Protein AF-A0A135SCE3-F1 (afdb_monomer_lite)

pLDDT: mean 74.78, std 19.52, range [26.61, 97.81]

Foldseek 3Di:
DDDDDDDDDDDDDDPDDPPDDDLPDQDDDPDPDDPDDLCVQQVGAQFKWKAAFADAALLDFPPDADDQDWDNHPQKTWMKGWHWAPPPPDDPDFTWTKMFIKIFHDQPSYPDDDQPDPSCPQKFKKKKKFDLFFDAQVQLVQCLPDPGQPSNCLFPPVQVVVQLVQPAPPGDVPDDADDRDPSGDPSPHPPRIDMDTWDWPDPNDDDDDDGRMTTRDMDGDDTFDPDSLRSLQRNLQRQSDWMWMKMKMWGDPPPDTDIDMYIGGIGRNGRDPPGDDRPGNGDPRDPVFDPQVCCVVPVDDADDDDDDQDCLQLAQDDPSNVVVLVVVAPPVLQWDDDVPRHVAIWGFVLSVVSVVLVVVSVVVSVVVVVVVVVVPDDPDDDDDDDDDDDPPVVVVVVVVVVSSVSSRVSRVVNCVCVNVPFRFIFHQDPVVRGGDPPPGHTDDDPPVVVVVVVVVPD

InterPro domains:
  IPR021765 Mycotoxin biosynthesis protein UstYa-like [PF11807] (298-457)
  IPR021765 Mycotoxin biosynthesis protein UstYa-like [PTHR33365] (303-457)

Radius of gyration: 33.98 Å; chains: 1; bounding box: 68×90×113 Å

Structure (mmCIF, N/CA/C/O backbone):
data_AF-A0A135SCE3-F1
#
_entry.id   AF-A0A135SCE3-F1
#
loop_
_atom_site.group_PDB
_atom_site.id
_atom_site.type_symbol
_atom_site.label_atom_id
_atom_site.label_alt_id
_atom_site.label_comp_id
_atom_site.label_asym_id
_atom_site.label_entity_id
_atom_site.label_seq_id
_atom_site.pdbx_PDB_ins_code
_atom_site.Cartn_x
_atom_site.Cartn_y
_atom_site.Cartn_z
_atom_site.occupancy
_atom_site.B_iso_or_equiv
_atom_site.auth_seq_id
_atom_site.auth_comp_id
_atom_site.auth_asym_id
_atom_site.auth_atom_id
_atom_site.pdbx_PDB_model_num
ATOM 1 N N . MET A 1 1 ? -9.966 63.312 -41.007 1.00 31.73 1 MET A N 1
ATOM 2 C CA . MET A 1 1 ? -11.400 63.019 -41.210 1.00 31.73 1 MET A CA 1
ATOM 3 C C . MET A 1 1 ? -11.699 61.687 -40.529 1.00 31.73 1 MET A C 1
ATOM 5 O O . MET A 1 1 ? -11.130 60.707 -40.972 1.00 31.73 1 MET A O 1
ATOM 9 N N . LYS A 1 2 ? -12.525 61.710 -39.464 1.00 30.38 2 LYS A N 1
ATOM 10 C CA . LYS A 1 2 ? -13.180 60.590 -38.731 1.00 30.38 2 LYS A CA 1
ATOM 11 C C . LYS A 1 2 ? -12.246 59.524 -38.098 1.00 30.38 2 LYS A C 1
ATOM 13 O O . LYS A 1 2 ? -11.601 58.797 -38.830 1.00 30.38 2 LYS A O 1
ATOM 18 N N . LEU A 1 3 ? -11.993 59.453 -36.782 1.00 28.75 3 LEU A N 1
ATOM 19 C CA . LEU A 1 3 ? -12.837 59.400 -35.561 1.00 28.75 3 LEU A CA 1
ATOM 20 C C . LEU A 1 3 ? -13.431 58.006 -35.289 1.00 28.75 3 LEU A C 1
ATOM 22 O O . LEU A 1 3 ? -14.364 57.633 -35.985 1.00 28.75 3 LEU A O 1
ATOM 26 N N . LEU A 1 4 ? -12.898 57.306 -34.272 1.00 28.91 4 LEU A N 1
ATOM 27 C CA . LEU A 1 4 ? -13.536 56.338 -33.345 1.00 28.91 4 LEU A CA 1
ATOM 28 C C . LEU A 1 4 ? -12.410 55.773 -32.436 1.00 28.91 4 LEU A C 1
ATOM 30 O O . LEU A 1 4 ? -11.503 55.126 -32.940 1.00 28.91 4 LEU A O 1
ATOM 34 N N . ILE A 1 5 ? -12.213 56.262 -31.199 1.00 33.94 5 ILE A N 1
ATOM 35 C CA . ILE A 1 5 ? -12.903 55.884 -29.937 1.00 33.94 5 ILE A CA 1
ATOM 36 C C . ILE A 1 5 ? -12.691 54.380 -29.640 1.00 33.94 5 ILE A C 1
ATOM 38 O O . ILE A 1 5 ? -13.107 53.560 -30.440 1.00 33.94 5 ILE A O 1
ATOM 42 N N . GLY A 1 6 ? -12.096 53.928 -28.533 1.00 27.88 6 GLY A N 1
ATOM 43 C CA . GLY A 1 6 ? -11.632 54.622 -27.340 1.00 27.88 6 GLY A CA 1
ATOM 44 C C . GLY A 1 6 ? -11.064 53.663 -26.278 1.00 27.88 6 GLY A C 1
ATOM 45 O O . GLY A 1 6 ? -11.053 52.450 -26.455 1.00 27.88 6 GLY A O 1
ATOM 46 N N . ILE A 1 7 ? -10.675 54.286 -25.160 1.00 30.47 7 ILE A N 1
ATOM 47 C CA . ILE A 1 7 ? -10.382 53.738 -23.824 1.00 30.47 7 ILE A CA 1
ATOM 48 C C . ILE A 1 7 ? -8.997 53.090 -23.650 1.00 30.47 7 ILE A C 1
ATOM 50 O O . ILE A 1 7 ? -8.824 51.877 -23.653 1.00 30.47 7 ILE A O 1
ATOM 54 N N . LEU A 1 8 ? -8.015 53.959 -23.387 1.00 33.97 8 LEU A N 1
ATOM 55 C CA . LEU A 1 8 ? -6.760 53.643 -22.709 1.00 33.97 8 LEU A CA 1
ATOM 56 C C . LEU A 1 8 ? -6.628 54.602 -21.515 1.00 33.97 8 LEU A C 1
ATOM 58 O O . LEU A 1 8 ? -6.439 55.796 -21.726 1.00 33.97 8 LEU A O 1
ATOM 62 N N . ALA A 1 9 ? -6.801 54.085 -20.299 1.00 31.86 9 ALA A N 1
ATOM 63 C CA . ALA A 1 9 ? -6.358 54.597 -18.991 1.00 31.86 9 ALA A CA 1
ATOM 64 C C . ALA A 1 9 ? -7.061 53.687 -17.958 1.00 31.86 9 ALA A C 1
ATOM 66 O O . ALA A 1 9 ? -8.266 53.501 -18.059 1.00 31.86 9 ALA A O 1
ATOM 67 N N . THR A 1 10 ? -6.401 53.001 -17.026 1.00 28.67 10 THR A N 1
ATOM 68 C CA . THR A 1 10 ? -5.520 53.572 -16.006 1.00 28.67 10 THR A CA 1
ATOM 69 C C . THR A 1 10 ? -4.776 52.470 -15.215 1.00 28.67 10 THR A C 1
ATOM 71 O O . THR A 1 10 ? -5.381 51.472 -14.845 1.00 28.67 10 THR A O 1
ATOM 74 N N . ILE A 1 11 ? -3.513 52.764 -14.855 1.00 28.73 11 ILE A N 1
ATOM 75 C CA . ILE A 1 11 ? -2.799 52.387 -13.604 1.00 28.73 11 ILE A CA 1
ATOM 76 C C . ILE A 1 11 ? -2.115 50.991 -13.530 1.00 28.73 11 ILE A C 1
ATOM 78 O O . ILE A 1 11 ? -2.705 49.988 -13.150 1.00 28.73 11 ILE A O 1
ATOM 82 N N . LEU A 1 12 ? -0.796 50.987 -13.787 1.00 33.91 12 LEU A N 1
ATOM 83 C CA . LEU A 1 12 ? 0.232 50.234 -13.025 1.00 33.91 12 LEU A CA 1
ATOM 84 C C . LEU A 1 12 ? 0.376 50.860 -11.613 1.00 33.91 12 LEU A C 1
ATOM 86 O O . LEU A 1 12 ? 0.039 52.041 -11.514 1.00 33.91 12 LEU A O 1
ATOM 90 N N . PRO A 1 13 ? 0.958 50.221 -10.565 1.00 43.81 13 PRO A N 1
ATOM 91 C CA . PRO A 1 13 ? 1.855 49.050 -10.584 1.00 43.81 13 PRO A CA 1
ATOM 92 C C . PRO A 1 13 ? 1.600 48.020 -9.454 1.00 43.81 13 PRO A C 1
ATOM 94 O O . PRO A 1 13 ? 1.066 48.373 -8.419 1.00 43.81 13 PRO A O 1
ATOM 97 N N . PHE A 1 14 ? 2.079 46.780 -9.574 1.00 26.61 14 PHE A N 1
ATOM 98 C CA . PHE A 1 14 ? 2.672 46.057 -8.433 1.00 26.61 14 PHE A CA 1
ATOM 99 C C . PHE A 1 14 ? 3.542 44.920 -8.975 1.00 26.61 14 PHE A C 1
ATOM 101 O O . PHE A 1 14 ? 3.062 43.875 -9.404 1.00 26.61 14 PHE A O 1
ATOM 108 N N . LEU A 1 15 ? 4.853 45.165 -8.975 1.00 38.72 15 LEU A N 1
ATOM 109 C CA . LEU A 1 15 ? 5.850 44.109 -8.883 1.00 38.72 15 LEU A CA 1
ATOM 110 C C . LEU A 1 15 ? 5.638 43.424 -7.528 1.00 38.72 15 LEU A C 1
ATOM 112 O O . LEU A 1 15 ? 6.018 43.967 -6.495 1.00 38.72 15 LEU A O 1
ATOM 116 N N . ALA A 1 16 ? 5.021 42.250 -7.550 1.00 28.20 16 ALA A N 1
ATOM 117 C CA . ALA A 1 16 ? 5.147 41.252 -6.505 1.00 28.20 16 ALA A CA 1
ATOM 118 C C . ALA A 1 16 ? 5.652 39.985 -7.195 1.00 28.20 16 ALA A C 1
ATOM 120 O O . ALA A 1 16 ? 4.966 39.406 -8.031 1.00 28.20 16 ALA A O 1
ATOM 121 N N . THR A 1 17 ? 6.930 39.713 -6.938 1.00 28.84 17 THR A N 1
ATOM 122 C CA . THR A 1 17 ? 7.556 38.392 -6.829 1.00 28.84 17 THR A CA 1
ATOM 123 C C . THR A 1 17 ? 6.954 37.275 -7.678 1.00 28.84 17 THR A C 1
ATOM 125 O O . THR A 1 17 ? 5.850 36.797 -7.435 1.00 28.84 17 THR A O 1
ATOM 128 N N . ALA A 1 18 ? 7.760 36.801 -8.630 1.00 34.03 18 ALA A N 1
ATOM 129 C CA . ALA A 1 18 ? 7.654 35.454 -9.164 1.00 34.03 18 ALA A CA 1
ATOM 130 C C . ALA A 1 18 ? 7.596 34.466 -7.991 1.00 34.03 18 ALA A C 1
ATOM 132 O O . ALA A 1 18 ? 8.620 34.170 -7.381 1.00 34.03 18 ALA A O 1
ATOM 133 N N . ASP A 1 19 ? 6.389 34.024 -7.657 1.00 30.69 19 ASP A N 1
ATOM 134 C CA . ASP A 1 19 ? 6.142 33.069 -6.594 1.00 30.69 19 ASP A CA 1
ATOM 135 C C . ASP A 1 19 ? 5.649 31.773 -7.234 1.00 30.69 19 ASP A C 1
ATOM 137 O O . ASP A 1 19 ? 4.631 31.746 -7.928 1.00 30.69 19 ASP A O 1
ATOM 141 N N . SER A 1 20 ? 6.474 30.741 -7.067 1.00 33.44 20 SER A N 1
ATOM 142 C CA . SER A 1 20 ? 6.200 29.314 -7.230 1.00 33.44 20 SER A CA 1
ATOM 143 C C . SER A 1 20 ? 5.272 28.900 -8.387 1.00 33.44 20 SER A C 1
ATOM 145 O O . SER A 1 20 ? 4.040 28.922 -8.306 1.00 33.44 20 SER A O 1
ATOM 147 N N . 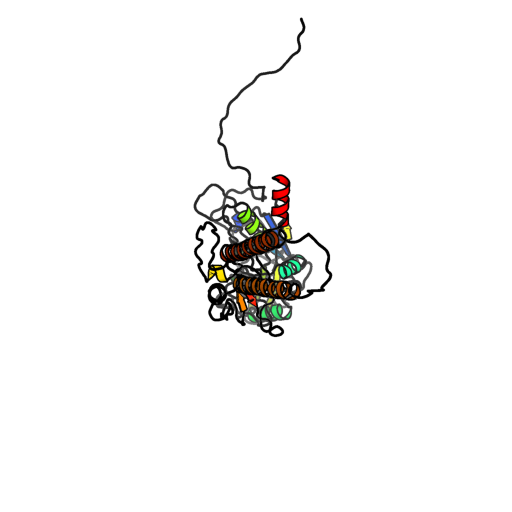ALA A 1 21 ? 5.879 28.432 -9.480 1.00 33.81 21 ALA A N 1
ATOM 148 C CA . ALA A 1 21 ? 5.173 27.712 -10.532 1.00 33.81 21 ALA A CA 1
ATOM 149 C C . ALA A 1 21 ? 4.393 26.521 -9.935 1.00 33.81 21 ALA A C 1
ATOM 151 O O . ALA A 1 21 ? 4.946 25.643 -9.278 1.00 33.81 21 ALA A O 1
ATOM 152 N N . ARG A 1 22 ? 3.077 26.556 -10.164 1.00 39.81 22 ARG A N 1
ATOM 153 C CA . ARG A 1 22 ? 2.023 25.660 -9.676 1.00 39.81 22 ARG A CA 1
ATOM 154 C C . ARG A 1 22 ? 2.384 24.172 -9.771 1.00 39.81 22 ARG A C 1
ATOM 156 O O . ARG A 1 22 ? 2.358 23.602 -10.857 1.00 39.81 22 ARG A O 1
ATOM 163 N N . ILE A 1 23 ? 2.552 23.537 -8.613 1.00 49.97 23 ILE A N 1
ATOM 164 C CA . ILE A 1 23 ? 2.296 22.104 -8.416 1.00 49.97 23 ILE A CA 1
ATOM 165 C C . ILE A 1 23 ? 0.844 21.854 -8.861 1.00 49.97 23 ILE A C 1
ATOM 167 O O . ILE A 1 23 ? -0.070 22.525 -8.369 1.00 49.97 23 ILE A O 1
ATOM 171 N N . GLY A 1 24 ? 0.606 20.945 -9.810 1.00 49.22 24 GLY A N 1
ATOM 172 C CA . GLY A 1 24 ? -0.755 20.531 -10.175 1.00 49.22 24 GLY A CA 1
ATOM 173 C C . GLY A 1 24 ? -1.519 20.107 -8.914 1.00 49.22 24 GLY A C 1
ATOM 174 O O . GLY A 1 24 ? -1.030 19.284 -8.148 1.00 49.22 24 GLY A O 1
ATOM 175 N N . ARG A 1 25 ? -2.658 20.750 -8.629 1.00 56.91 25 ARG A N 1
ATOM 176 C CA . ARG A 1 25 ? -3.271 20.800 -7.288 1.00 56.91 25 ARG A CA 1
ATOM 177 C C . ARG A 1 25 ? -3.700 19.421 -6.757 1.00 56.91 25 ARG A C 1
ATOM 179 O O . ARG A 1 25 ? -4.792 18.957 -7.052 1.00 56.91 25 ARG A O 1
ATOM 186 N N . ILE A 1 26 ? -2.883 18.834 -5.888 1.00 63.03 26 ILE A N 1
ATOM 187 C CA . ILE A 1 26 ? -3.302 17.852 -4.880 1.00 63.03 26 ILE A CA 1
ATOM 188 C C . ILE A 1 26 ? -4.030 18.633 -3.767 1.00 63.03 26 ILE A C 1
ATOM 190 O O . ILE A 1 26 ? -3.331 19.212 -2.940 1.00 63.03 26 ILE A O 1
ATOM 194 N N . GLN A 1 27 ? -5.366 18.780 -3.727 1.00 64.62 27 GLN A N 1
ATOM 195 C CA . GLN A 1 27 ? -5.979 19.636 -2.678 1.00 64.62 27 GLN A CA 1
ATOM 196 C C . GLN A 1 27 ? -7.395 19.258 -2.237 1.00 64.62 27 GLN A C 1
ATOM 198 O O . GLN A 1 27 ? -8.325 19.595 -2.925 1.00 64.62 27 GLN A O 1
ATOM 203 N N . ALA A 1 28 ? -7.641 18.874 -0.990 1.00 60.53 28 ALA A N 1
ATOM 204 C CA . ALA A 1 28 ? -8.253 19.873 -0.114 1.00 60.53 28 ALA A CA 1
ATOM 205 C C . ALA A 1 28 ? -7.654 19.871 1.298 1.00 60.53 28 ALA A C 1
ATOM 207 O O . ALA A 1 28 ? -7.696 18.873 2.007 1.00 60.53 28 ALA A O 1
ATOM 208 N N . ARG A 1 29 ? -7.120 21.036 1.688 1.00 60.59 29 ARG A N 1
ATOM 209 C CA . ARG A 1 29 ? -6.765 21.442 3.057 1.00 60.59 29 ARG A CA 1
ATOM 210 C C . ARG A 1 29 ? -6.719 22.976 3.108 1.00 60.59 29 ARG A C 1
ATOM 212 O O . ARG A 1 29 ? -6.051 23.570 2.266 1.00 60.59 29 ARG A O 1
ATOM 219 N N . GLN A 1 30 ? -7.364 23.623 4.084 1.00 53.44 30 GLN A N 1
ATOM 220 C CA . GLN A 1 30 ? -7.104 25.032 4.447 1.00 53.44 30 GLN A CA 1
ATOM 221 C C . GLN A 1 30 ? -7.178 25.228 5.970 1.00 53.44 30 GLN A C 1
ATOM 223 O O . GLN A 1 30 ? -8.117 25.794 6.515 1.00 53.44 30 GLN A O 1
ATOM 228 N N . SER A 1 31 ? -6.139 24.749 6.656 1.00 51.03 31 SER A N 1
ATOM 229 C CA . SER A 1 31 ? -5.757 25.194 7.999 1.00 51.03 31 SER A CA 1
ATOM 230 C C . SER A 1 31 ? -4.228 25.231 8.076 1.00 51.03 31 SER A C 1
ATOM 232 O O . SER A 1 31 ? -3.567 24.270 7.677 1.00 51.03 31 SER A O 1
ATOM 234 N N . ASN A 1 32 ? -3.670 26.348 8.559 1.00 46.50 32 ASN A N 1
ATOM 235 C CA . ASN A 1 32 ? -2.235 26.671 8.497 1.00 46.50 32 ASN A CA 1
ATOM 236 C C . ASN A 1 32 ? -1.414 26.123 9.683 1.00 46.50 32 ASN A C 1
ATOM 238 O O . ASN A 1 32 ? -0.234 26.439 9.805 1.00 46.50 32 ASN A O 1
ATOM 242 N N . SER A 1 33 ? -2.010 25.325 10.574 1.00 50.91 33 SER A N 1
ATOM 243 C CA . SER A 1 33 ? -1.284 24.735 11.705 1.00 50.91 33 SER A CA 1
ATOM 244 C C . SER A 1 33 ? -0.713 23.373 11.310 1.00 50.91 33 SER A C 1
ATOM 246 O O . SER A 1 33 ? -1.459 22.469 10.932 1.00 50.91 33 SER A O 1
ATOM 248 N N . THR A 1 34 ? 0.611 23.218 11.331 1.00 53.06 34 THR A N 1
ATOM 249 C CA . THR A 1 34 ? 1.293 22.018 10.804 1.00 53.06 34 THR A CA 1
ATOM 250 C C . THR A 1 34 ? 2.242 21.337 11.782 1.00 53.06 34 THR A C 1
ATOM 252 O O . THR A 1 34 ? 2.851 20.340 11.402 1.00 53.06 34 THR A O 1
ATOM 255 N N . SER A 1 35 ? 2.394 21.821 13.018 1.00 53.66 35 SER A N 1
ATOM 256 C CA . SER A 1 35 ? 3.576 21.456 13.814 1.00 53.66 35 SER A CA 1
ATOM 257 C C . SER A 1 35 ? 3.338 20.809 15.181 1.00 53.66 35 SER A C 1
ATOM 259 O O . SER A 1 35 ? 4.330 20.491 15.831 1.00 53.66 35 SER A O 1
ATOM 261 N N . ILE A 1 36 ? 2.097 20.578 15.643 1.00 57.09 36 ILE A N 1
ATOM 262 C CA . ILE A 1 36 ? 1.892 20.153 17.049 1.00 57.09 36 ILE A CA 1
ATOM 263 C C . ILE A 1 36 ? 1.053 18.874 17.224 1.00 57.09 36 ILE A C 1
ATOM 265 O O . ILE A 1 36 ? 1.438 18.022 18.022 1.00 57.09 36 ILE A O 1
ATOM 269 N N . ASN A 1 37 ? -0.053 18.682 16.493 1.00 73.62 37 ASN A N 1
ATOM 270 C CA . ASN A 1 37 ? -0.968 17.551 16.717 1.00 73.62 37 ASN A CA 1
ATOM 271 C C . ASN A 1 37 ? -1.453 16.921 15.402 1.00 73.62 37 ASN A C 1
ATOM 273 O O . ASN A 1 37 ? -1.806 17.619 14.453 1.00 73.62 37 ASN A O 1
ATOM 277 N N . ILE A 1 38 ? -1.488 15.588 15.355 1.00 78.00 38 ILE A N 1
ATOM 278 C CA . ILE A 1 38 ? -1.934 14.833 14.183 1.00 78.00 38 ILE A CA 1
ATOM 279 C C . ILE A 1 38 ? -3.443 14.955 13.929 1.00 78.00 38 ILE A C 1
ATOM 281 O O . ILE A 1 38 ? -3.851 14.966 12.772 1.00 78.00 38 ILE A O 1
ATOM 285 N N . ARG A 1 39 ? -4.269 15.107 14.978 1.00 78.88 39 ARG A N 1
ATOM 286 C CA . ARG A 1 39 ? -5.714 15.371 14.834 1.00 78.88 39 ARG A CA 1
ATOM 287 C C . ARG A 1 39 ? -5.951 16.702 14.114 1.00 78.88 39 ARG A C 1
ATOM 289 O O . ARG A 1 39 ? -6.723 16.749 13.164 1.00 78.88 39 ARG A O 1
ATOM 296 N N . ASP A 1 40 ? -5.203 17.741 14.481 1.00 77.12 40 ASP A N 1
ATOM 297 C CA . ASP A 1 40 ? -5.260 19.046 13.809 1.00 77.12 40 ASP A CA 1
ATOM 298 C C . ASP A 1 40 ? -4.760 18.954 12.360 1.00 77.12 40 ASP A C 1
ATOM 300 O O . ASP A 1 40 ? -5.290 19.612 11.461 1.00 77.12 40 ASP A O 1
ATOM 304 N N . ALA A 1 41 ? -3.750 18.111 12.115 1.00 77.94 41 ALA A N 1
ATOM 305 C CA . ALA A 1 41 ? -3.187 17.910 10.785 1.00 77.94 41 ALA A CA 1
ATOM 306 C C . ALA A 1 41 ? -4.203 17.313 9.796 1.00 77.94 41 ALA A C 1
ATOM 308 O O . ALA A 1 41 ? -4.155 17.656 8.614 1.00 77.94 41 ALA A O 1
ATOM 309 N N . VAL A 1 42 ? -5.136 16.485 10.282 1.00 81.94 42 VAL A N 1
ATOM 310 C CA . VAL A 1 42 ? -6.197 15.857 9.475 1.00 81.94 42 VAL A CA 1
ATOM 311 C C . VAL A 1 42 ? -7.571 16.519 9.620 1.00 81.94 42 VAL A C 1
ATOM 313 O O . VAL A 1 42 ? -8.543 15.990 9.094 1.00 81.94 42 VAL A O 1
ATOM 316 N N . ALA A 1 43 ? -7.679 17.676 10.286 1.00 81.44 43 ALA A N 1
ATOM 317 C CA . ALA A 1 43 ? -8.960 18.368 10.496 1.00 81.44 43 ALA A CA 1
ATOM 318 C C . ALA A 1 43 ? -9.671 18.761 9.185 1.00 81.44 43 ALA A C 1
ATOM 320 O O . ALA A 1 43 ? -10.890 18.878 9.142 1.00 81.44 43 ALA A O 1
ATOM 321 N N . HIS A 1 44 ? -8.901 18.949 8.110 1.00 82.44 44 HIS A N 1
ATOM 322 C CA . HIS A 1 44 ? -9.403 19.140 6.748 1.00 82.44 44 HIS A CA 1
ATOM 323 C C . HIS A 1 44 ? -8.749 18.074 5.860 1.00 82.44 44 HIS A C 1
ATOM 325 O O . HIS A 1 44 ? -7.694 18.345 5.278 1.00 82.44 44 HIS A O 1
ATOM 331 N N . PRO A 1 45 ? -9.285 16.843 5.855 1.00 88.81 45 PRO A N 1
ATOM 332 C CA . PRO A 1 45 ? -8.640 15.715 5.207 1.00 88.81 45 PRO A CA 1
ATOM 333 C C . PRO A 1 45 ? -8.826 15.748 3.690 1.00 88.81 45 PRO A C 1
ATOM 335 O O . PRO A 1 45 ? -9.788 16.302 3.165 1.00 88.81 45 PRO A O 1
ATOM 338 N N . ASN A 1 46 ? -7.913 15.081 2.991 1.00 90.25 46 ASN A N 1
ATOM 339 C CA . ASN A 1 46 ? -8.021 14.803 1.565 1.00 90.25 46 ASN A CA 1
ATOM 340 C C . ASN A 1 46 ? -8.938 13.617 1.270 1.00 90.25 46 ASN A C 1
ATOM 342 O O . ASN A 1 46 ? -9.583 13.577 0.227 1.00 90.25 46 ASN A O 1
ATOM 346 N N . ALA A 1 47 ? -8.977 12.645 2.177 1.00 93.06 47 ALA A N 1
ATOM 347 C CA . ALA A 1 47 ? -9.825 11.474 2.063 1.00 93.06 47 ALA A CA 1
ATOM 348 C C . ALA A 1 47 ? -10.279 11.006 3.445 1.00 93.06 47 ALA A C 1
ATOM 350 O O . ALA A 1 47 ? -9.581 11.176 4.448 1.00 93.06 47 ALA A O 1
ATOM 351 N N . THR A 1 48 ? -11.456 10.398 3.486 1.00 95.12 48 THR A N 1
ATOM 352 C CA . THR A 1 48 ? -12.088 9.869 4.696 1.00 95.12 48 THR A CA 1
ATOM 353 C C . THR A 1 48 ? -12.574 8.444 4.469 1.00 95.12 48 THR A C 1
ATOM 355 O O . THR A 1 48 ? -12.690 7.988 3.333 1.00 95.12 48 THR A O 1
ATOM 358 N N . GLY A 1 49 ? -12.853 7.723 5.547 1.00 95.06 49 GLY A N 1
ATOM 359 C CA . GLY A 1 49 ? -13.514 6.426 5.499 1.00 95.06 49 GLY A CA 1
ATOM 360 C C . GLY A 1 49 ? -14.253 6.146 6.798 1.00 95.06 49 GLY A C 1
ATOM 361 O O . GLY A 1 49 ? -13.792 6.534 7.871 1.00 95.06 49 GLY A O 1
ATOM 362 N N . LYS A 1 50 ? -15.401 5.475 6.693 1.00 94.69 50 LYS A N 1
ATOM 363 C CA . LYS A 1 50 ? -16.260 5.104 7.822 1.00 94.69 50 LYS A CA 1
ATOM 364 C C . LYS A 1 50 ? -16.605 3.624 7.724 1.00 94.69 50 LYS A C 1
ATOM 366 O O . LYS A 1 50 ? -17.257 3.212 6.769 1.00 94.69 50 LYS A O 1
ATOM 371 N N . TRP A 1 51 ? -16.176 2.845 8.712 1.00 95.25 51 TRP A N 1
ATOM 372 C CA . TRP A 1 51 ? -16.276 1.385 8.706 1.00 95.25 51 TRP A CA 1
ATOM 373 C C . TRP A 1 51 ? -17.160 0.924 9.862 1.00 95.25 51 TRP A C 1
ATOM 375 O O . TRP A 1 51 ? -16.710 0.964 11.010 1.00 95.25 51 TRP A O 1
ATOM 385 N N . PRO A 1 52 ? -18.420 0.532 9.603 1.00 94.38 52 PRO A N 1
ATOM 386 C CA . PRO A 1 52 ? -19.353 0.193 10.668 1.00 94.38 52 PRO A CA 1
ATOM 387 C C . PRO A 1 52 ? -18.945 -1.063 11.440 1.00 94.38 52 PRO A C 1
ATOM 389 O O . PRO A 1 52 ? -18.420 -2.035 10.883 1.00 94.38 52 PRO A O 1
ATOM 392 N N . ILE A 1 53 ? -19.222 -1.038 12.741 1.00 94.38 53 ILE A N 1
ATOM 393 C CA . ILE A 1 53 ? -18.961 -2.141 13.663 1.00 94.38 53 ILE A CA 1
ATOM 394 C C . ILE A 1 53 ? -20.131 -2.307 14.636 1.00 94.38 53 ILE A C 1
ATOM 396 O O . ILE A 1 53 ? -20.960 -1.411 14.798 1.00 94.38 53 ILE A O 1
ATOM 400 N N . ASN A 1 54 ? -20.174 -3.449 15.319 1.00 93.19 54 ASN A N 1
ATOM 401 C CA . ASN A 1 54 ? -20.999 -3.603 16.511 1.00 93.19 54 ASN A CA 1
ATOM 402 C C . ASN A 1 54 ? -20.162 -3.175 17.720 1.00 93.19 54 ASN A C 1
ATOM 404 O O . ASN A 1 54 ? -19.325 -3.948 18.180 1.00 93.19 54 ASN A O 1
ATOM 408 N N . GLY A 1 55 ? -20.320 -1.936 18.181 1.00 89.62 55 GLY A N 1
ATOM 409 C CA . GLY A 1 55 ? -19.677 -1.454 19.405 1.00 89.62 55 GLY A CA 1
ATOM 410 C C . GLY A 1 55 ? -20.450 -1.857 20.659 1.00 89.62 55 GLY A C 1
ATOM 411 O O . GLY A 1 55 ? -21.545 -2.418 20.568 1.00 89.62 55 GLY A O 1
ATOM 412 N N . ILE A 1 56 ? -19.875 -1.572 21.826 1.00 89.31 56 ILE A N 1
ATOM 413 C CA . ILE A 1 56 ? -20.452 -1.916 23.131 1.00 89.31 56 ILE A CA 1
ATOM 414 C C . ILE A 1 56 ? -20.622 -0.669 23.996 1.00 89.31 56 ILE A C 1
ATOM 416 O O . ILE A 1 56 ? -19.813 0.258 23.922 1.00 89.31 56 ILE A O 1
ATOM 420 N N . ASP A 1 57 ? -21.664 -0.668 24.822 1.00 86.94 57 ASP A N 1
ATOM 421 C CA . ASP A 1 57 ? -21.815 0.308 25.893 1.00 86.94 57 ASP A CA 1
ATOM 422 C C . ASP A 1 57 ? -20.894 -0.098 27.052 1.00 86.94 57 ASP A C 1
ATOM 424 O O . ASP A 1 57 ? -21.134 -1.093 27.734 1.00 86.94 57 ASP A O 1
ATOM 428 N N . VAL A 1 58 ? -19.807 0.650 27.244 1.00 85.00 58 VAL A N 1
ATOM 429 C CA . VAL A 1 58 ? -18.816 0.362 28.291 1.00 85.00 58 VAL A CA 1
ATOM 430 C C . VAL A 1 58 ? -19.260 0.840 29.675 1.00 85.00 58 VAL A C 1
ATOM 432 O O . VAL A 1 58 ? -18.505 0.663 30.625 1.00 85.00 58 VAL A O 1
ATOM 435 N N . THR A 1 59 ? -20.446 1.451 29.817 1.00 82.00 59 THR A N 1
ATOM 436 C CA . THR A 1 59 ? -21.003 1.792 31.138 1.00 82.00 59 THR A CA 1
ATOM 437 C C . THR A 1 59 ? -21.748 0.637 31.792 1.00 82.00 59 THR A C 1
ATOM 439 O O . THR A 1 59 ? -22.048 0.713 32.980 1.00 82.00 59 THR A O 1
ATOM 442 N N . GLU A 1 60 ? -22.015 -0.432 31.043 1.00 85.00 60 GLU A N 1
ATOM 443 C CA . GLU A 1 60 ? -22.729 -1.620 31.507 1.00 85.00 60 GLU A CA 1
ATOM 444 C C . GLU A 1 60 ? -21.812 -2.856 31.518 1.00 85.00 60 GLU A C 1
ATOM 446 O O . GLU A 1 60 ? -20.856 -2.928 30.736 1.00 85.00 60 GLU A O 1
ATOM 451 N N . PRO A 1 61 ? -22.083 -3.862 32.369 1.00 88.62 61 PRO A N 1
ATOM 452 C CA . PRO A 1 61 ? -21.399 -5.150 32.317 1.00 88.62 61 PRO A CA 1
ATOM 453 C C . PRO A 1 61 ? -21.528 -5.842 30.953 1.00 88.62 61 PRO A C 1
ATOM 455 O O . PRO A 1 61 ? -22.619 -5.929 30.385 1.00 88.62 61 PRO A O 1
ATOM 458 N N . LEU A 1 62 ? -20.433 -6.418 30.445 1.00 90.69 62 LEU A N 1
ATOM 459 C CA . LEU A 1 62 ? -20.442 -7.170 29.184 1.00 90.69 62 LEU A CA 1
ATOM 460 C C . LEU A 1 62 ? -20.977 -8.595 29.402 1.00 90.69 62 LEU A C 1
ATOM 462 O O . LEU A 1 62 ? -20.216 -9.558 29.356 1.00 90.69 62 LEU A O 1
ATOM 466 N N . LEU A 1 63 ? -22.274 -8.747 29.666 1.00 90.25 63 LEU A N 1
ATOM 467 C CA . LEU A 1 63 ? -22.880 -10.066 29.904 1.00 90.25 63 LEU A CA 1
ATOM 468 C C . LEU A 1 63 ? -23.073 -10.849 28.598 1.00 90.25 63 LEU A C 1
ATOM 470 O O . LEU A 1 63 ? -22.642 -11.996 28.491 1.00 90.25 63 LEU A O 1
ATOM 474 N N . ASP A 1 64 ? -23.648 -10.187 27.592 1.00 89.62 64 ASP A N 1
ATOM 475 C CA . ASP A 1 64 ? -23.985 -10.769 26.293 1.00 89.62 64 ASP A CA 1
ATOM 476 C C . ASP A 1 64 ? -23.229 -10.030 25.175 1.00 89.62 64 ASP A C 1
ATOM 478 O O . ASP A 1 64 ? -23.761 -9.091 24.572 1.00 89.62 64 ASP A O 1
ATOM 482 N N . PRO A 1 65 ? -21.957 -10.391 24.904 1.00 90.75 65 PRO A N 1
ATOM 483 C CA . PRO A 1 65 ? -21.171 -9.717 23.882 1.00 90.75 65 PRO A CA 1
ATOM 484 C C . PRO A 1 65 ? -21.803 -9.899 22.493 1.00 90.75 65 PRO A C 1
ATOM 486 O O . PRO A 1 65 ? -22.232 -11.005 22.145 1.00 90.75 65 PRO A O 1
ATOM 489 N N . PRO A 1 66 ? -21.838 -8.842 21.664 1.00 90.44 66 PRO A N 1
ATOM 490 C CA . PRO A 1 66 ? -22.357 -8.951 20.311 1.00 90.44 66 PRO A CA 1
ATOM 491 C C . PRO A 1 66 ? -21.457 -9.840 19.443 1.00 90.44 66 PRO A C 1
ATOM 493 O O . PRO A 1 66 ? -20.306 -10.133 19.765 1.00 90.44 66 PRO A O 1
ATOM 496 N N . THR A 1 67 ? -21.970 -10.258 18.289 1.00 89.00 67 THR A N 1
ATOM 497 C CA . THR A 1 67 ? -21.152 -10.927 17.271 1.00 89.00 67 THR A CA 1
ATOM 498 C C . THR A 1 67 ? -20.395 -9.899 16.434 1.00 89.00 67 THR A C 1
ATOM 500 O O . THR A 1 67 ? -20.985 -8.892 16.028 1.00 89.00 67 THR A O 1
ATOM 503 N N . ASP A 1 68 ? -19.140 -10.193 16.079 1.00 88.81 68 ASP A N 1
ATOM 504 C CA . ASP A 1 68 ? -18.382 -9.411 15.092 1.00 88.81 68 ASP A CA 1
ATOM 505 C C . ASP A 1 68 ? -18.870 -9.702 13.664 1.00 88.81 68 ASP A C 1
ATOM 507 O O . ASP A 1 68 ? -18.217 -10.388 12.881 1.00 88.81 68 ASP A O 1
ATOM 511 N N . GLY A 1 69 ? -20.081 -9.236 13.363 1.00 86.25 69 GLY A N 1
ATOM 512 C CA . GLY A 1 69 ? -20.690 -9.330 12.045 1.00 86.25 69 GLY A CA 1
ATOM 513 C C . GLY A 1 69 ? -20.332 -8.137 11.161 1.00 86.25 69 GLY A C 1
ATOM 514 O O . GLY A 1 69 ? -20.117 -7.021 11.638 1.00 86.25 69 GLY A O 1
ATOM 515 N N . TYR A 1 70 ? -20.324 -8.373 9.854 1.00 86.44 70 TYR A N 1
ATOM 516 C CA . TYR A 1 70 ? -20.209 -7.331 8.837 1.00 86.44 70 TYR A CA 1
ATOM 517 C C . TYR A 1 70 ? -21.588 -6.761 8.483 1.00 86.44 70 TYR A C 1
ATOM 519 O O . TYR A 1 70 ? -22.592 -7.470 8.553 1.00 86.44 70 TYR A O 1
ATOM 527 N N . GLY A 1 71 ? -21.645 -5.491 8.081 1.00 82.44 71 GLY A N 1
ATOM 528 C CA . GLY A 1 71 ? -22.889 -4.819 7.701 1.00 82.44 71 GLY A CA 1
ATOM 529 C C . GLY A 1 71 ? -23.026 -3.441 8.355 1.00 82.44 71 GLY A C 1
ATOM 530 O O . GLY A 1 71 ? -22.009 -2.823 8.652 1.00 82.44 71 GLY A O 1
ATOM 531 N N . PRO A 1 72 ? -24.252 -2.937 8.589 1.00 84.06 72 PRO A N 1
ATOM 532 C CA . PRO A 1 72 ? -24.479 -1.559 9.041 1.00 84.06 72 PRO A CA 1
ATOM 533 C C . PRO A 1 72 ? -24.034 -1.279 10.487 1.00 84.06 72 PRO A C 1
ATOM 535 O O . PRO A 1 72 ? -24.029 -0.122 10.905 1.00 84.06 72 PRO A O 1
ATOM 538 N N . GLY A 1 73 ? -23.662 -2.313 11.248 1.00 86.44 73 GLY A N 1
ATOM 539 C CA . GLY A 1 73 ? -23.300 -2.189 12.658 1.00 86.44 73 GLY A CA 1
ATOM 540 C C . GLY A 1 73 ? -24.485 -1.788 13.543 1.00 86.44 73 GLY A C 1
ATOM 541 O O . GLY A 1 73 ? -25.648 -1.932 13.163 1.00 86.44 73 GLY A O 1
ATOM 542 N N . ASN A 1 74 ? -24.182 -1.243 14.721 1.00 89.56 74 ASN A N 1
ATOM 543 C CA . ASN A 1 74 ? -25.161 -0.707 15.677 1.00 89.56 74 ASN A CA 1
ATOM 544 C C . ASN A 1 74 ? -24.967 0.802 15.929 1.00 89.56 74 ASN A C 1
ATOM 546 O O . ASN A 1 74 ? -25.191 1.295 17.032 1.00 89.56 74 ASN A O 1
ATOM 550 N N . GLY A 1 75 ? -24.522 1.532 14.902 1.00 88.94 75 GLY A N 1
ATOM 551 C CA . GLY A 1 75 ? -24.245 2.972 14.966 1.00 88.94 75 GLY A CA 1
ATOM 552 C C . GLY A 1 75 ? -22.799 3.325 15.323 1.00 88.94 75 GLY A C 1
ATOM 553 O O . GLY A 1 75 ? -22.408 4.477 15.157 1.00 88.94 75 GLY A O 1
ATOM 554 N N . TRP A 1 76 ? -22.001 2.345 15.745 1.00 92.50 76 TRP A N 1
ATOM 555 C CA . TRP A 1 76 ? -20.566 2.503 15.961 1.00 92.50 76 TRP A CA 1
ATOM 556 C C . TRP A 1 76 ? -19.769 2.346 14.665 1.00 92.50 76 TRP A C 1
ATOM 558 O O . TRP A 1 76 ? -20.135 1.564 13.780 1.00 92.50 76 TRP A O 1
ATOM 568 N N . SER A 1 77 ? -18.634 3.036 14.565 1.00 93.62 77 SER A N 1
ATOM 569 C CA . SER A 1 77 ? -17.724 2.886 13.429 1.00 93.62 77 SER A CA 1
ATOM 570 C C . SER A 1 77 ? -16.261 3.150 13.769 1.00 93.62 77 SER A C 1
ATOM 572 O O . SER A 1 77 ? -15.931 3.952 14.641 1.00 93.62 77 SER A O 1
ATOM 574 N N . ILE A 1 78 ? -15.376 2.482 13.028 1.00 94.44 78 ILE A N 1
ATOM 575 C CA . ILE A 1 78 ? -13.957 2.825 12.952 1.00 94.44 78 ILE A CA 1
ATOM 576 C C . ILE A 1 78 ? -13.791 3.775 11.771 1.00 94.44 78 ILE A C 1
ATOM 578 O O . ILE A 1 78 ? -14.089 3.423 10.628 1.00 94.44 78 ILE A O 1
ATOM 582 N N . ASN A 1 79 ? -13.317 4.981 12.043 1.00 95.06 79 ASN A N 1
ATOM 583 C CA . ASN A 1 79 ? -13.172 6.021 11.041 1.00 95.06 79 ASN A CA 1
ATOM 584 C C . ASN A 1 79 ? -11.701 6.265 10.740 1.00 95.06 79 ASN A C 1
ATOM 586 O O . ASN A 1 79 ? -10.839 6.072 11.595 1.00 95.06 79 ASN A O 1
ATOM 590 N N . ILE A 1 80 ? -11.420 6.706 9.519 1.00 94.38 80 ILE A N 1
ATOM 591 C CA . ILE A 1 80 ? -10.090 7.116 9.086 1.00 94.38 80 ILE A CA 1
ATOM 592 C C . ILE A 1 80 ? -10.164 8.448 8.348 1.00 94.38 80 ILE A C 1
ATOM 594 O O . ILE A 1 80 ? -11.063 8.672 7.540 1.00 94.38 80 ILE A O 1
ATOM 598 N N . ALA A 1 81 ? -9.200 9.321 8.617 1.00 93.25 81 ALA A N 1
ATOM 599 C CA . ALA A 1 81 ? -8.994 10.575 7.906 1.00 93.25 81 ALA A CA 1
ATOM 600 C C . ALA A 1 81 ? -7.532 10.663 7.464 1.00 93.25 81 ALA A C 1
ATOM 602 O O . ALA A 1 81 ? -6.634 10.422 8.272 1.00 93.25 81 ALA A O 1
ATOM 603 N N . VAL A 1 82 ? -7.301 11.000 6.196 1.00 91.44 82 VAL A N 1
ATOM 604 C CA . VAL A 1 82 ? -5.971 11.106 5.578 1.00 91.44 82 VAL A CA 1
ATOM 605 C C . VAL A 1 82 ? -5.801 12.505 5.003 1.00 91.44 82 VAL A C 1
ATOM 607 O O . VAL A 1 82 ? -6.688 12.994 4.306 1.00 91.44 82 VAL A O 1
ATOM 610 N N . ALA A 1 83 ? -4.668 13.149 5.269 1.00 86.38 83 ALA A N 1
ATOM 611 C CA . ALA A 1 83 ? -4.330 14.470 4.748 1.00 86.38 83 ALA A CA 1
ATOM 612 C C . ALA A 1 83 ? -2.900 14.515 4.186 1.00 86.38 83 ALA A C 1
ATOM 614 O O . ALA A 1 83 ? -2.083 13.643 4.468 1.00 86.38 83 ALA A O 1
ATOM 615 N N . THR A 1 84 ? -2.580 15.563 3.424 1.00 78.94 84 THR A N 1
ATOM 616 C CA . THR A 1 84 ? -1.224 15.875 2.945 1.00 78.94 84 THR A CA 1
ATOM 617 C C . THR A 1 84 ? -0.742 17.234 3.466 1.00 78.94 84 THR A C 1
ATOM 619 O O . THR A 1 84 ? -1.495 18.212 3.512 1.00 78.94 84 THR A O 1
ATOM 622 N N . ASN A 1 85 ? 0.518 17.319 3.897 1.00 63.88 85 ASN A N 1
ATOM 623 C CA . ASN A 1 85 ? 1.096 18.502 4.534 1.00 63.88 85 ASN A CA 1
ATOM 624 C C . ASN A 1 85 ? 2.007 19.287 3.582 1.00 63.88 85 ASN A C 1
ATOM 626 O O . ASN A 1 85 ? 3.231 19.245 3.686 1.00 63.88 85 ASN A O 1
ATOM 630 N N . ILE A 1 86 ? 1.417 20.043 2.660 1.00 53.88 86 ILE A N 1
ATOM 631 C CA . ILE A 1 86 ? 2.177 20.941 1.785 1.00 53.88 86 ILE A CA 1
ATOM 632 C C . ILE A 1 86 ? 2.355 22.289 2.503 1.00 53.88 86 ILE A C 1
ATOM 634 O O . ILE A 1 86 ? 1.566 23.206 2.303 1.00 53.88 86 ILE A O 1
ATOM 638 N N . SER A 1 87 ? 3.369 22.423 3.361 1.00 47.81 87 SER A N 1
ATOM 639 C CA . SER A 1 87 ? 3.901 23.750 3.712 1.00 47.81 87 SER A CA 1
ATOM 640 C C . SER A 1 87 ? 5.201 23.953 2.943 1.00 47.81 87 SER A C 1
ATOM 642 O O . SER A 1 87 ? 6.203 23.288 3.206 1.00 47.81 87 SER A O 1
ATOM 644 N N . ALA A 1 88 ? 5.161 24.817 1.929 1.00 44.19 88 ALA A N 1
ATOM 645 C CA . ALA A 1 88 ? 6.288 25.064 1.033 1.00 44.19 88 ALA A CA 1
ATOM 646 C C . ALA A 1 88 ? 7.414 25.891 1.690 1.00 44.19 88 ALA A C 1
ATOM 648 O O . ALA A 1 88 ? 8.540 25.882 1.185 1.00 44.19 88 ALA A O 1
ATOM 649 N N . ASP A 1 89 ? 7.158 26.520 2.841 1.00 45.00 89 ASP A N 1
ATOM 650 C CA . ASP A 1 89 ? 7.940 27.683 3.278 1.00 45.00 89 ASP A CA 1
ATOM 651 C C . ASP A 1 89 ? 9.045 27.411 4.312 1.00 45.00 89 ASP A C 1
ATOM 653 O O . ASP A 1 89 ? 9.791 28.332 4.630 1.00 45.00 89 ASP A O 1
ATOM 657 N N . ASP A 1 90 ? 9.230 26.178 4.807 1.00 43.91 90 ASP A N 1
ATOM 658 C CA . ASP A 1 90 ? 10.261 25.913 5.828 1.00 43.91 90 ASP A CA 1
ATOM 659 C C . ASP A 1 90 ? 11.211 24.763 5.455 1.00 43.91 90 ASP A C 1
ATOM 661 O O . ASP A 1 90 ? 10.798 23.626 5.238 1.00 43.91 90 ASP A O 1
ATOM 665 N N . ILE A 1 91 ? 12.504 25.067 5.324 1.00 39.78 91 ILE A N 1
ATOM 666 C CA . ILE A 1 91 ? 13.534 24.319 4.567 1.00 39.78 91 ILE A CA 1
ATOM 667 C C . ILE A 1 91 ? 14.041 23.050 5.303 1.00 39.78 91 ILE A C 1
ATOM 669 O O . ILE A 1 91 ? 15.012 22.428 4.880 1.00 39.78 91 ILE A O 1
ATOM 673 N N . SER A 1 92 ? 13.385 22.597 6.379 1.00 46.09 92 SER A N 1
ATOM 674 C CA . SER A 1 92 ? 13.955 21.564 7.268 1.00 46.09 92 SER A CA 1
ATOM 675 C C . SER A 1 92 ? 13.169 20.256 7.447 1.00 46.09 92 SER A C 1
ATOM 677 O O . SER A 1 92 ? 13.700 19.342 8.076 1.00 46.09 92 SER A O 1
ATOM 679 N N . THR A 1 93 ? 11.962 20.087 6.889 1.00 51.34 93 THR A N 1
ATOM 680 C CA . THR A 1 93 ? 11.175 18.850 7.095 1.00 51.34 93 THR A CA 1
ATOM 681 C C . THR A 1 93 ? 10.560 18.296 5.802 1.00 51.34 93 THR A C 1
ATOM 683 O O . THR A 1 93 ? 10.134 19.034 4.914 1.00 51.34 93 THR A O 1
ATOM 686 N N . SER A 1 94 ? 10.577 16.968 5.658 1.00 55.16 94 SER A N 1
ATOM 687 C CA . SER A 1 94 ? 9.891 16.211 4.603 1.00 55.16 94 SER A CA 1
ATOM 688 C C . SER A 1 94 ? 8.377 16.452 4.634 1.00 55.16 94 SER A C 1
ATOM 690 O O . SER A 1 94 ? 7.805 16.552 5.719 1.00 55.16 94 SER A O 1
ATOM 692 N N . VAL A 1 95 ? 7.717 16.483 3.471 1.00 68.94 95 VAL A N 1
ATOM 693 C CA . VAL A 1 95 ? 6.254 16.641 3.385 1.00 68.94 95 VAL A CA 1
ATOM 694 C C . VAL A 1 95 ? 5.591 15.376 3.934 1.00 68.94 95 VAL A C 1
ATOM 696 O O . VAL A 1 95 ? 5.826 14.281 3.430 1.00 68.94 95 VAL A O 1
ATOM 699 N N . SER A 1 96 ? 4.819 15.508 5.013 1.00 75.94 96 SER A N 1
ATOM 700 C CA . SER A 1 96 ? 4.118 14.400 5.671 1.00 75.94 96 SER A CA 1
ATOM 701 C C . SER A 1 96 ? 2.732 14.165 5.067 1.00 75.94 96 SER A C 1
ATOM 703 O O . SER A 1 96 ? 2.078 15.110 4.630 1.00 75.94 96 SER A O 1
ATOM 705 N N . ASN A 1 97 ? 2.260 12.919 5.075 1.00 82.38 97 ASN A N 1
ATOM 706 C CA . ASN A 1 97 ? 0.910 12.554 4.634 1.00 82.38 97 ASN A CA 1
ATOM 707 C C . ASN A 1 97 ? 0.174 11.844 5.776 1.00 82.38 97 ASN A C 1
ATOM 709 O O . ASN A 1 97 ? 0.099 10.615 5.784 1.00 82.38 97 ASN A O 1
ATOM 713 N N . PRO A 1 98 ? -0.269 12.591 6.803 1.00 85.62 98 PRO A N 1
ATOM 714 C CA . PRO A 1 98 ? -0.775 11.985 8.017 1.00 85.62 98 PRO A CA 1
ATOM 715 C C . PRO A 1 98 ? -2.111 11.264 7.831 1.00 85.62 98 PRO A C 1
ATOM 717 O O . PRO A 1 98 ? -2.990 11.733 7.109 1.00 85.62 98 PRO A O 1
ATOM 720 N N . ALA A 1 99 ? -2.292 10.180 8.582 1.00 89.12 99 ALA A N 1
ATOM 721 C CA . ALA A 1 99 ? -3.569 9.502 8.748 1.00 89.12 99 ALA A CA 1
ATOM 722 C C . ALA A 1 99 ? -3.907 9.327 10.233 1.00 89.12 99 ALA A C 1
ATOM 724 O O . ALA A 1 99 ? -3.031 9.036 11.051 1.00 89.12 99 ALA A O 1
ATOM 725 N N . VAL A 1 100 ? -5.182 9.477 10.580 1.00 90.00 100 VAL A N 1
ATOM 726 C CA . VAL A 1 100 ? -5.711 9.224 11.926 1.00 90.00 100 VAL A CA 1
ATOM 727 C C . VAL A 1 100 ? -6.851 8.231 11.839 1.00 90.00 100 VAL A C 1
ATOM 729 O O . VAL A 1 100 ? -7.712 8.361 10.975 1.00 90.00 100 VAL A O 1
ATOM 732 N N . ILE A 1 101 ? -6.859 7.279 12.768 1.00 91.50 101 ILE A N 1
ATOM 733 C CA . ILE A 1 101 ? -7.933 6.315 12.971 1.00 91.50 101 ILE A CA 1
ATOM 734 C C . ILE A 1 101 ? -8.622 6.629 14.302 1.00 91.50 101 ILE A C 1
ATOM 736 O O . ILE A 1 101 ? -7.961 6.748 15.344 1.00 91.50 101 ILE A O 1
ATOM 740 N N . THR A 1 102 ? -9.944 6.752 14.273 1.00 91.56 102 THR A N 1
ATOM 741 C CA . THR A 1 102 ? -10.793 7.004 15.444 1.00 91.56 102 THR A CA 1
ATOM 742 C C . THR A 1 102 ? -11.877 5.943 15.582 1.00 91.56 102 THR A C 1
ATOM 744 O O . THR A 1 102 ? -12.233 5.263 14.623 1.00 91.56 102 THR A O 1
ATOM 747 N N . LEU A 1 103 ? -12.384 5.785 16.798 1.00 91.25 103 LEU A N 1
ATOM 748 C CA . LEU A 1 103 ? -13.599 5.040 17.097 1.00 91.25 103 LEU A CA 1
ATOM 749 C C . LEU A 1 103 ? -14.688 6.051 17.424 1.00 91.25 103 LEU A C 1
ATOM 751 O O . LEU A 1 103 ? -14.482 6.870 18.313 1.00 91.25 103 LEU A O 1
ATOM 755 N N . GLU A 1 104 ? -15.822 5.976 16.741 1.00 89.94 104 GLU A N 1
ATOM 756 C CA . GLU A 1 104 ? -16.975 6.840 16.989 1.00 89.94 104 GLU A CA 1
ATOM 757 C C . GLU A 1 104 ? -18.190 6.007 17.386 1.00 89.94 104 GLU A C 1
ATOM 759 O O . GLU A 1 104 ? -18.542 5.040 16.702 1.00 89.94 104 GLU A O 1
ATOM 764 N N . GLY A 1 105 ? -18.817 6.387 18.499 1.00 87.06 105 GLY A N 1
ATOM 765 C CA . GLY A 1 105 ? -20.101 5.852 18.936 1.00 87.06 105 GLY A CA 1
ATOM 766 C C . GLY A 1 105 ? -21.283 6.757 18.569 1.00 87.06 105 GLY A C 1
ATOM 767 O O . GLY A 1 105 ? -21.096 7.936 18.257 1.00 87.06 105 GLY A O 1
ATOM 768 N N . PRO A 1 106 ? -22.518 6.228 18.614 1.00 84.88 106 PRO A N 1
ATOM 769 C CA . PRO A 1 106 ? -23.728 7.038 18.480 1.00 84.88 106 PRO A CA 1
ATOM 770 C C . PRO A 1 106 ? -23.886 8.025 19.654 1.00 84.88 106 PRO A C 1
ATOM 772 O O . PRO A 1 106 ? -23.324 7.825 20.727 1.00 84.88 106 PRO A O 1
ATOM 775 N N . GLU A 1 107 ? -24.691 9.080 19.494 1.00 77.38 107 GLU A N 1
ATOM 776 C CA . GLU A 1 107 ? -24.892 10.110 20.539 1.00 77.38 107 GLU A CA 1
ATOM 777 C C . GLU A 1 107 ? -25.385 9.536 21.880 1.00 77.38 107 GLU A C 1
ATOM 779 O O . GLU A 1 107 ? -25.064 10.054 22.946 1.00 77.38 107 GLU A O 1
ATOM 784 N N . ASN A 1 108 ? -26.139 8.439 21.829 1.00 75.81 108 ASN A N 1
ATOM 785 C CA . ASN A 1 108 ? -26.664 7.705 22.977 1.00 75.81 108 ASN A CA 1
ATOM 786 C C . ASN A 1 108 ? -25.872 6.418 23.273 1.00 75.81 108 ASN A C 1
ATOM 788 O O . ASN A 1 108 ? -26.447 5.456 23.778 1.00 75.81 108 ASN A O 1
ATOM 792 N N . ALA A 1 109 ? -24.581 6.380 22.926 1.00 76.06 109 ALA A N 1
ATOM 793 C CA . ALA A 1 109 ? -23.710 5.215 23.104 1.00 76.06 109 ALA A CA 1
ATOM 794 C C . ALA A 1 109 ? -23.607 4.715 24.552 1.00 76.06 109 ALA A C 1
ATOM 796 O O . ALA A 1 109 ? -23.312 3.540 24.744 1.00 76.06 109 ALA A O 1
ATOM 797 N N . PHE A 1 110 ? -23.812 5.604 25.528 1.00 79.75 110 PHE A N 1
ATOM 798 C CA . PHE A 1 110 ? -23.605 5.341 26.950 1.00 79.75 110 PHE A CA 1
ATOM 799 C C . PHE A 1 110 ? -24.832 5.754 27.762 1.00 79.75 110 PHE A C 1
ATOM 801 O O . PHE A 1 110 ? -25.348 6.867 27.597 1.00 79.75 110 PHE A O 1
ATOM 808 N N . GLN A 1 111 ? -25.294 4.881 28.653 1.00 66.19 111 GLN A N 1
ATOM 809 C CA . GLN A 1 111 ? -26.435 5.154 29.529 1.00 66.19 111 GLN A CA 1
ATOM 810 C C . GLN A 1 111 ? -26.003 5.832 30.847 1.00 66.19 111 GLN A C 1
ATOM 812 O O . GLN A 1 111 ? -24.948 5.557 31.404 1.00 66.19 111 GLN A O 1
ATOM 817 N N . GLY A 1 112 ? -26.839 6.735 31.383 1.00 60.47 112 GLY A N 1
ATOM 818 C CA . GLY A 1 112 ? -26.798 7.112 32.809 1.00 60.47 112 GLY A CA 1
ATOM 819 C C . GLY A 1 112 ? -25.506 7.757 33.347 1.00 60.47 112 GLY A C 1
ATOM 820 O O . GLY A 1 112 ? -25.018 7.359 34.407 1.00 60.47 112 GLY A O 1
ATOM 821 N N . LEU A 1 113 ? -24.978 8.783 32.671 1.00 58.66 113 LEU A N 1
ATOM 822 C CA . LEU A 1 113 ? -23.751 9.505 33.051 1.00 58.66 113 LEU A CA 1
ATOM 823 C C . LEU A 1 113 ? -23.919 10.379 34.319 1.00 58.66 113 LEU A C 1
ATOM 825 O O . LEU A 1 113 ? -24.051 11.601 34.239 1.00 58.66 113 LEU A O 1
ATOM 829 N N . ASN A 1 114 ? -23.867 9.779 35.508 1.00 55.75 114 ASN A N 1
ATOM 830 C CA . ASN A 1 114 ? -23.680 10.499 36.772 1.00 55.75 114 ASN A CA 1
ATOM 831 C C . ASN A 1 114 ? -22.179 10.723 37.046 1.00 55.75 114 ASN A C 1
ATOM 833 O O . ASN A 1 114 ? -21.342 9.861 36.806 1.00 55.75 114 ASN A O 1
ATOM 837 N N . SER A 1 115 ? -21.807 11.902 37.553 1.00 52.72 115 SER A N 1
ATOM 838 C CA . SER A 1 115 ? -20.428 12.422 37.476 1.00 52.72 115 SER A CA 1
ATOM 839 C C . SER A 1 115 ? -19.384 11.792 38.417 1.00 52.72 115 SER A C 1
ATOM 841 O O . SER A 1 115 ? -18.323 12.386 38.601 1.00 52.72 115 SER A O 1
ATOM 843 N N . THR A 1 116 ? -19.654 10.654 39.063 1.00 54.69 116 THR A N 1
ATOM 844 C CA . THR A 1 116 ? -18.772 10.108 40.119 1.00 54.69 116 THR A CA 1
ATOM 845 C C . THR A 1 116 ? -18.308 8.667 39.918 1.00 54.69 116 THR A C 1
ATOM 847 O O . THR A 1 116 ? -17.480 8.211 40.702 1.00 54.69 116 THR A O 1
ATOM 850 N N . THR A 1 117 ? -18.800 7.943 38.912 1.00 57.56 117 THR A N 1
ATOM 851 C CA . THR A 1 117 ? -18.448 6.526 38.712 1.00 57.56 117 THR A CA 1
ATOM 852 C C . THR A 1 117 ? -17.380 6.387 37.626 1.00 57.56 117 THR A C 1
ATOM 854 O O . THR A 1 117 ? -17.502 6.983 36.558 1.00 57.56 117 THR A O 1
ATOM 857 N N . ASN A 1 118 ? -16.322 5.609 37.876 1.00 67.06 118 ASN A N 1
ATOM 858 C CA . ASN A 1 118 ? -15.349 5.253 36.842 1.00 67.06 118 ASN A CA 1
ATOM 859 C C . ASN A 1 118 ? -15.895 4.080 36.018 1.00 67.06 118 ASN A C 1
ATOM 861 O O . ASN A 1 118 ? -15.583 2.924 36.279 1.00 67.06 118 ASN A O 1
ATOM 865 N N . TYR A 1 119 ? -16.742 4.385 35.039 1.00 65.69 119 TYR A N 1
ATOM 866 C CA . TYR A 1 119 ? -17.490 3.392 34.261 1.00 65.69 119 TYR A CA 1
ATOM 867 C C . TYR A 1 119 ? -16.619 2.365 33.517 1.00 65.69 119 TYR A C 1
ATOM 869 O O . TYR A 1 119 ? -17.078 1.268 33.230 1.00 65.69 119 TYR A O 1
ATOM 877 N N . THR A 1 120 ? -15.349 2.679 33.246 1.00 73.12 120 THR A N 1
ATOM 878 C CA . THR A 1 120 ? -14.417 1.773 32.561 1.00 73.12 120 THR A CA 1
ATOM 879 C C . THR A 1 120 ? -13.518 0.983 33.516 1.00 73.12 120 THR A C 1
ATOM 881 O O . THR A 1 120 ? -12.568 0.363 33.057 1.00 73.12 120 THR A O 1
ATOM 884 N N . GLU A 1 121 ? -13.749 1.011 34.834 1.00 79.62 121 GLU A N 1
ATOM 885 C CA . GLU A 1 121 ? -12.841 0.382 35.812 1.00 79.62 121 GLU A CA 1
ATOM 886 C C . GLU A 1 121 ? -12.669 -1.132 35.620 1.00 79.62 121 GLU A C 1
ATOM 888 O O . GLU A 1 121 ? -11.575 -1.653 35.824 1.00 79.62 121 GLU A O 1
ATOM 893 N N . ASN A 1 122 ? -13.725 -1.806 35.163 1.00 87.19 122 ASN A N 1
ATOM 894 C CA . ASN A 1 122 ? -13.747 -3.247 34.905 1.00 87.19 122 ASN A CA 1
ATOM 895 C C . ASN A 1 122 ? -13.432 -3.591 33.441 1.00 87.19 122 ASN A C 1
ATOM 897 O O . ASN A 1 122 ? -13.482 -4.758 33.055 1.00 87.19 122 ASN A O 1
ATOM 901 N N . TYR A 1 123 ? -13.136 -2.585 32.612 1.00 86.38 123 TYR A N 1
ATOM 902 C CA . TYR A 1 123 ? -12.857 -2.746 31.191 1.00 86.38 123 TYR A CA 1
ATOM 903 C C . TYR A 1 123 ? -11.382 -2.495 30.876 1.00 86.38 123 TYR A C 1
ATOM 905 O O . TYR A 1 123 ? -10.824 -1.446 31.189 1.00 86.38 123 TYR A O 1
ATOM 913 N N . ASP A 1 124 ? -10.776 -3.426 30.142 1.00 86.44 124 ASP A N 1
ATOM 914 C CA . ASP A 1 124 ? -9.471 -3.251 29.513 1.00 86.44 124 ASP A CA 1
ATOM 915 C C . ASP A 1 124 ? -9.610 -3.349 27.991 1.00 86.44 124 ASP A C 1
ATOM 917 O O . ASP A 1 124 ? -9.893 -4.419 27.435 1.00 86.44 124 ASP A O 1
ATOM 921 N N . ILE A 1 125 ? -9.468 -2.200 27.322 1.00 86.44 125 ILE A N 1
ATOM 922 C CA . ILE A 1 125 ? -9.813 -2.025 25.908 1.00 86.44 125 ILE A CA 1
ATOM 923 C C . ILE A 1 125 ? -8.573 -1.635 25.113 1.00 86.44 125 ILE A C 1
ATOM 925 O O . ILE A 1 125 ? -8.019 -0.541 25.274 1.00 86.44 125 ILE A O 1
ATOM 929 N N . CYS A 1 126 ? -8.153 -2.529 24.219 1.00 86.38 126 CYS A N 1
ATOM 930 C CA . CYS A 1 126 ? -6.967 -2.346 23.393 1.00 86.38 126 CYS A CA 1
ATOM 931 C C . CYS A 1 126 ? -7.358 -2.102 21.940 1.00 86.38 126 CYS A C 1
ATOM 933 O O . CYS A 1 126 ? -8.149 -2.852 21.368 1.00 86.38 126 CYS A O 1
ATOM 935 N N . SER A 1 127 ? -6.714 -1.123 21.311 1.00 87.69 127 SER A N 1
ATOM 936 C CA . SER A 1 127 ? -6.687 -1.006 19.857 1.00 87.69 127 SER A CA 1
ATOM 937 C C . SER A 1 127 ? -5.324 -1.408 19.315 1.00 87.69 127 SER A C 1
ATOM 939 O O . SER A 1 127 ? -4.293 -0.904 19.778 1.00 87.69 127 SER A O 1
ATOM 941 N N . PHE A 1 128 ? -5.338 -2.259 18.297 1.00 86.94 128 PHE A N 1
ATOM 942 C CA . PHE A 1 128 ? -4.180 -2.648 17.509 1.00 86.94 128 PHE A CA 1
ATOM 943 C C . PHE A 1 128 ? -4.407 -2.188 16.075 1.00 86.94 128 PHE A C 1
ATOM 945 O O . PHE A 1 128 ? -5.441 -2.496 15.488 1.00 86.94 128 PHE A O 1
ATOM 952 N N . ALA A 1 129 ? -3.455 -1.454 15.513 1.00 86.06 129 ALA A N 1
ATOM 953 C CA . ALA A 1 129 ? -3.481 -1.055 14.111 1.00 86.06 129 ALA A CA 1
ATOM 954 C C . ALA A 1 129 ? -2.154 -1.427 13.459 1.00 86.06 129 ALA A C 1
ATOM 956 O O . ALA A 1 129 ? -1.097 -1.066 13.985 1.00 86.06 129 ALA A O 1
ATOM 957 N N . TRP A 1 130 ? -2.219 -2.127 12.327 1.00 84.38 130 TRP A N 1
ATOM 958 C CA . TRP A 1 130 ? -1.046 -2.468 11.529 1.00 84.38 130 TRP A CA 1
ATOM 959 C C . TRP A 1 130 ? -0.844 -1.402 10.448 1.00 84.38 130 TRP A C 1
ATOM 961 O O . TRP A 1 130 ? -1.762 -1.153 9.665 1.00 84.38 130 TRP A O 1
ATOM 971 N N . PHE A 1 131 ? 0.310 -0.725 10.432 1.00 74.56 131 PHE A N 1
ATOM 972 C CA . PHE A 1 131 ? 0.526 0.471 9.594 1.00 74.56 131 PHE A CA 1
ATOM 973 C C . PHE A 1 131 ? 1.731 0.410 8.651 1.00 74.56 131 PHE A C 1
ATOM 975 O O . PHE A 1 131 ? 1.721 1.090 7.627 1.00 74.56 131 PHE A O 1
ATOM 982 N N . GLU A 1 132 ? 2.741 -0.412 8.940 1.00 68.12 132 GLU A N 1
ATOM 983 C CA . GLU A 1 132 ? 3.878 -0.658 8.030 1.00 68.12 132 GLU A CA 1
ATOM 984 C C . GLU A 1 132 ? 3.572 -1.791 7.038 1.00 68.12 132 GLU A C 1
ATOM 986 O O . GLU A 1 132 ? 4.457 -2.540 6.624 1.00 68.12 132 GLU A O 1
ATOM 991 N N . ASN A 1 133 ? 2.295 -1.949 6.685 1.00 68.75 133 ASN A N 1
ATOM 992 C CA . ASN A 1 133 ? 1.853 -3.034 5.826 1.00 68.75 133 ASN A CA 1
ATOM 993 C C . ASN A 1 133 ? 2.462 -2.877 4.443 1.00 68.75 133 ASN A C 1
ATOM 995 O O . ASN A 1 133 ? 2.375 -1.824 3.806 1.00 68.75 133 ASN A O 1
ATOM 999 N N . VAL A 1 134 ? 3.012 -3.976 3.959 1.00 67.81 134 VAL A N 1
ATOM 1000 C CA . VAL A 1 134 ? 3.429 -4.105 2.577 1.00 67.81 134 VAL A CA 1
ATOM 1001 C C . VAL A 1 134 ? 2.366 -4.931 1.872 1.00 67.81 134 VAL A C 1
ATOM 1003 O O . VAL A 1 134 ? 2.264 -6.133 2.103 1.00 67.81 134 VAL A O 1
ATOM 1006 N N . TRP A 1 135 ? 1.577 -4.261 1.038 1.00 76.38 135 TRP A N 1
ATOM 1007 C CA . TRP A 1 135 ? 0.590 -4.884 0.164 1.00 76.38 135 TRP A CA 1
ATOM 1008 C C . TRP A 1 135 ? 1.118 -4.892 -1.267 1.00 76.38 135 TRP A C 1
ATOM 1010 O O . TRP A 1 135 ? 1.644 -3.879 -1.734 1.00 76.38 135 TRP A O 1
ATOM 1020 N N . THR A 1 136 ? 0.939 -6.003 -1.971 1.00 78.06 136 THR A N 1
ATOM 1021 C CA . THR A 1 136 ? 1.104 -6.042 -3.427 1.00 78.06 136 THR A CA 1
ATOM 1022 C C . THR A 1 136 ? -0.030 -5.274 -4.115 1.00 78.06 136 THR A C 1
ATOM 1024 O O . THR A 1 136 ? -1.108 -5.097 -3.544 1.00 78.06 136 THR A O 1
ATOM 1027 N N . VAL A 1 137 ? 0.180 -4.855 -5.367 1.00 78.31 137 VAL A N 1
ATOM 1028 C CA . VAL A 1 137 ? -0.855 -4.185 -6.182 1.00 78.31 137 VAL A CA 1
ATOM 1029 C C . VAL A 1 137 ? -2.133 -5.027 -6.251 1.00 78.31 137 VAL A C 1
ATOM 1031 O O . VAL A 1 137 ? -3.211 -4.537 -5.938 1.00 78.31 137 VAL A O 1
ATOM 1034 N N . LYS A 1 138 ? -2.001 -6.329 -6.527 1.00 81.12 138 LYS A N 1
ATOM 1035 C CA . LYS A 1 138 ? -3.128 -7.269 -6.610 1.00 81.12 138 LYS A CA 1
ATOM 1036 C C . LYS A 1 138 ? -3.888 -7.437 -5.290 1.00 81.12 138 LYS A C 1
ATOM 1038 O O . LYS A 1 138 ? -5.094 -7.678 -5.285 1.00 81.12 138 LYS A O 1
ATOM 1043 N N . GLU A 1 139 ? -3.193 -7.370 -4.157 1.00 86.25 139 GLU A N 1
ATOM 1044 C CA . GLU A 1 139 ? -3.838 -7.390 -2.840 1.00 86.25 139 GLU A CA 1
ATOM 1045 C C . GLU A 1 139 ? -4.574 -6.080 -2.569 1.00 86.25 139 GLU A C 1
ATOM 1047 O O . GLU A 1 139 ? -5.697 -6.117 -2.072 1.00 86.25 139 GLU A O 1
ATOM 1052 N N . LEU A 1 140 ? -3.986 -4.936 -2.932 1.00 86.31 140 LEU A N 1
ATOM 1053 C CA . LEU A 1 140 ? -4.653 -3.643 -2.801 1.00 86.31 140 LEU A CA 1
ATOM 1054 C C . LEU A 1 140 ? -5.905 -3.567 -3.656 1.00 86.31 140 LEU A C 1
ATOM 1056 O O . LEU A 1 140 ? -6.925 -3.164 -3.121 1.00 86.31 140 LEU A O 1
ATOM 1060 N N . GLU A 1 141 ? -5.868 -4.003 -4.914 1.00 86.00 141 GLU A N 1
ATOM 1061 C CA . GLU A 1 141 ? -7.056 -4.076 -5.776 1.00 86.00 141 GLU A CA 1
ATOM 1062 C C . GLU A 1 141 ? -8.192 -4.833 -5.079 1.00 86.00 141 GLU A C 1
ATOM 1064 O O . GLU A 1 141 ? -9.278 -4.291 -4.885 1.00 86.00 141 GLU A O 1
ATOM 1069 N N . LYS A 1 142 ? -7.908 -6.035 -4.562 1.00 89.88 142 LYS A N 1
ATOM 1070 C CA . LYS A 1 142 ? -8.894 -6.808 -3.793 1.00 89.88 142 LYS A CA 1
ATOM 1071 C C . LYS A 1 142 ? -9.389 -6.071 -2.551 1.00 89.88 142 LYS A C 1
ATOM 1073 O O . LYS A 1 142 ? -10.575 -6.133 -2.240 1.00 89.88 142 LYS A O 1
ATOM 1078 N N . LEU A 1 143 ? -8.509 -5.403 -1.812 1.00 91.56 143 LEU A N 1
ATOM 1079 C CA . LEU A 1 143 ? -8.894 -4.650 -0.616 1.00 91.56 143 LEU A CA 1
ATOM 1080 C C . LEU A 1 143 ? -9.677 -3.369 -0.957 1.00 91.56 143 LEU A C 1
ATOM 1082 O O . LEU A 1 143 ? -10.513 -2.941 -0.163 1.00 91.56 143 LEU A O 1
ATOM 1086 N N . GLN A 1 144 ? -9.448 -2.759 -2.123 1.00 88.06 144 GLN A N 1
ATOM 1087 C CA . GLN A 1 144 ? -10.239 -1.627 -2.609 1.00 88.06 144 GLN A CA 1
ATOM 1088 C C . GLN A 1 144 ? -11.652 -2.055 -3.036 1.00 88.06 144 GLN A C 1
ATOM 1090 O O . GLN A 1 144 ? -12.571 -1.242 -2.970 1.00 88.06 144 GLN A O 1
ATOM 1095 N N . ASP A 1 145 ? -11.855 -3.317 -3.403 1.00 87.69 145 ASP A N 1
ATOM 1096 C CA . ASP A 1 145 ? -13.189 -3.864 -3.680 1.00 87.69 145 ASP A CA 1
ATOM 1097 C C . ASP A 1 145 ? -13.957 -4.242 -2.399 1.00 87.69 145 ASP A C 1
ATOM 1099 O O . ASP A 1 145 ? -15.159 -4.516 -2.435 1.00 87.69 145 ASP A O 1
ATOM 1103 N N . ASP A 1 146 ? -13.290 -4.241 -1.240 1.00 89.38 146 ASP A N 1
ATOM 1104 C CA . ASP A 1 146 ? -13.927 -4.523 0.042 1.00 89.38 146 ASP A CA 1
ATOM 1105 C C . ASP A 1 146 ? -14.772 -3.334 0.511 1.00 89.38 146 ASP A C 1
ATOM 1107 O O . ASP A 1 146 ? -14.268 -2.248 0.829 1.00 89.38 146 ASP A O 1
ATOM 1111 N N . VAL A 1 147 ? -16.081 -3.559 0.573 1.00 85.88 147 VAL A N 1
ATOM 1112 C CA . VAL A 1 147 ? -17.068 -2.574 1.035 1.00 85.88 147 VAL A CA 1
ATOM 1113 C C . VAL A 1 147 ? -17.377 -2.698 2.527 1.00 85.88 147 VAL A C 1
ATOM 1115 O O . VAL A 1 147 ? -17.920 -1.767 3.113 1.00 85.88 147 VAL A O 1
ATOM 1118 N N . ASN A 1 148 ? -17.034 -3.831 3.149 1.00 86.62 148 ASN A N 1
ATOM 1119 C CA . ASN A 1 148 ? -17.444 -4.171 4.516 1.00 86.62 148 ASN A CA 1
ATOM 1120 C C . ASN A 1 148 ? -16.272 -4.265 5.507 1.00 86.62 148 ASN A C 1
ATOM 1122 O O . ASN A 1 148 ? -16.492 -4.428 6.708 1.00 86.62 148 ASN A O 1
ATOM 1126 N N . GLY A 1 149 ? -15.031 -4.186 5.028 1.00 91.38 149 GLY A N 1
ATOM 1127 C CA . GLY A 1 149 ? -13.827 -4.288 5.855 1.00 91.38 149 GLY A CA 1
ATOM 1128 C C . GLY A 1 149 ? -13.519 -5.727 6.277 1.00 91.38 149 GLY A C 1
ATOM 1129 O O . GLY A 1 149 ? -12.890 -5.944 7.311 1.00 91.38 149 GLY A O 1
ATOM 1130 N N . THR A 1 150 ? -13.979 -6.701 5.489 1.00 93.06 150 THR A N 1
ATOM 1131 C CA . THR A 1 150 ? -13.717 -8.147 5.611 1.00 93.06 150 THR A CA 1
ATOM 1132 C C . THR A 1 150 ? -12.276 -8.545 5.287 1.00 93.06 150 THR A C 1
ATOM 1134 O O . THR A 1 150 ? -11.885 -9.681 5.524 1.00 93.06 150 THR A O 1
ATOM 1137 N N . CYS A 1 151 ? -11.489 -7.629 4.720 1.00 92.88 151 CYS A N 1
ATOM 1138 C CA . CYS A 1 151 ? -10.199 -7.866 4.079 1.00 92.88 151 CYS A CA 1
ATOM 1139 C C . CYS A 1 151 ? -10.268 -8.677 2.773 1.00 92.88 151 CYS A C 1
ATOM 1141 O O . CYS A 1 151 ? -9.221 -9.070 2.259 1.00 92.88 151 CYS A O 1
ATOM 1143 N N . ASN A 1 152 ? -11.469 -8.937 2.237 1.00 92.88 152 ASN A N 1
ATOM 1144 C CA . ASN A 1 152 ? -11.736 -9.592 0.947 1.00 92.88 152 ASN A CA 1
ATOM 1145 C C . ASN A 1 152 ? -10.848 -10.823 0.647 1.00 92.88 152 ASN A C 1
ATOM 1147 O O . ASN A 1 152 ? -10.327 -11.002 -0.457 1.00 92.88 152 ASN A O 1
ATOM 1151 N N . GLY A 1 153 ? -10.602 -11.651 1.669 1.00 90.31 153 GLY A N 1
ATOM 1152 C CA . GLY A 1 153 ? -9.780 -12.862 1.576 1.00 90.31 153 GLY A CA 1
ATOM 1153 C C . GLY A 1 153 ? -8.276 -12.638 1.367 1.00 90.31 153 GLY A C 1
ATOM 1154 O O . GLY A 1 153 ? -7.543 -13.617 1.239 1.00 90.31 153 GLY A O 1
ATOM 1155 N N . VAL A 1 154 ? -7.795 -11.390 1.340 1.00 90.75 154 VAL A N 1
ATOM 1156 C CA . VAL A 1 154 ? -6.354 -11.072 1.380 1.00 90.75 154 VAL A CA 1
ATOM 1157 C C . VAL A 1 154 ? -5.776 -11.438 2.744 1.00 90.75 154 VAL A C 1
ATOM 1159 O O . VAL A 1 154 ? -4.701 -12.028 2.835 1.00 90.75 154 VAL A O 1
ATOM 1162 N N . ILE A 1 155 ? -6.528 -11.150 3.805 1.00 91.38 155 ILE A N 1
ATOM 1163 C CA . ILE A 1 155 ? -6.324 -11.762 5.115 1.00 91.38 155 ILE A CA 1
ATOM 1164 C C . ILE A 1 155 ? -7.381 -12.857 5.251 1.00 91.38 155 ILE A C 1
ATOM 1166 O O . ILE A 1 155 ? -8.571 -12.586 5.103 1.00 91.38 155 ILE A O 1
ATOM 1170 N N . SER A 1 156 ? -6.951 -14.098 5.478 1.00 92.31 156 SER A N 1
ATOM 1171 C CA . SER A 1 156 ? -7.869 -15.230 5.601 1.00 92.31 156 SER A CA 1
ATOM 1172 C C . SER A 1 156 ? -8.676 -15.162 6.901 1.00 92.31 156 SER A C 1
ATOM 1174 O O . SER A 1 156 ? -8.188 -14.686 7.926 1.00 92.31 156 SER A O 1
ATOM 1176 N N . GLU A 1 157 ? -9.891 -15.711 6.886 1.00 92.19 157 GLU A N 1
ATOM 1177 C CA . GLU A 1 157 ? -10.736 -15.841 8.085 1.00 92.19 157 GLU A CA 1
ATOM 1178 C C . GLU A 1 157 ? -10.029 -16.602 9.218 1.00 92.19 157 GLU A C 1
ATOM 1180 O O . GLU A 1 157 ? -10.149 -16.253 10.391 1.00 92.19 157 GLU A O 1
ATOM 1185 N N . GLU A 1 158 ? -9.237 -17.618 8.864 1.00 93.56 158 GLU A N 1
ATOM 1186 C CA . GLU A 1 158 ? -8.407 -18.369 9.809 1.00 93.56 158 GLU A CA 1
ATOM 1187 C C . GLU A 1 158 ? -7.376 -17.462 10.490 1.00 93.56 158 GLU A C 1
ATOM 1189 O O . GLU A 1 158 ? -7.293 -17.436 11.716 1.00 93.56 158 GLU A O 1
ATOM 1194 N N . CYS A 1 159 ? -6.662 -16.641 9.716 1.00 92.50 159 CYS A N 1
ATOM 1195 C CA . CYS A 1 159 ? -5.715 -15.673 10.257 1.00 92.50 159 CYS A CA 1
ATOM 1196 C C . CYS A 1 159 ? -6.391 -14.629 11.156 1.00 92.50 159 CYS A C 1
ATOM 1198 O O . CYS A 1 159 ? -5.867 -14.307 12.226 1.00 92.50 159 CYS A O 1
ATOM 1200 N N . ILE A 1 160 ? -7.550 -14.102 10.749 1.00 92.31 160 ILE A N 1
ATOM 1201 C CA . ILE A 1 160 ? -8.309 -13.133 11.552 1.00 92.31 160 ILE A CA 1
ATOM 1202 C C . ILE A 1 160 ? -8.701 -13.765 12.889 1.00 92.31 160 ILE A C 1
ATOM 1204 O O . ILE A 1 160 ? -8.524 -13.148 13.942 1.00 92.31 160 ILE A O 1
ATOM 1208 N N . LYS A 1 161 ? -9.192 -15.007 12.861 1.00 92.62 161 LYS A N 1
ATOM 1209 C CA . LYS A 1 161 ? -9.562 -15.759 14.059 1.00 92.62 161 LYS A CA 1
ATOM 1210 C C . LYS A 1 161 ? -8.364 -15.977 14.986 1.00 92.62 161 LYS A C 1
ATOM 1212 O O . LYS A 1 161 ? -8.448 -15.617 16.157 1.00 92.62 161 LYS A O 1
ATOM 1217 N N . GLU A 1 162 ? -7.250 -16.498 14.475 1.00 90.88 162 GLU A N 1
ATOM 1218 C CA . GLU A 1 162 ? -6.033 -16.732 15.269 1.00 90.88 162 GLU A CA 1
ATOM 1219 C C . GLU A 1 162 ? -5.475 -15.423 15.851 1.00 90.88 162 GLU A C 1
ATOM 1221 O O . GLU A 1 162 ? -5.041 -15.376 17.001 1.00 90.88 162 GLU A O 1
ATOM 1226 N N . THR A 1 163 ? -5.542 -14.329 15.087 1.00 89.06 163 THR A N 1
ATOM 1227 C CA . THR A 1 163 ? -5.118 -12.997 15.541 1.00 89.06 163 THR A CA 1
ATOM 1228 C C . THR A 1 163 ? -5.996 -12.489 16.684 1.00 89.06 163 THR A C 1
ATOM 1230 O O . THR A 1 163 ? -5.473 -11.985 17.680 1.00 89.06 163 THR A O 1
ATOM 1233 N N . LYS A 1 164 ? -7.323 -12.650 16.585 1.00 90.88 164 LYS A N 1
ATOM 1234 C CA . LYS A 1 164 ? -8.253 -12.327 17.678 1.00 90.88 164 LYS A CA 1
ATOM 1235 C C . LYS A 1 164 ? -7.945 -13.158 18.918 1.00 90.88 164 LYS A C 1
ATOM 1237 O O . LYS A 1 164 ? -7.782 -12.597 19.993 1.00 90.88 164 LYS A O 1
ATOM 1242 N N . GLU A 1 165 ? -7.801 -14.471 18.778 1.00 88.94 165 GLU A N 1
ATOM 1243 C CA . GLU A 1 165 ? -7.513 -15.371 19.902 1.00 88.94 165 GLU A CA 1
ATOM 1244 C C . GLU A 1 165 ? -6.180 -15.051 20.596 1.00 88.94 165 GLU A C 1
ATOM 1246 O O . GLU A 1 165 ? -6.089 -15.147 21.819 1.00 88.94 165 GLU A O 1
ATOM 1251 N N . ALA A 1 166 ? -5.164 -14.628 19.839 1.00 85.38 166 ALA A N 1
ATOM 1252 C CA . ALA A 1 166 ? -3.855 -14.271 20.380 1.00 85.38 166 ALA A CA 1
ATOM 1253 C C . ALA A 1 166 ? -3.846 -12.936 21.146 1.00 85.38 166 ALA A C 1
ATOM 1255 O O . ALA A 1 166 ? -3.063 -12.771 22.085 1.00 85.38 166 ALA A O 1
ATOM 1256 N N . LEU A 1 167 ? -4.672 -11.972 20.731 1.00 84.06 167 LEU A N 1
ATOM 1257 C CA . LEU A 1 167 ? -4.663 -10.605 21.267 1.00 84.06 167 LEU A CA 1
ATOM 1258 C C . LEU A 1 167 ? -5.755 -10.353 22.310 1.00 84.06 167 LEU A C 1
ATOM 1260 O O . LEU A 1 167 ? -5.594 -9.499 23.180 1.00 84.06 167 LEU A O 1
ATOM 1264 N N . VAL A 1 168 ? -6.858 -11.092 22.252 1.00 84.00 168 VAL A N 1
ATOM 1265 C CA . VAL A 1 168 ? -7.939 -11.008 23.236 1.00 84.00 168 VAL A CA 1
ATOM 1266 C C . VAL A 1 168 ? -7.498 -11.688 24.539 1.00 84.00 168 VAL A C 1
ATOM 1268 O O . VAL A 1 168 ? -6.762 -12.671 24.525 1.00 84.00 168 VAL A O 1
ATOM 1271 N N . ARG A 1 169 ? -7.925 -11.161 25.694 1.00 77.81 169 ARG A N 1
ATOM 1272 C CA . ARG A 1 169 ? -7.502 -11.540 27.065 1.00 77.81 169 ARG A CA 1
ATOM 1273 C C . ARG A 1 169 ? -6.064 -11.206 27.450 1.00 77.81 169 ARG A C 1
ATOM 1275 O O . ARG A 1 169 ? -5.726 -11.359 28.624 1.00 77.81 169 ARG A O 1
ATOM 1282 N N . GLN A 1 170 ? -5.230 -10.763 26.515 1.00 75.00 170 GLN A N 1
ATOM 1283 C CA . GLN A 1 170 ? -3.957 -10.136 26.849 1.00 75.00 170 GLN A CA 1
ATOM 1284 C C . GLN A 1 170 ? -4.258 -8.727 27.340 1.00 75.00 170 GLN A C 1
ATOM 1286 O O . GLN A 1 170 ? -4.872 -7.966 26.589 1.00 75.00 170 GLN A O 1
ATOM 1291 N N . PRO A 1 171 ? -3.829 -8.351 28.554 1.00 73.25 171 PRO A N 1
ATOM 1292 C CA . PRO A 1 171 ? -4.045 -6.993 28.976 1.00 73.25 171 PRO A CA 1
ATOM 1293 C C . PRO A 1 171 ? -3.402 -6.000 27.997 1.00 73.25 171 PRO A C 1
ATOM 1295 O O . PRO A 1 171 ? -2.281 -6.204 27.482 1.00 73.25 171 PRO A O 1
ATOM 1298 N N . CYS A 1 172 ? -4.026 -4.829 27.854 1.00 74.19 172 CYS A N 1
ATOM 1299 C CA . CYS A 1 172 ? -3.271 -3.626 27.528 1.00 74.19 172 CYS A CA 1
ATOM 1300 C C . CYS A 1 172 ? -2.260 -3.409 28.686 1.00 74.19 172 CYS A C 1
ATOM 1302 O O . CYS A 1 172 ? -2.048 -4.304 29.464 1.00 74.19 172 CYS A O 1
ATOM 1304 N N . SER A 1 173 ? -1.473 -2.359 28.878 1.00 68.44 173 SER A N 1
ATOM 1305 C CA . SER A 1 173 ? -0.324 -2.401 29.844 1.00 68.44 173 SER A CA 1
ATOM 1306 C C . SER A 1 173 ? 0.772 -3.512 29.660 1.00 68.44 173 SER A C 1
ATOM 1308 O O . SER A 1 173 ? 1.912 -3.133 29.416 1.00 68.44 173 SER A O 1
ATOM 1310 N N . THR A 1 174 ? 0.510 -4.836 29.645 1.00 67.31 174 THR A N 1
ATOM 1311 C CA . THR A 1 174 ? 1.511 -5.937 29.693 1.00 67.31 174 THR A CA 1
ATOM 1312 C C . THR A 1 174 ? 1.917 -6.571 28.356 1.00 67.31 174 THR A C 1
ATOM 1314 O O . THR A 1 174 ? 2.993 -7.162 28.291 1.00 67.31 174 THR A O 1
ATOM 1317 N N . PHE A 1 175 ? 1.120 -6.439 27.292 1.00 67.69 175 PHE A N 1
ATOM 1318 C CA . PHE A 1 175 ? 1.486 -6.825 25.918 1.00 67.69 175 PHE A CA 1
ATOM 1319 C C . PHE A 1 175 ? 2.872 -6.303 25.495 1.00 67.69 175 PHE A C 1
ATOM 1321 O O . PHE A 1 175 ? 3.121 -5.095 25.534 1.00 67.69 175 PHE A O 1
ATOM 1328 N N . ARG A 1 176 ? 3.757 -7.213 25.064 1.00 65.62 176 ARG A N 1
ATOM 1329 C CA . ARG A 1 176 ? 5.137 -6.893 24.644 1.00 65.62 176 ARG A CA 1
ATOM 1330 C C . ARG A 1 176 ? 5.426 -7.172 23.174 1.00 65.62 176 ARG A C 1
ATOM 1332 O O . ARG A 1 176 ? 6.271 -6.498 22.595 1.00 65.62 176 ARG A O 1
ATOM 1339 N N . SER A 1 177 ? 4.767 -8.165 22.588 1.00 68.31 177 SER A N 1
ATOM 1340 C CA . SER A 1 177 ? 5.039 -8.615 21.224 1.00 68.31 177 SER A CA 1
ATOM 1341 C C . SER A 1 177 ? 3.864 -9.409 20.668 1.00 68.31 177 SER A C 1
ATOM 1343 O O . SER A 1 177 ? 3.246 -10.185 21.396 1.00 68.31 177 SER A O 1
ATOM 1345 N N . PHE A 1 178 ? 3.614 -9.257 19.369 1.00 75.06 178 PHE A N 1
ATOM 1346 C CA . PHE A 1 178 ? 2.710 -10.105 18.600 1.00 75.06 178 PHE A CA 1
ATOM 1347 C C . PHE A 1 178 ? 3.529 -11.134 17.822 1.00 75.06 178 PHE A C 1
ATOM 1349 O O . PHE A 1 178 ? 4.342 -10.752 16.976 1.00 75.06 178 PHE A O 1
ATOM 1356 N N . GLU A 1 179 ? 3.313 -12.423 18.074 1.00 76.38 179 GLU A N 1
ATOM 1357 C CA . GLU A 1 179 ? 3.806 -13.458 17.168 1.00 76.38 179 GLU A CA 1
ATOM 1358 C C . GLU A 1 179 ? 2.744 -13.699 16.098 1.00 76.38 179 GLU A C 1
ATOM 1360 O O . GLU A 1 179 ? 1.658 -14.205 16.375 1.00 76.38 179 GLU A O 1
ATOM 1365 N N . LYS A 1 180 ? 3.049 -13.270 14.872 1.00 81.81 180 LYS A N 1
ATOM 1366 C CA . LYS A 1 180 ? 2.122 -13.368 13.750 1.00 81.81 180 LYS A CA 1
ATOM 1367 C C . LYS A 1 180 ? 1.773 -14.843 13.488 1.00 81.81 180 LYS A C 1
ATOM 1369 O O . LYS A 1 180 ? 2.696 -15.622 13.226 1.00 81.81 180 LYS A O 1
ATOM 1374 N N . PRO A 1 181 ? 0.482 -15.216 13.428 1.00 83.69 181 PRO A N 1
ATOM 1375 C CA . PRO A 1 181 ? 0.093 -16.570 13.069 1.00 83.69 181 PRO A CA 1
ATOM 1376 C C . PRO A 1 181 ? 0.645 -16.999 11.701 1.00 83.69 181 PRO A C 1
ATOM 1378 O O . PRO A 1 181 ? 0.891 -16.178 10.803 1.00 83.69 181 PRO A O 1
ATOM 1381 N N . LYS A 1 182 ? 0.876 -18.306 11.528 1.00 82.06 182 LYS A N 1
ATOM 1382 C CA . LYS A 1 182 ? 1.444 -18.859 10.283 1.00 82.06 182 LYS A CA 1
ATOM 1383 C C . LYS A 1 182 ? 0.503 -18.682 9.092 1.00 82.06 182 LYS A C 1
ATOM 1385 O O . LYS A 1 182 ? 0.983 -18.488 7.982 1.00 82.06 182 LYS A O 1
ATOM 1390 N N . SER A 1 183 ? -0.802 -18.705 9.349 1.00 82.12 183 SER A N 1
ATOM 1391 C CA . SER A 1 183 ? -1.873 -18.478 8.375 1.00 82.12 183 SER A CA 1
ATOM 1392 C C . SER A 1 183 ? -1.902 -17.044 7.818 1.00 82.12 183 SER A C 1
ATOM 1394 O O . SER A 1 183 ? -2.500 -16.798 6.773 1.00 82.12 183 SER A O 1
ATOM 1396 N N . CYS A 1 184 ? -1.261 -16.088 8.500 1.00 82.19 184 CYS A N 1
ATOM 1397 C CA . CYS A 1 184 ? -1.352 -14.669 8.177 1.00 82.19 184 CYS A CA 1
ATOM 1398 C C . CYS A 1 184 ? -0.309 -14.195 7.148 1.00 82.19 184 CYS A C 1
ATOM 1400 O O . CYS A 1 184 ? 0.857 -14.606 7.225 1.00 82.19 184 CYS A O 1
ATOM 1402 N N . PRO A 1 185 ? -0.660 -13.247 6.256 1.00 75.75 185 PRO A N 1
ATOM 1403 C CA . PRO A 1 185 ? 0.288 -12.630 5.325 1.00 75.75 185 PRO A CA 1
ATOM 1404 C C . PRO A 1 185 ? 1.328 -11.763 6.053 1.00 75.75 185 PRO A C 1
ATOM 1406 O O . PRO A 1 185 ? 1.124 -11.355 7.196 1.00 75.75 185 PRO A O 1
ATOM 1409 N N . GLN A 1 186 ? 2.442 -11.435 5.385 1.00 67.62 186 GLN A N 1
ATOM 1410 C CA . GLN A 1 186 ? 3.507 -10.585 5.953 1.00 67.62 186 GLN A CA 1
ATOM 1411 C C . GLN A 1 186 ? 2.996 -9.226 6.452 1.00 67.62 186 GLN A C 1
ATOM 1413 O O . GLN A 1 186 ? 3.529 -8.703 7.424 1.00 67.62 186 GLN A O 1
ATOM 1418 N N . ALA A 1 187 ? 1.921 -8.699 5.864 1.00 64.69 187 ALA A N 1
ATOM 1419 C CA . ALA A 1 187 ? 1.292 -7.453 6.288 1.00 64.69 187 ALA A CA 1
ATOM 1420 C C . ALA A 1 187 ? 0.866 -7.421 7.774 1.00 64.69 187 ALA A C 1
ATOM 1422 O O . ALA A 1 187 ? 0.680 -6.346 8.313 1.00 64.69 187 ALA A O 1
ATOM 1423 N N . LEU A 1 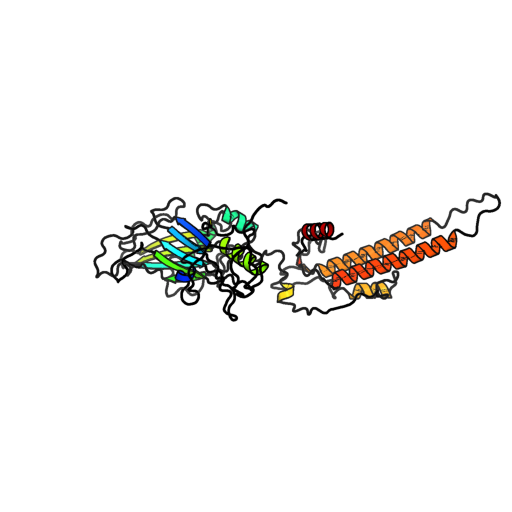188 ? 0.765 -8.557 8.478 1.00 71.75 188 LEU A N 1
ATOM 1424 C CA . LEU A 1 188 ? 0.454 -8.590 9.917 1.00 71.75 188 LEU A CA 1
ATOM 1425 C C . LEU A 1 188 ? 1.690 -8.748 10.840 1.00 71.75 188 LEU A C 1
ATOM 1427 O O . LEU A 1 188 ? 1.546 -9.123 12.004 1.00 71.75 188 LEU A O 1
ATOM 1431 N N . SER A 1 189 ? 2.919 -8.500 10.360 1.00 63.66 189 SER A N 1
ATOM 1432 C CA . SER A 1 189 ? 4.167 -8.723 11.125 1.00 63.66 189 SER A CA 1
ATOM 1433 C C . SER A 1 189 ? 4.559 -7.589 12.090 1.00 63.66 189 SER A C 1
ATOM 1435 O O . SER A 1 189 ? 4.459 -6.420 11.743 1.00 63.66 189 SER A O 1
ATOM 1437 N N . SER A 1 190 ? 5.124 -7.900 13.261 1.00 53.22 190 SER A N 1
ATOM 1438 C CA . SER A 1 190 ? 5.786 -6.925 14.161 1.00 53.22 190 SER A CA 1
ATOM 1439 C C . SER A 1 190 ? 7.052 -6.315 13.509 1.00 53.22 190 SER A C 1
ATOM 1441 O O . SER A 1 190 ? 7.774 -7.068 12.855 1.00 53.22 190 SER A O 1
ATOM 1443 N N . PRO A 1 191 ? 7.374 -5.007 13.673 1.00 47.53 191 PRO A N 1
ATOM 1444 C CA . PRO A 1 191 ? 6.883 -4.055 14.681 1.00 47.53 191 PRO A CA 1
ATOM 1445 C C . PRO A 1 191 ? 5.672 -3.220 14.242 1.00 47.53 191 PRO A C 1
ATOM 1447 O O . PRO A 1 191 ? 5.312 -2.260 14.918 1.00 47.53 191 PRO A O 1
ATOM 1450 N N . SER A 1 192 ? 5.013 -3.593 13.146 1.00 51.06 192 SER A N 1
ATOM 1451 C CA . SER A 1 192 ? 4.018 -2.745 12.485 1.00 51.06 192 SER A CA 1
ATOM 1452 C C . SER A 1 192 ? 2.701 -2.534 13.247 1.00 51.06 192 SER A C 1
ATOM 1454 O O . SER A 1 192 ? 1.863 -1.783 12.758 1.00 51.06 192 SER A O 1
ATOM 1456 N N . SER A 1 193 ? 2.506 -3.140 14.427 1.00 53.84 193 SER A N 1
ATOM 1457 C CA . SER A 1 193 ? 1.311 -2.966 15.261 1.00 53.84 193 SER A CA 1
ATOM 1458 C C . SER A 1 193 ? 1.530 -1.907 16.347 1.00 53.84 193 SER A C 1
ATOM 1460 O O . SER A 1 193 ? 2.252 -2.149 17.319 1.00 53.84 193 SER A O 1
ATOM 1462 N N . PHE A 1 194 ? 0.874 -0.751 16.240 1.00 57.69 194 PHE A N 1
ATOM 1463 C CA . PHE A 1 194 ? 0.818 0.200 17.354 1.00 57.69 194 PHE A CA 1
ATOM 1464 C C . PHE A 1 194 ? -0.311 -0.204 18.303 1.00 57.69 194 PHE A C 1
ATOM 1466 O O . PHE A 1 194 ? -1.444 -0.423 17.872 1.00 57.69 194 PHE A O 1
ATOM 1473 N N . ARG A 1 195 ? 0.003 -0.292 19.599 1.00 59.62 195 ARG A N 1
ATOM 1474 C CA . ARG A 1 195 ? -0.952 -0.629 20.659 1.00 59.62 195 ARG A CA 1
ATOM 1475 C C . ARG A 1 195 ? -1.256 0.607 21.490 1.00 59.62 195 ARG A C 1
ATOM 1477 O O . ARG A 1 195 ? -0.341 1.217 22.045 1.00 59.62 195 ARG A O 1
ATOM 1484 N N . ARG A 1 196 ? -2.536 0.953 21.609 1.00 60.22 196 ARG A N 1
ATOM 1485 C CA . ARG A 1 196 ? -3.012 2.002 22.520 1.00 60.22 196 ARG A CA 1
ATOM 1486 C C . ARG A 1 196 ? -4.157 1.487 23.379 1.00 60.22 196 ARG A C 1
ATOM 1488 O O . ARG A 1 196 ? -4.964 0.679 22.925 1.00 60.22 196 ARG A O 1
ATOM 1495 N N . ASN A 1 197 ? -4.192 1.961 24.620 1.00 60.47 197 ASN A N 1
ATOM 1496 C CA . ASN A 1 197 ? -5.380 1.845 25.452 1.00 60.47 197 ASN A CA 1
ATOM 1497 C C . ASN A 1 197 ? -6.417 2.808 24.876 1.00 60.47 197 ASN A C 1
ATOM 1499 O O . ASN A 1 197 ? -6.096 3.975 24.636 1.00 60.47 197 ASN A O 1
ATOM 1503 N N . VAL A 1 198 ? -7.629 2.319 24.648 1.00 65.06 198 VAL A N 1
ATOM 1504 C CA . VAL A 1 198 ? -8.731 3.161 24.190 1.00 65.06 198 VAL A CA 1
ATOM 1505 C C . VAL A 1 198 ? -9.382 3.780 25.415 1.00 65.06 198 VAL A C 1
ATOM 1507 O O . VAL A 1 198 ? -9.927 3.076 26.260 1.00 65.06 198 VAL A O 1
ATOM 1510 N N . THR A 1 199 ? -9.310 5.102 25.517 1.00 61.56 199 THR A N 1
ATOM 1511 C CA . THR A 1 199 ? -10.042 5.872 26.523 1.00 61.56 199 THR A CA 1
ATOM 1512 C C . THR A 1 199 ? -11.247 6.523 25.863 1.00 61.56 199 THR A C 1
ATOM 1514 O O . THR A 1 199 ? -11.122 7.125 24.793 1.00 61.56 199 THR A O 1
ATOM 1517 N N . PHE A 1 200 ? -12.414 6.393 26.485 1.00 63.34 200 PHE A N 1
ATOM 1518 C CA . PHE A 1 200 ? -13.622 7.085 26.052 1.00 63.34 200 PHE A CA 1
ATOM 1519 C C . PHE A 1 200 ? -13.708 8.433 26.752 1.00 63.34 200 PHE A C 1
ATOM 1521 O O . PHE A 1 200 ? -13.661 8.503 27.980 1.00 63.34 200 PHE A O 1
ATOM 1528 N N . ASP A 1 201 ? -13.849 9.494 25.964 1.00 53.91 201 ASP A N 1
ATOM 1529 C CA . ASP A 1 201 ? -14.142 10.823 26.485 1.00 53.91 201 ASP A CA 1
ATOM 1530 C C . ASP A 1 201 ? -15.626 10.850 26.883 1.00 53.91 201 ASP A C 1
ATOM 1532 O O . ASP A 1 201 ? -16.510 11.148 26.080 1.00 53.91 201 ASP A O 1
ATOM 1536 N N . LEU A 1 202 ? -15.917 10.431 28.120 1.00 55.91 202 LEU A N 1
ATOM 1537 C CA . LEU A 1 202 ? -17.274 10.437 28.663 1.00 55.91 202 LEU A CA 1
ATOM 1538 C C . LEU A 1 202 ? -17.695 11.884 29.016 1.00 55.91 202 LEU A C 1
ATOM 1540 O O . LEU A 1 202 ? -16.882 12.621 29.579 1.00 55.91 202 LEU A O 1
ATOM 1544 N N . PRO A 1 203 ? -18.952 12.302 28.759 1.00 49.75 203 PRO A N 1
ATOM 1545 C CA . PRO A 1 203 ? -19.459 13.668 28.982 1.00 49.75 203 PRO A CA 1
ATOM 1546 C C . PRO A 1 203 ? -19.500 14.219 30.428 1.00 49.75 203 PRO A C 1
ATOM 1548 O O . PRO A 1 203 ? -20.422 14.955 30.764 1.00 49.75 203 PRO A O 1
ATOM 1551 N N . ASN A 1 204 ? -18.531 13.936 31.302 1.00 47.25 204 ASN A N 1
ATOM 1552 C CA . ASN A 1 204 ? -18.423 14.572 32.625 1.00 47.25 204 ASN A CA 1
ATOM 1553 C C . ASN A 1 204 ? -16.991 15.014 32.968 1.00 47.25 204 ASN A C 1
ATOM 1555 O O . ASN A 1 204 ? -16.476 14.768 34.057 1.00 47.25 204 ASN A O 1
ATOM 1559 N N . GLY A 1 205 ? -16.361 15.732 32.035 1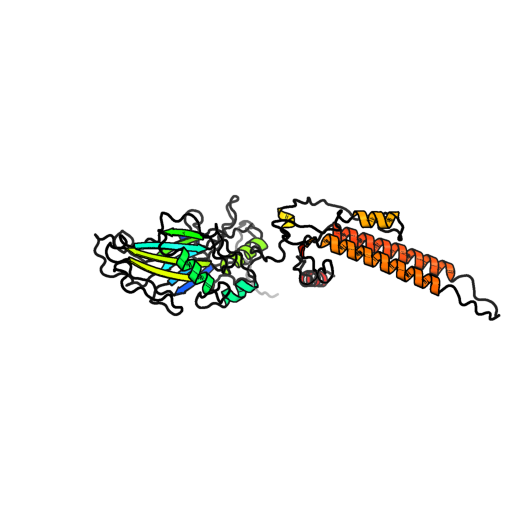.00 42.88 205 GLY A N 1
ATOM 1560 C CA . GLY A 1 205 ? -15.046 16.332 32.253 1.00 42.88 205 GLY A CA 1
ATOM 1561 C C . GLY A 1 205 ? -14.605 17.309 31.163 1.00 42.88 205 GLY A C 1
ATOM 1562 O O . GLY A 1 205 ? -13.566 17.115 30.550 1.00 42.88 205 GLY A O 1
ATOM 1563 N N . THR A 1 206 ? -15.362 18.391 30.958 1.00 35.41 206 THR A N 1
ATOM 1564 C CA . THR A 1 206 ? -14.959 19.650 30.277 1.00 35.41 206 THR A CA 1
ATOM 1565 C C . THR A 1 206 ? -14.998 19.792 28.745 1.00 35.41 206 THR A C 1
ATOM 1567 O O . THR A 1 206 ? -14.673 20.879 28.274 1.00 35.41 206 THR A O 1
ATOM 1570 N N . SER A 1 207 ? -15.500 18.839 27.954 1.00 36.91 207 SER A N 1
ATOM 1571 C CA . SER A 1 207 ? -15.769 19.094 26.521 1.00 36.91 207 SER A CA 1
ATOM 1572 C C . SER A 1 207 ? -17.240 18.865 26.183 1.00 36.91 207 SER A C 1
ATOM 1574 O O . SER A 1 207 ? -17.756 17.768 26.362 1.00 36.91 207 SER A O 1
ATOM 1576 N N . THR A 1 208 ? -17.930 19.920 25.749 1.00 37.03 208 THR A N 1
ATOM 1577 C CA . THR A 1 208 ? -19.382 19.947 25.503 1.00 37.03 208 THR A CA 1
ATOM 1578 C C . THR A 1 208 ? -19.777 19.789 24.038 1.00 37.03 208 THR A C 1
ATOM 1580 O O . THR A 1 208 ? -20.915 20.096 23.717 1.00 37.03 208 THR A O 1
ATOM 1583 N N . ASN A 1 209 ? -18.905 19.349 23.133 1.00 36.44 209 ASN A N 1
ATOM 1584 C CA . ASN A 1 209 ? -19.274 19.209 21.724 1.00 36.44 209 ASN A CA 1
ATOM 1585 C C . ASN A 1 209 ? -18.634 17.956 21.117 1.00 36.44 209 ASN A C 1
ATOM 1587 O O . ASN A 1 209 ? -17.449 17.725 21.334 1.00 36.44 209 ASN A O 1
ATOM 1591 N N . GLU A 1 210 ? -19.428 17.246 20.309 1.00 41.19 210 GLU A N 1
ATOM 1592 C CA . GLU A 1 210 ? -19.070 16.102 19.450 1.00 41.19 210 GLU A CA 1
ATOM 1593 C C . GLU A 1 210 ? -19.106 14.732 20.160 1.00 41.19 210 GLU A C 1
ATOM 1595 O O . GLU A 1 210 ? -18.793 14.620 21.340 1.00 41.19 210 GLU A O 1
ATOM 1600 N N . GLY A 1 211 ? -19.613 13.705 19.462 1.00 48.69 211 GLY A N 1
ATOM 1601 C CA . GLY A 1 211 ? -19.895 12.368 20.009 1.00 48.69 211 GLY A CA 1
ATOM 1602 C C . GLY A 1 211 ? -18.681 11.675 20.643 1.00 48.69 211 GLY A C 1
ATOM 1603 O O . GLY A 1 211 ? -17.566 12.187 20.605 1.00 48.69 211 GLY A O 1
ATOM 1604 N N . SER A 1 212 ? -18.877 10.485 21.221 1.00 58.56 212 SER A N 1
ATOM 1605 C CA . SER A 1 212 ? -17.806 9.706 21.860 1.00 58.56 212 SER A CA 1
ATOM 1606 C C . SER A 1 212 ? -16.748 9.245 20.843 1.00 58.56 212 SER A C 1
ATOM 1608 O O . SER A 1 212 ? -16.788 8.128 20.331 1.00 58.56 212 SER A O 1
ATOM 1610 N N . SER A 1 213 ? -15.807 10.137 20.518 1.00 68.44 213 SER A N 1
ATOM 1611 C CA . SER A 1 213 ? -14.749 9.926 19.529 1.00 68.44 213 SER A CA 1
ATOM 1612 C C . SER A 1 213 ? -13.405 9.653 20.203 1.00 68.44 213 SER A C 1
ATOM 1614 O O . SER A 1 213 ? -12.697 10.560 20.652 1.00 68.44 213 SER A O 1
ATOM 1616 N N . SER A 1 214 ? -13.006 8.385 20.237 1.00 80.50 214 SER A N 1
ATOM 1617 C CA . SER A 1 214 ? -11.736 7.950 20.825 1.00 80.50 214 SER A CA 1
ATOM 1618 C C . SER A 1 214 ? -10.634 7.855 19.770 1.00 80.50 214 SER A C 1
ATOM 1620 O O . SER A 1 214 ? -10.820 7.297 18.689 1.00 80.50 214 SER A O 1
ATOM 1622 N N . HIS A 1 215 ? -9.442 8.379 20.070 1.00 82.56 215 HIS A N 1
ATOM 1623 C CA . HIS A 1 215 ? -8.268 8.207 19.205 1.00 82.56 215 HIS A CA 1
ATOM 1624 C C . HIS A 1 215 ? -7.737 6.776 19.315 1.00 82.56 215 HIS A C 1
ATOM 1626 O O . HIS A 1 215 ? -7.341 6.361 20.402 1.00 82.56 215 HIS A O 1
ATOM 1632 N N . LEU A 1 216 ? -7.666 6.051 18.198 1.00 82.12 216 LEU A N 1
ATOM 1633 C CA . LEU A 1 216 ? -7.081 4.708 18.169 1.00 82.12 216 LEU A CA 1
ATOM 1634 C C . LEU A 1 216 ? -5.623 4.755 17.712 1.00 82.12 216 LEU A C 1
ATOM 1636 O O . LEU A 1 216 ? -4.730 4.200 18.355 1.00 82.12 216 LEU A O 1
ATOM 1640 N N . PHE A 1 217 ? -5.370 5.438 16.593 1.00 82.75 217 PHE A N 1
ATOM 1641 C CA . PHE A 1 217 ? -4.066 5.431 15.941 1.00 82.75 217 PHE A CA 1
ATOM 1642 C C . PHE A 1 217 ? -3.812 6.699 15.120 1.00 82.75 217 PHE A C 1
ATOM 1644 O O . PHE A 1 217 ? -4.741 7.340 14.632 1.00 82.75 217 PHE A O 1
ATOM 1651 N N . GLY A 1 218 ? -2.537 7.052 14.951 1.00 83.75 218 GLY A N 1
ATOM 1652 C CA . GLY A 1 218 ? -2.105 8.175 14.132 1.00 83.75 218 GLY A CA 1
ATOM 1653 C C . GLY A 1 218 ? -0.712 7.942 13.550 1.00 83.75 218 GLY A C 1
ATOM 1654 O O . GLY A 1 218 ? 0.196 7.529 14.271 1.00 83.75 218 GLY A O 1
ATOM 1655 N N . ILE A 1 219 ? -0.543 8.233 12.262 1.00 80.75 219 ILE A N 1
ATOM 1656 C CA . ILE A 1 219 ? 0.715 8.101 11.523 1.00 80.75 219 ILE A CA 1
ATOM 1657 C C . ILE A 1 219 ? 1.008 9.362 10.719 1.00 80.75 219 ILE A C 1
ATOM 1659 O O . ILE A 1 219 ? 0.110 9.924 10.115 1.00 80.75 219 ILE A O 1
ATOM 1663 N N . TRP A 1 220 ? 2.266 9.804 10.700 1.00 79.44 220 TRP A N 1
ATOM 1664 C CA . TRP A 1 220 ? 2.695 10.992 9.948 1.00 79.44 220 TRP A CA 1
ATOM 1665 C C . TRP A 1 220 ? 3.229 10.681 8.541 1.00 79.44 220 TRP A C 1
ATOM 1667 O O . TRP A 1 220 ? 3.280 11.570 7.695 1.00 79.44 220 TRP A O 1
ATOM 1677 N N . GLY A 1 221 ? 3.652 9.442 8.294 1.00 75.19 221 GLY A N 1
ATOM 1678 C CA . GLY A 1 221 ? 4.054 8.973 6.970 1.00 75.19 221 GLY A CA 1
ATOM 1679 C C . GLY A 1 221 ? 2.861 8.507 6.116 1.00 75.19 221 GLY A C 1
ATOM 1680 O O . GLY A 1 221 ? 1.787 8.272 6.667 1.00 75.19 221 GLY A O 1
ATOM 1681 N N . PRO A 1 222 ? 3.056 8.292 4.803 1.00 76.19 222 PRO A N 1
ATOM 1682 C CA . PRO A 1 222 ? 4.336 8.332 4.096 1.00 76.19 222 PRO A CA 1
ATOM 1683 C C . PRO A 1 222 ? 4.881 9.755 3.942 1.00 76.19 222 PRO A C 1
ATOM 1685 O O . PRO A 1 222 ? 4.130 10.722 3.838 1.00 76.19 222 PRO A O 1
ATOM 1688 N N . TYR A 1 223 ? 6.204 9.885 3.939 1.00 75.12 223 TYR A N 1
ATOM 1689 C CA . TYR A 1 223 ? 6.874 11.162 3.708 1.00 75.12 223 TYR A CA 1
ATOM 1690 C C . TYR A 1 223 ? 7.284 11.274 2.242 1.00 75.12 223 TYR A C 1
ATOM 1692 O O . TYR A 1 223 ? 7.836 10.324 1.685 1.00 75.12 223 TYR A O 1
ATOM 1700 N N . SER A 1 224 ? 7.063 12.432 1.630 1.00 71.81 224 SER A N 1
ATOM 1701 C CA . SER A 1 224 ? 7.558 12.749 0.292 1.00 71.81 224 SER A CA 1
ATOM 1702 C C . SER A 1 224 ? 8.737 13.714 0.337 1.00 71.81 224 SER A C 1
ATOM 1704 O O . SER A 1 224 ? 8.884 14.560 1.229 1.00 71.81 224 SER A O 1
ATOM 1706 N N . ASN A 1 225 ? 9.592 13.591 -0.678 1.00 65.25 225 ASN A N 1
ATOM 1707 C CA . ASN A 1 225 ? 10.499 14.668 -1.046 1.00 65.25 225 ASN A CA 1
ATOM 1708 C C . ASN A 1 225 ? 9.703 15.784 -1.753 1.00 65.25 225 ASN A C 1
ATOM 1710 O O . ASN A 1 225 ? 8.520 15.638 -2.048 1.00 65.25 225 ASN A O 1
ATOM 1714 N N . ARG A 1 226 ? 10.346 16.917 -2.034 1.00 64.38 226 ARG A N 1
ATOM 1715 C CA . ARG A 1 226 ? 9.680 18.056 -2.687 1.00 64.38 226 ARG A CA 1
ATOM 1716 C C . ARG A 1 226 ? 9.568 17.926 -4.213 1.00 64.38 226 ARG A C 1
ATOM 1718 O O . ARG A 1 226 ? 9.219 18.909 -4.859 1.00 64.38 226 ARG A O 1
ATOM 1725 N N . SER A 1 227 ? 9.900 16.775 -4.809 1.00 69.81 227 SER A N 1
ATOM 1726 C CA . SER A 1 227 ? 9.701 16.600 -6.251 1.00 69.81 227 SER A CA 1
ATOM 1727 C C . SER A 1 227 ? 8.217 16.394 -6.543 1.00 69.81 227 SER A C 1
ATOM 1729 O O . SER A 1 227 ? 7.501 15.792 -5.747 1.00 69.81 227 SER A O 1
ATOM 1731 N N . GLU A 1 228 ? 7.740 16.887 -7.686 1.00 70.69 228 GLU A N 1
ATOM 1732 C CA . GLU A 1 228 ? 6.330 16.729 -8.056 1.00 70.69 228 GLU A CA 1
ATOM 1733 C C . GLU A 1 228 ? 5.924 15.250 -8.112 1.00 70.69 228 GLU A C 1
ATOM 1735 O O . GLU A 1 228 ? 4.897 14.871 -7.551 1.00 70.69 228 GLU A O 1
ATOM 1740 N N . ALA A 1 229 ? 6.764 14.409 -8.720 1.00 71.00 229 ALA A N 1
ATOM 1741 C CA . ALA A 1 229 ? 6.544 12.969 -8.778 1.00 71.00 229 ALA A CA 1
ATOM 1742 C C . ALA A 1 229 ? 6.498 12.343 -7.375 1.00 71.00 229 ALA A C 1
ATOM 1744 O O . ALA A 1 229 ? 5.572 11.604 -7.072 1.00 71.00 229 ALA A O 1
ATOM 1745 N N . GLY A 1 230 ? 7.438 12.688 -6.488 1.00 73.38 230 GLY A N 1
ATOM 1746 C CA . GLY A 1 230 ? 7.479 12.148 -5.127 1.00 73.38 230 GLY A CA 1
ATOM 1747 C C . GLY A 1 230 ? 6.305 12.601 -4.257 1.00 73.38 230 GLY A C 1
ATOM 1748 O O . GLY A 1 230 ? 5.830 11.835 -3.421 1.00 73.38 230 GLY A O 1
ATOM 1749 N N . LEU A 1 231 ? 5.809 13.825 -4.461 1.00 76.12 231 LEU A N 1
ATOM 1750 C CA . LEU A 1 231 ? 4.608 14.329 -3.793 1.00 76.12 231 LEU A CA 1
ATOM 1751 C C . LEU A 1 231 ? 3.358 13.567 -4.235 1.00 76.12 231 LEU A C 1
ATOM 1753 O O . LEU A 1 231 ? 2.598 13.117 -3.381 1.00 76.12 231 LEU A O 1
ATOM 1757 N N . ARG A 1 232 ? 3.165 13.399 -5.550 1.00 77.31 232 ARG A N 1
ATOM 1758 C CA . ARG A 1 232 ? 2.038 12.636 -6.115 1.00 77.31 232 ARG A CA 1
ATOM 1759 C C . ARG A 1 232 ? 2.071 11.182 -5.665 1.00 77.31 232 ARG A C 1
ATOM 1761 O O . ARG A 1 232 ? 1.051 10.636 -5.269 1.00 77.31 232 ARG A O 1
ATOM 1768 N N . ASP A 1 233 ? 3.258 10.601 -5.643 1.00 77.88 233 ASP A N 1
ATOM 1769 C CA . ASP A 1 233 ? 3.464 9.215 -5.262 1.00 77.88 233 ASP A CA 1
ATOM 1770 C C . ASP A 1 233 ? 3.119 8.917 -3.798 1.00 77.88 233 ASP A C 1
ATOM 1772 O O . ASP A 1 233 ? 2.398 7.967 -3.481 1.00 77.88 233 ASP A O 1
ATOM 1776 N N . ALA A 1 234 ? 3.616 9.752 -2.881 1.00 80.25 234 ALA A N 1
ATOM 1777 C CA . ALA A 1 234 ? 3.311 9.604 -1.464 1.00 80.25 234 ALA A CA 1
ATOM 1778 C C . ALA A 1 234 ? 1.842 9.920 -1.167 1.00 80.25 234 ALA A C 1
ATOM 1780 O O . ALA A 1 234 ? 1.269 9.323 -0.259 1.00 80.25 234 ALA A O 1
ATOM 1781 N N . TYR A 1 235 ? 1.234 10.825 -1.936 1.00 84.88 235 TYR A N 1
ATOM 1782 C CA . TYR A 1 235 ? -0.189 11.113 -1.846 1.00 84.88 235 TYR A CA 1
ATOM 1783 C C . TYR A 1 235 ? -1.035 9.905 -2.263 1.00 84.88 235 TYR A C 1
ATOM 1785 O O . TYR A 1 235 ? -1.857 9.444 -1.474 1.00 84.88 235 TYR A O 1
ATOM 1793 N N . ASP A 1 236 ? -0.773 9.331 -3.439 1.00 87.00 236 ASP A N 1
ATOM 1794 C CA . ASP A 1 236 ? -1.433 8.112 -3.924 1.00 87.00 236 ASP A CA 1
ATOM 1795 C C . ASP A 1 236 ? -1.257 6.964 -2.930 1.00 87.00 236 ASP A C 1
ATOM 1797 O O . ASP A 1 236 ? -2.220 6.290 -2.558 1.00 87.00 236 ASP A O 1
ATOM 1801 N N . THR A 1 237 ? -0.041 6.811 -2.398 1.00 85.69 237 THR A N 1
ATOM 1802 C CA . THR A 1 237 ? 0.247 5.865 -1.319 1.00 85.69 237 THR A CA 1
ATOM 1803 C C . THR A 1 237 ? -0.635 6.141 -0.101 1.00 85.69 237 THR A C 1
ATOM 1805 O O . THR A 1 237 ? -1.248 5.219 0.420 1.00 85.69 237 THR A O 1
ATOM 1808 N N . ALA A 1 238 ? -0.708 7.373 0.396 1.00 87.69 238 ALA A N 1
ATOM 1809 C CA . ALA A 1 238 ? -1.461 7.681 1.609 1.00 87.69 238 ALA A CA 1
ATOM 1810 C C . ALA A 1 238 ? -2.962 7.398 1.445 1.00 87.69 238 ALA A C 1
ATOM 1812 O O . ALA A 1 238 ? -3.568 6.779 2.320 1.00 87.69 238 ALA A O 1
ATOM 1813 N N . LEU A 1 239 ? -3.543 7.802 0.313 1.00 89.62 239 LEU A N 1
ATOM 1814 C CA . LEU A 1 239 ? -4.974 7.666 0.038 1.00 89.62 239 LEU A CA 1
ATOM 1815 C C . LEU A 1 239 ? -5.399 6.216 -0.183 1.00 89.62 239 LEU A C 1
ATOM 1817 O O . LEU A 1 239 ? -6.474 5.814 0.252 1.00 89.62 239 LEU A O 1
ATOM 1821 N N . THR A 1 240 ? -4.552 5.421 -0.831 1.00 90.06 240 THR A N 1
ATOM 1822 C CA . THR A 1 240 ? -4.893 4.039 -1.183 1.00 90.06 240 THR A CA 1
ATOM 1823 C C . THR A 1 240 ? -4.513 3.017 -0.114 1.00 90.06 240 THR A C 1
ATOM 1825 O O . THR A 1 240 ? -4.733 1.817 -0.296 1.00 90.06 240 THR A O 1
ATOM 1828 N N . ASN A 1 241 ? -3.943 3.452 1.018 1.00 88.94 241 ASN A N 1
ATOM 1829 C CA . ASN A 1 241 ? -3.527 2.521 2.058 1.00 88.94 241 ASN A CA 1
ATOM 1830 C C . ASN A 1 241 ? -4.699 1.792 2.715 1.00 88.94 241 ASN A C 1
ATOM 1832 O O . ASN A 1 241 ? -5.783 2.344 2.896 1.00 88.94 241 ASN A O 1
ATOM 1836 N N . VAL A 1 242 ? -4.418 0.568 3.156 1.00 90.94 242 VAL A N 1
ATOM 1837 C CA . VAL A 1 242 ? -5.338 -0.265 3.922 1.00 90.94 242 VAL A CA 1
ATOM 1838 C C . VAL A 1 242 ? -4.675 -0.630 5.244 1.00 90.94 242 VAL A C 1
ATOM 1840 O O . VAL A 1 242 ? -3.530 -1.099 5.280 1.00 90.94 242 VAL A O 1
ATOM 1843 N N . TYR A 1 243 ? -5.413 -0.411 6.326 1.00 90.69 243 TYR A N 1
ATOM 1844 C CA . TYR A 1 243 ? -4.990 -0.619 7.702 1.00 90.69 243 TYR A CA 1
ATOM 1845 C C . TYR A 1 243 ? -5.860 -1.708 8.336 1.00 90.69 243 TYR A C 1
ATOM 1847 O O . TYR A 1 243 ? -7.049 -1.487 8.565 1.00 90.69 243 TYR A O 1
ATOM 1855 N N . PRO A 1 244 ? -5.308 -2.888 8.643 1.00 92.31 244 PRO A N 1
ATOM 1856 C CA . PRO A 1 244 ? -5.939 -3.829 9.547 1.00 92.31 244 PRO A CA 1
ATOM 1857 C C . PRO A 1 244 ? -6.018 -3.202 10.940 1.00 92.31 244 PRO A C 1
ATOM 1859 O O . PRO A 1 244 ? -5.028 -2.662 11.445 1.00 92.31 244 PRO A O 1
ATOM 1862 N N . VAL A 1 245 ? -7.194 -3.261 11.554 1.00 92.19 245 VAL A N 1
ATOM 1863 C CA . VAL A 1 245 ? -7.460 -2.737 12.893 1.00 92.19 245 VAL A CA 1
ATOM 1864 C C . VAL A 1 245 ? -8.208 -3.786 13.697 1.00 92.19 245 VAL A C 1
ATOM 1866 O O . VAL A 1 245 ? -9.228 -4.301 13.241 1.00 92.19 245 VAL A O 1
ATOM 1869 N N . LEU A 1 246 ? -7.718 -4.071 14.903 1.00 92.06 246 LEU A N 1
ATOM 1870 C CA . LEU A 1 246 ? -8.385 -4.909 15.890 1.00 92.06 246 LEU A CA 1
ATOM 1871 C C . LEU A 1 246 ? -8.713 -4.100 17.146 1.00 92.06 246 LEU A C 1
ATOM 1873 O O . LEU A 1 246 ? -7.829 -3.489 17.747 1.00 92.06 246 LEU A O 1
ATOM 1877 N N . LEU A 1 247 ? -9.974 -4.141 17.562 1.00 91.94 247 LEU A N 1
ATOM 1878 C CA . LEU A 1 247 ? -10.424 -3.696 18.877 1.00 91.94 247 LEU A CA 1
ATOM 1879 C C . LEU A 1 247 ? -10.646 -4.928 19.747 1.00 91.94 247 LEU A C 1
ATOM 1881 O O . LEU A 1 247 ? -11.366 -5.835 19.336 1.00 91.94 247 LEU A O 1
ATOM 1885 N N . ALA A 1 248 ? -10.037 -4.966 20.927 1.00 91.06 248 ALA A N 1
ATOM 1886 C CA . ALA A 1 248 ? -10.236 -6.013 21.921 1.00 91.06 248 ALA A CA 1
ATOM 1887 C C . ALA A 1 248 ? -10.814 -5.398 23.194 1.00 91.06 248 ALA A C 1
ATOM 1889 O O . ALA A 1 248 ? -10.190 -4.528 23.795 1.00 91.06 248 ALA A O 1
ATOM 1890 N N . TYR A 1 249 ? -11.986 -5.871 23.597 1.00 91.38 249 TYR A N 1
ATOM 1891 C CA . TYR A 1 249 ? -12.673 -5.510 24.826 1.00 91.38 249 TYR A CA 1
ATOM 1892 C C . TYR A 1 249 ? -12.561 -6.681 25.795 1.00 91.38 249 TYR A C 1
ATOM 1894 O O . TYR A 1 249 ? -13.010 -7.787 25.488 1.00 91.38 249 TYR A O 1
ATOM 1902 N N . ASN A 1 250 ? -11.972 -6.445 26.961 1.00 90.38 250 ASN A N 1
ATOM 1903 C CA . ASN A 1 250 ? -11.911 -7.416 28.044 1.00 90.38 250 ASN A CA 1
ATOM 1904 C C . ASN A 1 250 ? -12.658 -6.840 29.243 1.00 90.38 250 ASN A C 1
ATOM 1906 O O . ASN A 1 250 ? -12.387 -5.707 29.628 1.00 90.38 250 ASN A O 1
ATOM 1910 N N . TYR A 1 251 ? -13.586 -7.607 29.806 1.00 91.56 251 TYR A N 1
ATOM 1911 C CA . TYR A 1 251 ? -14.375 -7.207 30.966 1.00 91.56 251 TYR A CA 1
ATOM 1912 C C . TYR A 1 251 ? -14.154 -8.187 32.117 1.00 91.56 251 TYR A C 1
ATOM 1914 O O . TYR A 1 251 ? -14.209 -9.404 31.902 1.00 91.56 251 TYR A O 1
ATOM 1922 N N . GLU A 1 252 ? -13.904 -7.666 33.317 1.00 90.94 252 GLU A N 1
ATOM 1923 C CA . GLU A 1 252 ? -13.757 -8.447 34.546 1.00 90.94 252 GLU A CA 1
ATOM 1924 C C . GLU A 1 252 ? -14.179 -7.623 35.774 1.00 90.94 252 GLU A C 1
ATOM 1926 O O . GLU A 1 252 ? -13.540 -6.624 36.086 1.00 90.94 252 GLU A O 1
ATOM 1931 N N . ASP A 1 253 ? -15.233 -8.048 36.481 1.00 89.81 253 ASP A N 1
ATOM 1932 C CA . ASP A 1 253 ? -15.764 -7.393 37.698 1.00 89.81 253 ASP A CA 1
ATOM 1933 C C . ASP A 1 253 ? -15.611 -8.254 38.972 1.00 89.81 253 ASP A C 1
ATOM 1935 O O . ASP A 1 253 ? -16.162 -7.949 40.029 1.00 89.81 253 ASP A O 1
ATOM 1939 N N . GLY A 1 254 ? -14.845 -9.347 38.874 1.00 87.06 254 GLY A N 1
ATOM 1940 C CA . GLY A 1 254 ? -14.621 -10.323 39.943 1.00 87.06 254 GLY A CA 1
ATOM 1941 C C . GLY A 1 254 ? -15.598 -11.506 39.949 1.00 87.06 254 GLY A C 1
ATOM 1942 O O . GLY A 1 254 ? -15.240 -12.562 40.474 1.00 87.06 254 GLY A O 1
ATOM 1943 N N . GLU A 1 255 ? -16.773 -11.384 39.326 1.00 88.19 255 GLU A N 1
ATOM 1944 C CA . GLU A 1 255 ? -17.749 -12.479 39.171 1.00 88.19 255 GLU A CA 1
ATOM 1945 C C . GLU A 1 255 ? -17.867 -12.930 37.712 1.00 88.19 255 GLU A C 1
ATOM 1947 O O . GLU A 1 255 ? -17.915 -14.126 37.409 1.00 88.19 255 GLU A O 1
ATOM 1952 N N . THR A 1 256 ? -17.859 -11.966 36.799 1.00 87.94 256 THR A N 1
ATOM 1953 C CA . THR A 1 256 ? -18.025 -12.144 35.366 1.00 87.94 256 THR A CA 1
ATOM 1954 C C . THR A 1 256 ? -16.717 -11.848 34.655 1.00 87.94 256 THR A C 1
ATOM 1956 O O . THR A 1 256 ? -16.073 -10.832 34.899 1.00 87.94 256 THR A O 1
ATOM 1959 N N . ARG A 1 257 ? -16.338 -12.725 33.718 1.00 91.94 257 ARG A N 1
ATOM 1960 C CA . ARG A 1 257 ? -15.217 -12.487 32.807 1.00 91.94 257 ARG A CA 1
ATOM 1961 C C . ARG A 1 257 ? -15.614 -12.785 31.373 1.00 91.94 257 ARG A C 1
ATOM 1963 O O . ARG A 1 257 ? -15.794 -13.943 30.994 1.00 91.94 257 ARG A O 1
ATOM 1970 N N . THR A 1 258 ? -15.686 -11.745 30.559 1.00 93.00 258 THR A N 1
ATOM 1971 C CA . THR A 1 258 ? -16.099 -11.830 29.155 1.00 93.00 258 THR A CA 1
ATOM 1972 C C . THR A 1 258 ? -15.145 -11.051 28.264 1.00 93.00 258 THR A C 1
ATOM 1974 O O . THR A 1 258 ? -14.280 -10.297 28.713 1.00 93.00 258 THR A O 1
ATOM 1977 N N . ASN A 1 259 ? -15.216 -11.331 26.968 1.00 93.00 259 ASN A N 1
ATOM 1978 C CA . ASN A 1 259 ? -14.396 -10.655 25.981 1.00 93.00 259 ASN A CA 1
ATOM 1979 C C . ASN A 1 259 ? -15.156 -10.516 24.670 1.00 93.00 259 ASN A C 1
ATOM 1981 O O . ASN A 1 259 ? -16.027 -11.326 24.351 1.00 93.00 259 ASN A O 1
ATOM 1985 N N . TYR A 1 260 ? -14.793 -9.490 23.921 1.00 94.62 260 TYR A N 1
ATOM 1986 C CA . TYR A 1 260 ? -15.334 -9.209 22.608 1.00 94.62 260 TYR A CA 1
ATOM 1987 C C . TYR A 1 260 ? -14.243 -8.580 21.746 1.00 94.62 260 TYR A C 1
ATOM 1989 O O . TYR A 1 260 ? -13.375 -7.870 22.251 1.00 94.62 260 TYR A O 1
ATOM 1997 N N . SER A 1 261 ? -14.247 -8.852 20.444 1.00 93.81 261 SER A N 1
ATOM 1998 C CA . SER A 1 261 ? -13.286 -8.229 19.540 1.00 93.81 261 SER A CA 1
ATOM 1999 C C . SER A 1 261 ? -13.865 -7.975 18.167 1.00 93.81 261 SER A C 1
ATOM 2001 O O . SER A 1 261 ? -14.707 -8.730 17.691 1.00 93.81 261 SER A O 1
ATOM 2003 N N . VAL A 1 262 ? -13.363 -6.924 17.533 1.00 94.88 262 VAL A N 1
ATOM 2004 C CA . VAL A 1 262 ? -13.741 -6.499 16.188 1.00 94.88 262 VAL A CA 1
ATOM 2005 C C . VAL A 1 262 ? -12.484 -6.407 15.345 1.00 94.88 262 VAL A C 1
ATOM 2007 O O . VAL A 1 262 ? -11.500 -5.834 15.804 1.00 94.88 262 VAL A O 1
ATOM 2010 N N . PHE A 1 263 ? -12.510 -6.938 14.121 1.00 94.00 263 PHE A N 1
ATOM 2011 C CA . PHE A 1 263 ? -11.403 -6.801 13.169 1.00 94.00 263 PHE A CA 1
ATOM 2012 C C . PHE A 1 263 ? -11.887 -6.229 11.838 1.00 94.00 263 PHE A C 1
ATOM 2014 O O . PHE A 1 263 ? -12.797 -6.787 11.225 1.00 94.00 263 PHE A O 1
ATOM 2021 N N . ARG A 1 264 ? -11.281 -5.139 11.364 1.00 94.44 264 ARG A N 1
ATOM 2022 C CA . ARG A 1 264 ? -11.604 -4.538 10.061 1.00 94.44 264 ARG A CA 1
ATOM 2023 C C . ARG A 1 264 ? -10.340 -4.192 9.287 1.00 94.44 264 ARG A C 1
ATOM 2025 O O . ARG A 1 264 ? -9.407 -3.637 9.860 1.00 94.44 264 ARG A O 1
ATOM 2032 N N . CYS A 1 265 ? -10.339 -4.447 7.982 1.00 94.25 265 CYS A N 1
ATOM 2033 C CA . CYS A 1 265 ? -9.427 -3.772 7.060 1.00 94.25 265 CYS A CA 1
ATOM 2034 C C . CYS A 1 265 ? -10.052 -2.446 6.638 1.00 94.25 265 CYS A C 1
ATOM 2036 O O . CYS A 1 265 ? -11.021 -2.433 5.885 1.00 94.25 265 CYS A O 1
ATOM 2038 N N . ILE A 1 266 ? -9.519 -1.337 7.146 1.00 94.31 266 ILE A N 1
ATOM 2039 C CA . ILE A 1 266 ? -10.065 -0.004 6.892 1.00 94.31 266 ILE A CA 1
ATOM 2040 C C . ILE A 1 266 ? -9.206 0.766 5.891 1.00 94.31 266 ILE A C 1
ATOM 2042 O O . ILE A 1 266 ? -7.986 0.615 5.849 1.00 94.31 266 ILE A O 1
ATOM 2046 N N . ARG A 1 267 ? -9.838 1.642 5.114 1.00 93.69 267 ARG A N 1
ATOM 2047 C CA . ARG A 1 267 ? -9.178 2.567 4.179 1.00 93.69 267 ARG A CA 1
ATOM 2048 C C . ARG A 1 267 ? -9.970 3.860 4.044 1.00 93.69 267 ARG A C 1
ATOM 2050 O O . ARG A 1 267 ? -11.145 3.910 4.416 1.00 93.69 267 ARG A O 1
ATOM 2057 N N . ALA A 1 268 ? -9.336 4.892 3.502 1.00 93.62 268 ALA A N 1
ATOM 2058 C CA . ALA A 1 268 ? -10.031 6.110 3.115 1.00 93.62 268 ALA A CA 1
ATOM 2059 C C . ALA A 1 268 ? -10.671 5.901 1.734 1.00 93.62 268 ALA A C 1
ATOM 2061 O O . ALA A 1 268 ? -10.009 6.005 0.710 1.00 93.62 268 ALA A O 1
ATOM 2062 N N . ASN A 1 269 ? -11.949 5.526 1.714 1.00 92.56 269 ASN A N 1
ATOM 2063 C CA . ASN A 1 269 ? -12.700 5.201 0.497 1.00 92.56 269 ASN A CA 1
ATOM 2064 C C . ASN A 1 269 ? -13.569 6.358 -0.022 1.00 92.56 269 ASN A C 1
ATOM 2066 O O . ASN A 1 269 ? -14.312 6.176 -0.982 1.00 92.56 269 ASN A O 1
ATOM 2070 N N . ASN A 1 270 ? -13.502 7.523 0.618 1.00 93.81 270 ASN A N 1
ATOM 2071 C CA . ASN A 1 270 ? -14.248 8.713 0.242 1.00 93.81 270 ASN A CA 1
ATOM 2072 C C . ASN A 1 270 ? -13.290 9.894 0.054 1.00 93.81 270 ASN A C 1
ATOM 2074 O O . ASN A 1 270 ? -12.835 10.492 1.037 1.00 93.81 270 ASN A O 1
ATOM 2078 N N . ILE A 1 271 ? -12.978 10.216 -1.200 1.00 92.12 271 ILE A N 1
ATOM 2079 C CA . ILE A 1 271 ? -12.156 11.376 -1.551 1.00 92.12 271 ILE A CA 1
ATOM 2080 C C . ILE A 1 271 ? -12.964 12.651 -1.304 1.00 92.12 271 ILE A C 1
ATOM 2082 O O . ILE A 1 271 ? -14.100 12.782 -1.749 1.00 92.12 271 ILE A O 1
ATOM 2086 N N . VAL A 1 272 ? -12.392 13.582 -0.539 1.00 90.75 272 VAL A N 1
ATOM 2087 C CA . VAL A 1 272 ? -13.061 14.834 -0.165 1.00 90.75 272 VAL A CA 1
ATOM 2088 C C . VAL A 1 272 ? -13.076 15.785 -1.353 1.00 90.75 272 VAL A C 1
ATOM 2090 O O . VAL A 1 272 ? -12.039 15.981 -1.987 1.00 90.75 272 VAL A O 1
ATOM 2093 N N . ASP A 1 273 ? -14.219 16.431 -1.596 1.00 87.81 273 ASP A N 1
ATOM 2094 C CA . ASP A 1 273 ? -14.403 17.406 -2.671 1.00 87.81 273 ASP A CA 1
ATOM 2095 C C . ASP A 1 273 ? -13.233 18.394 -2.792 1.00 87.81 273 ASP A C 1
ATOM 2097 O O . ASP A 1 273 ? -12.780 19.012 -1.825 1.00 87.81 273 ASP A O 1
ATOM 2101 N N . GLY A 1 274 ? -12.749 18.540 -4.024 1.00 82.31 274 GLY A N 1
ATOM 2102 C CA . GLY A 1 274 ? -11.564 19.321 -4.365 1.00 82.31 274 GLY A CA 1
ATOM 2103 C C . GLY A 1 274 ? -10.287 18.486 -4.434 1.00 82.31 274 GLY A C 1
ATOM 2104 O O . GLY A 1 274 ? -9.397 18.839 -5.212 1.00 82.31 274 GLY A O 1
ATOM 2105 N N . SER A 1 275 ? -10.194 17.391 -3.669 1.00 86.56 275 SER A N 1
ATOM 2106 C CA . SER A 1 275 ? -9.008 16.528 -3.639 1.00 86.56 275 SER A CA 1
ATOM 2107 C C . SER A 1 275 ? -8.810 15.785 -4.954 1.00 86.56 275 SER A C 1
ATOM 2109 O O . SER A 1 275 ? -9.744 15.576 -5.724 1.00 86.56 275 SER A O 1
ATOM 2111 N N . ARG A 1 276 ? -7.556 15.413 -5.229 1.00 85.25 276 ARG A N 1
ATOM 2112 C CA . ARG A 1 276 ? -7.214 14.644 -6.425 1.00 85.25 276 ARG A CA 1
ATOM 2113 C C . ARG A 1 276 ? -7.535 13.174 -6.161 1.00 85.25 276 ARG A C 1
ATOM 2115 O O . ARG A 1 276 ? -7.164 12.657 -5.113 1.00 85.25 276 ARG A O 1
ATOM 2122 N N . GLU A 1 277 ? -8.138 12.497 -7.128 1.00 86.19 277 GLU A N 1
ATOM 2123 C CA . GLU A 1 277 ? -8.191 11.032 -7.124 1.00 86.19 277 GLU A CA 1
ATOM 2124 C C . GLU A 1 277 ? -6.766 10.450 -7.195 1.00 86.19 277 GLU A C 1
ATOM 2126 O O . GLU A 1 277 ? -5.884 11.063 -7.808 1.00 86.19 277 GLU A O 1
ATOM 2131 N N . PRO A 1 278 ? -6.479 9.314 -6.544 1.00 86.06 278 PRO A N 1
ATOM 2132 C CA . PRO A 1 278 ? -5.209 8.636 -6.737 1.00 86.06 278 PRO A CA 1
ATOM 2133 C C . PRO A 1 278 ? -5.138 8.052 -8.157 1.00 86.06 278 PRO A C 1
ATOM 2135 O O . PRO A 1 278 ? -6.071 7.391 -8.604 1.00 86.06 278 PRO A O 1
ATOM 2138 N N . ASP A 1 279 ? -4.025 8.274 -8.860 1.00 78.25 279 ASP A N 1
ATOM 2139 C CA . ASP A 1 279 ? -3.819 7.733 -10.217 1.00 78.25 279 ASP A CA 1
ATOM 2140 C C . ASP A 1 279 ? -3.209 6.314 -10.164 1.00 78.25 279 ASP A C 1
ATOM 2142 O O . ASP A 1 279 ? -3.167 5.599 -11.164 1.00 78.25 279 ASP A O 1
ATOM 2146 N N . SER A 1 280 ? -2.708 5.909 -8.992 1.00 80.75 280 SER A N 1
ATOM 2147 C CA . SER A 1 280 ? -2.043 4.631 -8.731 1.00 80.75 280 SER A CA 1
ATOM 2148 C C . SER A 1 280 ? -2.113 4.255 -7.241 1.00 80.75 280 SER A C 1
ATOM 2150 O O . SER A 1 280 ? -2.652 4.998 -6.422 1.00 80.75 280 SER A O 1
ATOM 2152 N N . PHE A 1 281 ? -1.505 3.128 -6.856 1.00 79.69 281 PHE A N 1
ATOM 2153 C CA . PHE A 1 281 ? -1.284 2.755 -5.447 1.00 79.69 281 PHE A CA 1
ATOM 2154 C C . PHE A 1 281 ? -0.011 3.374 -4.821 1.00 79.69 281 PHE A C 1
ATOM 2156 O O . PHE A 1 281 ? 0.323 3.082 -3.665 1.00 79.69 281 PHE A O 1
ATOM 2163 N N . GLY A 1 282 ? 0.703 4.218 -5.580 1.00 69.69 282 GLY A N 1
ATOM 2164 C CA . GLY A 1 282 ? 2.035 4.739 -5.264 1.00 69.69 282 GLY A CA 1
ATOM 2165 C C . GLY A 1 282 ? 3.180 3.734 -5.492 1.00 69.69 282 GLY A C 1
ATOM 2166 O O . GLY A 1 282 ? 2.978 2.526 -5.583 1.00 69.69 282 GLY A O 1
ATOM 2167 N N . SER A 1 283 ? 4.411 4.240 -5.566 1.00 58.59 283 SER A N 1
ATOM 2168 C CA . SER A 1 283 ? 5.656 3.558 -5.960 1.00 58.59 283 SER A CA 1
ATOM 2169 C C . SER A 1 283 ? 6.442 3.003 -4.773 1.00 58.59 283 SER A C 1
ATOM 2171 O O . SER A 1 283 ? 7.455 2.319 -4.941 1.00 58.59 283 SER A O 1
ATOM 2173 N N . ASN A 1 284 ? 6.008 3.326 -3.550 1.00 46.00 284 ASN A N 1
ATOM 2174 C CA . ASN A 1 284 ? 6.765 3.072 -2.324 1.00 46.00 284 ASN A CA 1
ATOM 2175 C C . ASN A 1 284 ? 6.243 1.905 -1.478 1.00 46.00 284 ASN A C 1
ATOM 2177 O O . ASN A 1 284 ? 6.690 1.700 -0.349 1.00 46.00 284 ASN A O 1
ATOM 2181 N N . ARG A 1 285 ? 5.333 1.102 -2.016 1.00 50.69 285 ARG A N 1
ATOM 2182 C CA . ARG A 1 285 ? 4.943 -0.174 -1.417 1.00 50.69 285 ARG A CA 1
ATOM 2183 C C . ARG A 1 285 ? 5.708 -1.232 -2.166 1.00 50.69 285 ARG A C 1
ATOM 2185 O O . ARG A 1 285 ? 5.733 -1.174 -3.388 1.00 50.69 285 ARG A O 1
ATOM 2192 N N . ARG A 1 286 ? 6.370 -2.152 -1.460 1.00 39.78 286 ARG A N 1
ATOM 2193 C CA . ARG A 1 286 ? 7.054 -3.258 -2.127 1.00 39.78 286 ARG A CA 1
ATOM 2194 C C . ARG A 1 286 ? 6.004 -3.984 -2.971 1.00 39.78 286 ARG A C 1
ATOM 2196 O O . ARG A 1 286 ? 5.267 -4.831 -2.476 1.00 39.78 286 ARG A O 1
ATOM 2203 N N . SER A 1 287 ? 5.997 -3.703 -4.265 1.00 31.38 287 SER A N 1
ATOM 2204 C CA . SER A 1 287 ? 6.033 -4.797 -5.190 1.00 31.38 287 SER A CA 1
ATOM 2205 C C . SER A 1 287 ? 7.166 -5.680 -4.666 1.00 31.38 287 SER A C 1
ATOM 2207 O O . SER A 1 287 ? 8.345 -5.318 -4.628 1.00 31.38 287 SER A O 1
ATOM 2209 N N . SER A 1 288 ? 6.810 -6.846 -4.150 1.00 34.75 288 SER A N 1
ATOM 2210 C CA . SER A 1 288 ? 7.746 -7.954 -3.948 1.00 34.75 288 SER A CA 1
ATOM 2211 C C . SER A 1 288 ? 8.243 -8.475 -5.308 1.00 34.75 288 SER A C 1
ATOM 2213 O O . SER A 1 288 ? 8.445 -9.667 -5.492 1.00 34.75 288 SER A O 1
ATOM 2215 N N . ALA A 1 289 ? 8.358 -7.572 -6.273 1.00 35.78 289 ALA A N 1
ATOM 2216 C CA . ALA A 1 289 ? 8.558 -7.754 -7.681 1.00 35.78 289 ALA A CA 1
ATOM 2217 C C . ALA A 1 289 ? 9.029 -6.371 -8.182 1.00 35.78 289 ALA A C 1
ATOM 2219 O O . ALA A 1 289 ? 8.262 -5.451 -8.412 1.00 35.78 289 ALA A O 1
ATOM 2220 N N . GLY A 1 290 ? 10.340 -6.140 -8.163 1.00 35.72 290 GLY A N 1
ATOM 2221 C CA . GLY A 1 290 ? 10.900 -4.987 -8.868 1.00 35.72 290 GLY A CA 1
ATOM 2222 C C . GLY A 1 290 ? 11.124 -3.690 -8.084 1.00 35.72 290 GLY A C 1
ATOM 2223 O O . GLY A 1 290 ? 11.075 -2.629 -8.687 1.00 35.72 290 GLY A O 1
ATOM 2224 N N . ARG A 1 291 ? 11.496 -3.712 -6.797 1.00 34.56 291 ARG A N 1
ATOM 2225 C CA . ARG A 1 291 ? 12.575 -2.805 -6.342 1.00 34.56 291 ARG A CA 1
ATOM 2226 C C . ARG A 1 291 ? 13.802 -3.669 -6.074 1.00 34.56 291 ARG A C 1
ATOM 2228 O O . ARG A 1 291 ? 13.717 -4.513 -5.179 1.00 34.56 291 ARG A O 1
ATOM 2235 N N . PRO A 1 292 ? 14.909 -3.530 -6.827 1.00 45.09 292 PRO A N 1
ATOM 2236 C CA . PRO A 1 292 ? 16.050 -4.413 -6.661 1.00 45.09 292 PRO A CA 1
ATOM 2237 C C . PRO A 1 292 ? 16.667 -4.135 -5.293 1.00 45.09 292 PRO A C 1
ATOM 2239 O O . PRO A 1 292 ? 17.357 -3.142 -5.074 1.00 45.09 292 PRO A O 1
ATOM 2242 N N . VAL A 1 293 ? 16.408 -5.038 -4.349 1.00 47.41 293 VAL A N 1
ATOM 2243 C CA . VAL A 1 293 ? 16.981 -5.020 -2.998 1.00 47.41 293 VAL A CA 1
ATOM 2244 C C . VAL A 1 293 ? 18.526 -5.007 -3.068 1.00 47.41 293 VAL A C 1
ATOM 2246 O O . VAL A 1 293 ? 19.189 -4.489 -2.166 1.00 47.41 293 VAL A O 1
ATOM 2249 N N . ILE A 1 294 ? 19.091 -5.424 -4.211 1.00 50.09 294 ILE A N 1
ATOM 2250 C CA . ILE A 1 294 ? 20.504 -5.280 -4.575 1.00 50.09 294 ILE A CA 1
ATOM 2251 C C . ILE A 1 294 ? 20.999 -3.832 -4.484 1.00 50.09 294 ILE A C 1
ATOM 2253 O O . ILE A 1 294 ? 22.068 -3.641 -3.931 1.00 50.09 294 ILE A O 1
ATOM 2257 N N . GLU A 1 295 ? 20.280 -2.797 -4.931 1.00 46.97 295 GLU A N 1
ATOM 2258 C CA . GLU A 1 295 ? 20.822 -1.420 -4.872 1.00 46.97 295 GLU A CA 1
ATOM 2259 C C . GLU A 1 295 ? 20.976 -0.894 -3.436 1.00 46.97 295 GLU A C 1
ATOM 2261 O O . GLU A 1 295 ? 21.830 -0.051 -3.151 1.00 46.97 295 GLU A O 1
ATOM 2266 N N . SER A 1 296 ? 20.160 -1.406 -2.510 1.00 48.16 296 SER A N 1
ATOM 2267 C CA . SER A 1 296 ? 20.192 -0.999 -1.103 1.00 48.16 296 SER A CA 1
ATOM 2268 C C . SER A 1 296 ? 21.284 -1.707 -0.288 1.00 48.16 296 SER A C 1
ATOM 2270 O O . SER A 1 296 ? 21.869 -1.085 0.602 1.00 48.16 296 SER A O 1
ATOM 2272 N N . GLU A 1 297 ? 21.605 -2.966 -0.616 1.00 53.25 297 GLU A N 1
ATOM 2273 C CA . GLU A 1 297 ? 22.702 -3.725 0.010 1.00 53.25 297 GLU A CA 1
ATOM 2274 C C . GLU A 1 297 ? 24.045 -3.529 -0.726 1.00 53.25 297 GLU A C 1
ATOM 2276 O O . GLU A 1 297 ? 25.101 -3.419 -0.098 1.00 53.25 297 GLU A O 1
ATOM 2281 N N . VAL A 1 298 ? 24.013 -3.399 -2.053 1.00 59.59 298 VAL A N 1
ATOM 2282 C CA . VAL A 1 298 ? 25.165 -3.175 -2.931 1.00 59.59 298 VAL A CA 1
ATOM 2283 C C . VAL A 1 298 ? 25.199 -1.702 -3.335 1.00 59.59 298 VAL A C 1
ATOM 2285 O O . VAL A 1 298 ? 24.627 -1.283 -4.338 1.00 59.59 298 VAL A O 1
ATOM 2288 N N . ARG A 1 299 ? 25.919 -0.887 -2.555 1.00 60.56 299 ARG A N 1
ATOM 2289 C CA . ARG A 1 299 ? 26.190 0.521 -2.895 1.00 60.56 299 ARG A CA 1
ATOM 2290 C C . ARG A 1 299 ? 27.120 0.620 -4.110 1.00 60.56 299 ARG A C 1
ATOM 2292 O O . ARG A 1 299 ? 28.326 0.838 -3.964 1.00 60.56 299 ARG A O 1
ATOM 2299 N N . LEU A 1 300 ? 26.565 0.469 -5.309 1.00 75.88 300 LEU A N 1
ATOM 2300 C CA . LEU A 1 300 ? 27.280 0.672 -6.564 1.00 75.88 300 LEU A CA 1
ATOM 2301 C C . LEU A 1 300 ? 27.447 2.170 -6.828 1.00 75.88 300 LEU A C 1
ATOM 2303 O O . LEU A 1 300 ? 26.509 2.957 -6.727 1.00 75.88 300 LEU A O 1
ATOM 2307 N N . LYS A 1 301 ? 28.672 2.587 -7.151 1.00 79.38 301 LYS A N 1
ATOM 2308 C CA . LYS A 1 301 ? 28.956 3.979 -7.510 1.00 79.38 301 LYS A CA 1
ATOM 2309 C C . LYS A 1 301 ? 28.647 4.197 -8.983 1.00 79.38 301 LYS A C 1
ATOM 2311 O O . LYS A 1 301 ? 29.156 3.472 -9.834 1.00 79.38 301 LYS A O 1
ATOM 2316 N N . THR A 1 302 ? 27.910 5.255 -9.288 1.00 83.94 302 THR A N 1
ATOM 2317 C CA . THR A 1 302 ? 27.761 5.728 -10.664 1.00 83.94 302 THR A CA 1
ATOM 2318 C C . THR A 1 302 ? 29.028 6.455 -11.106 1.00 83.94 302 THR A C 1
ATOM 2320 O O . THR A 1 302 ? 29.586 7.265 -10.364 1.00 83.94 302 THR A O 1
ATOM 2323 N N . SER A 1 303 ? 29.485 6.185 -12.328 1.00 86.12 303 SER A N 1
ATOM 2324 C CA . SER A 1 303 ? 30.593 6.911 -12.950 1.00 86.12 303 SER A CA 1
ATOM 2325 C C . SER A 1 303 ? 30.226 7.313 -14.369 1.00 86.12 303 SER A C 1
ATOM 2327 O O . SER A 1 303 ? 29.749 6.472 -15.130 1.00 86.12 303 SER A O 1
ATOM 2329 N N . THR A 1 304 ? 30.501 8.560 -14.743 1.00 91.38 304 THR A N 1
ATOM 2330 C CA . THR A 1 304 ? 30.333 9.024 -16.123 1.00 91.38 304 THR A CA 1
ATOM 2331 C C . THR A 1 304 ? 31.427 8.436 -17.005 1.00 91.38 304 THR A C 1
ATOM 2333 O O . THR A 1 304 ? 32.612 8.533 -16.682 1.00 91.38 304 THR A O 1
ATOM 2336 N N . ARG A 1 305 ? 31.038 7.843 -18.135 1.00 88.06 305 ARG A N 1
ATOM 2337 C CA . ARG A 1 305 ? 31.960 7.302 -19.138 1.00 88.06 305 ARG A CA 1
ATOM 2338 C C . ARG A 1 305 ? 31.507 7.713 -20.533 1.00 88.06 305 ARG A C 1
ATOM 2340 O O . ARG A 1 305 ? 30.315 7.838 -20.787 1.00 88.06 305 ARG A O 1
ATOM 2347 N N . VAL A 1 306 ? 32.474 7.917 -21.422 1.00 91.50 306 VAL A N 1
ATOM 2348 C CA . VAL A 1 306 ? 32.234 8.098 -22.858 1.00 91.50 306 VAL A CA 1
ATOM 2349 C C . VAL A 1 306 ? 32.488 6.757 -23.525 1.00 91.50 306 VAL A C 1
ATOM 2351 O O . VAL A 1 306 ? 33.569 6.193 -23.343 1.00 91.50 306 VAL A O 1
ATOM 2354 N N . PHE A 1 307 ? 31.516 6.256 -24.284 1.00 90.12 307 PHE A N 1
ATOM 2355 C CA . PHE A 1 307 ? 31.695 5.018 -25.032 1.00 90.12 307 PHE A CA 1
ATOM 2356 C C . PHE A 1 307 ? 32.710 5.222 -26.149 1.00 90.12 307 PHE A C 1
ATOM 2358 O O . PHE A 1 307 ? 32.632 6.161 -26.942 1.00 90.12 307 PHE A O 1
ATOM 2365 N N . LYS A 1 308 ? 33.690 4.327 -26.175 1.00 91.25 308 LYS A N 1
ATOM 2366 C CA . LYS A 1 308 ? 34.646 4.154 -27.262 1.00 91.25 308 LYS A CA 1
ATOM 2367 C C . LYS A 1 308 ? 34.624 2.681 -27.603 1.00 91.25 308 LYS A C 1
ATOM 2369 O O . LYS A 1 308 ? 34.541 1.868 -26.685 1.00 91.25 308 LYS A O 1
ATOM 2374 N N . GLN A 1 309 ? 34.693 2.358 -28.887 1.00 90.12 309 GLN A N 1
ATOM 2375 C CA . GLN A 1 309 ? 34.749 0.965 -29.302 1.00 90.12 309 GLN A CA 1
ATOM 2376 C C . GLN A 1 309 ? 35.962 0.286 -28.664 1.00 90.12 309 GLN A C 1
ATOM 2378 O O . GLN A 1 309 ? 37.089 0.779 -28.771 1.00 90.12 309 GLN A O 1
ATOM 2383 N N . ASP A 1 310 ? 35.705 -0.820 -27.979 1.00 91.69 310 ASP A N 1
ATOM 2384 C CA . ASP A 1 310 ? 36.713 -1.628 -27.319 1.00 91.69 310 ASP A CA 1
ATOM 2385 C C . ASP A 1 310 ? 37.017 -2.855 -28.179 1.00 91.69 310 ASP A C 1
ATOM 2387 O O . ASP A 1 310 ? 36.260 -3.827 -28.235 1.00 91.69 310 ASP A O 1
ATOM 2391 N N . TYR A 1 311 ? 38.156 -2.808 -28.868 1.00 88.56 311 TYR A N 1
ATOM 2392 C CA . TYR A 1 311 ? 38.590 -3.886 -29.751 1.00 88.56 311 TYR A CA 1
ATOM 2393 C C . TYR A 1 311 ? 38.848 -5.205 -29.008 1.00 88.56 311 TYR A C 1
ATOM 2395 O O . TYR A 1 311 ? 38.823 -6.252 -29.640 1.00 88.56 311 TYR A O 1
ATOM 2403 N N . ALA A 1 312 ? 39.009 -5.213 -27.680 1.00 91.06 312 ALA A N 1
ATOM 2404 C CA . ALA A 1 312 ? 39.073 -6.476 -26.939 1.00 91.06 312 ALA A CA 1
ATOM 2405 C C . ALA A 1 312 ? 37.756 -7.277 -27.016 1.00 91.06 312 ALA A C 1
ATOM 2407 O O . ALA A 1 312 ? 37.774 -8.497 -26.870 1.00 91.06 312 ALA A O 1
ATOM 2408 N N . TYR A 1 313 ? 36.630 -6.602 -27.276 1.00 92.81 313 TYR A N 1
ATOM 2409 C CA . TYR A 1 313 ? 35.296 -7.206 -27.365 1.00 92.81 313 TYR A CA 1
ATOM 2410 C C . TYR A 1 313 ? 34.693 -7.143 -28.774 1.00 92.81 313 TYR A C 1
ATOM 2412 O O . TYR A 1 313 ? 33.805 -7.939 -29.078 1.00 92.81 313 TYR A O 1
ATOM 2420 N N . ALA A 1 314 ? 35.167 -6.218 -29.617 1.00 89.50 314 ALA A N 1
ATOM 2421 C CA . ALA A 1 314 ? 34.664 -5.998 -30.974 1.00 89.50 314 ALA A CA 1
ATOM 2422 C C . ALA A 1 314 ? 35.364 -6.841 -32.058 1.00 89.50 314 ALA A C 1
ATOM 2424 O O . ALA A 1 314 ? 34.929 -6.824 -33.205 1.00 89.50 314 ALA A O 1
ATOM 2425 N N . MET A 1 315 ? 36.451 -7.547 -31.740 1.00 85.94 315 MET A N 1
ATOM 2426 C CA . MET A 1 315 ? 37.157 -8.380 -32.722 1.00 85.94 315 MET A CA 1
ATOM 2427 C C . MET A 1 315 ? 36.424 -9.711 -32.984 1.00 85.94 315 MET A C 1
ATOM 2429 O O . MET A 1 315 ? 35.646 -10.165 -32.137 1.00 85.94 315 MET A O 1
ATOM 2433 N N . PRO A 1 316 ? 36.664 -10.366 -34.140 1.00 85.44 316 PRO A N 1
ATOM 2434 C CA . PRO A 1 316 ? 36.139 -11.704 -34.413 1.00 85.44 316 PRO A CA 1
ATOM 2435 C C . PRO A 1 316 ? 36.527 -12.724 -33.325 1.00 85.44 316 PRO A C 1
ATOM 2437 O O . PRO A 1 316 ? 37.553 -12.535 -32.668 1.00 85.44 316 PRO A O 1
ATOM 2440 N N . PRO A 1 317 ? 35.755 -13.817 -33.141 1.00 86.81 317 PRO A N 1
ATOM 2441 C CA . PRO A 1 317 ? 36.046 -14.827 -32.129 1.00 86.81 317 PRO A CA 1
ATOM 2442 C C . PRO A 1 317 ? 37.483 -15.352 -32.213 1.00 86.81 317 PRO A C 1
ATOM 2444 O O . PRO A 1 317 ? 37.939 -15.832 -33.252 1.00 86.81 317 PRO A O 1
ATOM 2447 N N . SER A 1 318 ? 38.178 -15.270 -31.087 1.00 88.62 318 SER A N 1
ATOM 2448 C CA . SER A 1 318 ? 39.487 -15.861 -30.833 1.00 88.62 318 SER A CA 1
ATOM 2449 C C . SER A 1 318 ? 39.532 -16.284 -29.362 1.00 88.62 318 SER A C 1
ATOM 2451 O O . SER A 1 318 ? 38.718 -15.793 -28.573 1.00 88.62 318 SER A O 1
ATOM 2453 N N . PRO A 1 319 ? 40.485 -17.136 -28.947 1.00 94.56 319 PRO A N 1
ATOM 2454 C CA . PRO A 1 319 ? 40.645 -17.485 -27.537 1.00 94.56 319 PRO A CA 1
ATOM 2455 C C . PRO A 1 319 ? 40.755 -16.259 -26.618 1.00 94.56 319 PRO A C 1
ATOM 2457 O O . PRO A 1 319 ? 40.215 -16.259 -25.515 1.00 94.56 319 PRO A O 1
ATOM 2460 N N . GLU A 1 320 ? 41.416 -15.195 -27.076 1.00 94.62 320 GLU A N 1
ATOM 2461 C CA . GLU A 1 320 ? 41.576 -13.943 -26.336 1.00 94.62 320 GLU A CA 1
ATOM 2462 C C . GLU A 1 320 ? 40.257 -13.171 -26.219 1.00 94.62 320 GLU A C 1
ATOM 2464 O O . GLU A 1 320 ? 39.920 -12.700 -25.133 1.00 94.62 320 GLU A O 1
ATOM 2469 N N . VAL A 1 321 ? 39.494 -13.067 -27.312 1.00 91.69 321 VAL A N 1
ATOM 2470 C CA . VAL A 1 321 ? 38.188 -12.387 -27.320 1.00 91.69 321 VAL A CA 1
ATOM 2471 C C . VAL A 1 321 ? 37.176 -13.158 -26.472 1.00 91.69 321 VAL A C 1
ATOM 2473 O O . VAL A 1 321 ? 36.465 -12.567 -25.661 1.00 91.69 321 VAL A O 1
ATOM 2476 N N . ASP A 1 322 ? 37.140 -14.484 -26.587 1.00 94.56 322 ASP A N 1
ATOM 2477 C CA . ASP A 1 322 ? 36.237 -15.329 -25.803 1.00 94.56 322 ASP A CA 1
ATOM 2478 C C . ASP A 1 322 ? 36.579 -15.289 -24.307 1.00 94.56 322 ASP A C 1
ATOM 2480 O O . ASP A 1 322 ? 35.677 -15.283 -23.463 1.00 94.56 322 ASP A O 1
ATOM 2484 N N . ALA A 1 323 ? 37.867 -15.192 -23.963 1.00 95.94 323 ALA A N 1
ATOM 2485 C CA . ALA A 1 323 ? 38.307 -14.966 -22.591 1.00 95.94 323 ALA A CA 1
ATOM 2486 C C . ALA A 1 323 ? 37.900 -13.575 -22.080 1.00 95.94 323 ALA A C 1
ATOM 2488 O O . ALA A 1 323 ? 37.448 -13.460 -20.938 1.00 95.94 323 ALA A O 1
ATOM 2489 N N . ALA A 1 324 ? 38.002 -12.532 -22.913 1.00 96.06 324 ALA A N 1
ATOM 2490 C CA . ALA A 1 324 ? 37.553 -11.187 -22.559 1.00 96.06 324 ALA A CA 1
ATOM 2491 C C . ALA A 1 324 ? 36.047 -11.171 -22.247 1.00 96.06 324 ALA A C 1
ATOM 2493 O O . ALA A 1 324 ? 35.659 -10.715 -21.172 1.00 96.06 324 ALA A O 1
ATOM 2494 N N . TRP A 1 325 ? 35.206 -11.748 -23.111 1.00 96.62 325 TRP A N 1
ATOM 2495 C CA . TRP A 1 325 ? 33.763 -11.881 -22.867 1.00 96.62 325 TRP A CA 1
ATOM 2496 C C . TRP A 1 325 ? 33.446 -12.705 -21.614 1.00 96.62 325 TRP A C 1
ATOM 2498 O O . TRP A 1 325 ? 32.642 -12.278 -20.787 1.00 96.62 325 TRP A O 1
ATOM 2508 N N . SER A 1 326 ? 34.131 -13.834 -21.416 1.00 95.06 326 SER A N 1
ATOM 2509 C CA . SER A 1 326 ? 33.949 -14.676 -20.225 1.00 95.06 326 SER A CA 1
ATOM 2510 C C . SER A 1 326 ? 34.309 -13.942 -18.928 1.00 95.06 326 SER A C 1
ATOM 2512 O O . SER A 1 326 ? 33.679 -14.169 -17.899 1.00 95.06 326 SER A O 1
ATOM 2514 N N . SER A 1 327 ? 35.285 -13.026 -18.971 1.00 96.25 327 SER A N 1
ATOM 2515 C CA . SER A 1 327 ? 35.719 -12.246 -17.801 1.00 96.25 327 SER A CA 1
ATOM 2516 C C . SER A 1 327 ? 34.683 -11.236 -17.290 1.00 96.25 327 SER A C 1
ATOM 2518 O O . SER A 1 327 ? 34.827 -10.719 -16.183 1.00 96.25 327 SER A O 1
ATOM 2520 N N . LEU A 1 328 ? 33.635 -10.957 -18.075 1.00 96.56 328 LEU A N 1
ATOM 2521 C CA . LEU A 1 328 ? 32.528 -10.086 -17.672 1.00 96.56 328 LEU A CA 1
ATOM 2522 C C . LEU A 1 328 ? 31.572 -10.770 -16.691 1.00 96.56 328 LEU A C 1
ATOM 2524 O O . LEU A 1 328 ? 30.809 -10.089 -16.003 1.00 96.56 328 LEU A O 1
ATOM 2528 N N . LEU A 1 329 ? 31.599 -12.103 -16.635 1.00 95.62 329 LEU A N 1
ATOM 2529 C CA . LEU A 1 329 ? 30.769 -12.889 -15.738 1.00 95.62 329 LEU A CA 1
ATOM 2530 C C . LEU A 1 329 ? 31.528 -13.190 -14.433 1.00 95.62 329 LEU A C 1
ATOM 2532 O O . LEU A 1 329 ? 32.723 -13.500 -14.461 1.00 95.62 329 LEU A O 1
ATOM 2536 N N . PRO A 1 330 ? 30.857 -13.137 -13.268 1.00 93.56 330 PRO A N 1
ATOM 2537 C CA . PRO A 1 330 ? 31.413 -13.627 -12.012 1.00 93.56 330 PRO A CA 1
ATOM 2538 C C . PRO A 1 330 ? 31.745 -15.122 -12.078 1.00 93.56 330 PRO A C 1
ATOM 2540 O O . PRO A 1 330 ? 31.281 -15.835 -12.964 1.00 93.56 330 PRO A O 1
ATOM 2543 N N . GLN A 1 331 ? 32.477 -15.625 -11.080 1.00 89.56 331 GLN A N 1
ATOM 2544 C CA . GLN A 1 331 ? 32.923 -17.025 -11.024 1.00 89.56 331 GLN A CA 1
ATOM 2545 C C . GLN A 1 331 ? 31.794 -18.050 -11.240 1.00 89.56 331 GLN A C 1
ATOM 2547 O O . GLN A 1 331 ? 32.018 -19.068 -11.888 1.00 89.56 331 GLN A O 1
ATOM 2552 N N . ASN A 1 332 ? 30.589 -17.754 -10.745 1.00 89.00 332 ASN A N 1
ATOM 2553 C CA . ASN A 1 332 ? 29.407 -18.608 -10.884 1.00 89.00 332 ASN A CA 1
ATOM 2554 C C . ASN A 1 332 ? 28.456 -18.131 -11.997 1.00 89.00 332 ASN A C 1
ATOM 2556 O O . ASN A 1 332 ? 27.252 -18.322 -11.896 1.00 89.00 332 ASN A O 1
ATOM 2560 N N . GLY A 1 333 ? 28.941 -17.408 -13.010 1.00 89.50 333 GLY A N 1
ATOM 2561 C CA . GLY A 1 333 ? 28.116 -16.939 -14.133 1.00 89.50 333 GLY A CA 1
ATOM 2562 C C . GLY A 1 333 ? 27.083 -15.859 -13.785 1.00 89.50 333 GLY A C 1
ATOM 2563 O O . GLY A 1 333 ? 26.299 -15.476 -14.643 1.00 89.50 333 GLY A O 1
ATOM 2564 N N . GLY A 1 334 ? 27.083 -15.362 -12.544 1.00 91.56 334 GLY A N 1
ATOM 2565 C CA . GLY A 1 334 ? 26.067 -14.445 -12.016 1.00 91.56 334 GLY A CA 1
ATOM 2566 C C . GLY A 1 334 ? 25.073 -15.091 -11.048 1.00 91.56 334 GLY A C 1
ATOM 2567 O O . GLY A 1 334 ? 24.304 -14.363 -10.420 1.00 91.56 334 GLY A O 1
ATOM 2568 N N . PHE A 1 335 ? 25.126 -16.418 -10.876 1.00 91.88 335 PHE A N 1
ATOM 2569 C CA . PHE A 1 335 ? 24.291 -17.145 -9.924 1.00 91.88 335 PHE A CA 1
ATOM 2570 C C . PHE A 1 335 ? 24.779 -16.978 -8.482 1.00 91.88 335 PHE A C 1
ATOM 2572 O O . PHE A 1 335 ? 25.980 -17.027 -8.190 1.00 91.88 335 PHE A O 1
ATOM 2579 N N . PHE A 1 336 ? 23.833 -16.785 -7.568 1.00 90.06 336 PHE A N 1
ATOM 2580 C CA . PHE A 1 336 ? 24.087 -16.586 -6.150 1.00 90.06 336 PHE A CA 1
ATOM 2581 C C . PHE A 1 336 ? 22.904 -17.041 -5.287 1.00 90.06 336 PHE A C 1
ATOM 2583 O O . PHE A 1 336 ? 21.770 -17.166 -5.742 1.00 90.06 336 PHE A O 1
ATOM 2590 N N . THR A 1 337 ? 23.186 -17.241 -4.002 1.00 86.31 337 THR A N 1
ATOM 2591 C CA . THR A 1 337 ? 22.189 -17.429 -2.942 1.00 86.31 337 THR A CA 1
ATOM 2592 C C . THR A 1 337 ? 22.445 -16.397 -1.855 1.00 86.31 337 THR A C 1
ATOM 2594 O O . THR A 1 337 ? 23.594 -16.201 -1.452 1.00 86.31 337 THR A O 1
ATOM 2597 N N . HIS A 1 338 ? 21.398 -15.762 -1.343 1.00 80.19 338 HIS A N 1
ATOM 2598 C CA . HIS A 1 338 ? 21.491 -14.780 -0.270 1.00 80.19 338 HIS A CA 1
ATOM 2599 C C . HIS A 1 338 ? 20.312 -14.909 0.704 1.00 80.19 338 HIS A C 1
ATOM 2601 O O . HIS A 1 338 ? 19.169 -14.913 0.248 1.00 80.19 338 HIS A O 1
ATOM 2607 N N . PRO A 1 339 ? 20.532 -14.921 2.033 1.00 70.44 339 PRO A N 1
ATOM 2608 C CA . PRO A 1 339 ? 19.472 -15.180 3.015 1.00 70.44 339 PRO A CA 1
ATOM 2609 C C . PRO A 1 339 ? 18.238 -14.272 2.901 1.00 70.44 339 PRO A C 1
ATOM 2611 O O . PRO A 1 339 ? 17.133 -14.697 3.227 1.00 70.44 339 PRO A O 1
ATOM 2614 N N . THR A 1 340 ? 18.428 -13.026 2.457 1.00 63.16 340 THR A N 1
ATOM 2615 C CA . THR A 1 340 ? 17.367 -12.010 2.344 1.00 63.16 340 THR A CA 1
ATOM 2616 C C . THR A 1 340 ? 17.000 -11.654 0.903 1.00 63.16 340 THR A C 1
ATOM 2618 O O . THR A 1 340 ? 15.843 -11.339 0.646 1.00 63.16 340 THR A O 1
ATOM 2621 N N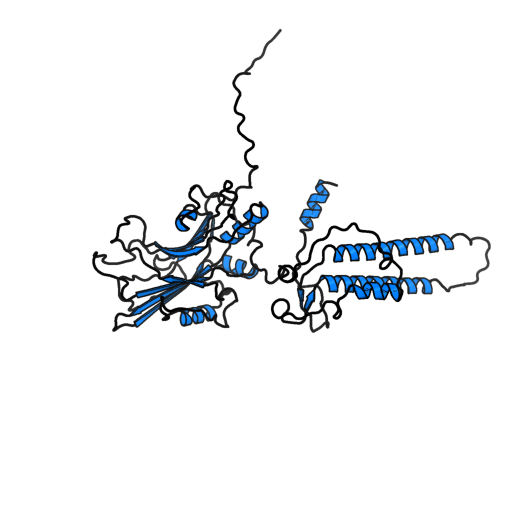 . LEU A 1 341 ? 17.962 -11.690 -0.029 1.00 69.00 341 LEU A N 1
ATOM 2622 C CA . LEU A 1 341 ? 17.780 -11.205 -1.406 1.00 69.00 341 LEU A CA 1
ATOM 2623 C C . LEU A 1 341 ? 17.371 -12.328 -2.361 1.00 69.00 341 LEU A C 1
ATOM 2625 O O . LEU A 1 341 ? 16.583 -12.106 -3.272 1.00 69.00 341 LEU A O 1
ATOM 2629 N N . ALA A 1 342 ? 17.929 -13.522 -2.155 1.00 77.69 342 ALA A N 1
ATOM 2630 C CA . ALA A 1 342 ? 17.761 -14.689 -3.013 1.00 77.69 342 ALA A CA 1
ATOM 2631 C C . ALA A 1 342 ? 17.817 -15.965 -2.150 1.00 77.69 342 ALA A C 1
ATOM 2633 O O . ALA A 1 342 ? 18.859 -16.623 -2.085 1.00 77.69 342 ALA A O 1
ATOM 2634 N N . PRO A 1 343 ? 16.737 -16.294 -1.409 1.00 72.50 343 PRO A N 1
ATOM 2635 C CA . PRO A 1 343 ? 16.717 -17.461 -0.518 1.00 72.50 343 PRO A CA 1
ATOM 2636 C C . PRO A 1 343 ? 16.913 -18.796 -1.250 1.00 72.50 343 PRO A C 1
ATOM 2638 O O . PRO A 1 343 ? 17.303 -19.791 -0.644 1.00 72.50 343 PRO A O 1
ATOM 2641 N N . THR A 1 344 ? 16.636 -18.805 -2.551 1.00 77.31 344 THR A N 1
ATOM 2642 C CA . THR A 1 344 ? 16.936 -19.877 -3.499 1.00 77.31 344 THR A CA 1
ATOM 2643 C C . THR A 1 344 ? 18.007 -19.406 -4.476 1.00 77.31 344 THR A C 1
ATOM 2645 O O . THR A 1 344 ? 18.283 -18.211 -4.556 1.00 77.31 344 THR A O 1
ATOM 2648 N N . GLU A 1 345 ? 18.608 -20.332 -5.223 1.00 85.00 345 GLU A N 1
ATOM 2649 C CA . GLU A 1 345 ? 19.538 -19.960 -6.289 1.00 85.00 345 GLU A CA 1
ATOM 2650 C C . GLU A 1 345 ? 18.850 -19.026 -7.292 1.00 85.00 345 GLU A C 1
ATOM 2652 O O . GLU A 1 345 ? 17.744 -19.296 -7.767 1.00 85.00 345 GLU A O 1
ATOM 2657 N N . SER A 1 346 ? 19.506 -17.905 -7.569 1.00 89.00 346 SER A N 1
ATOM 2658 C CA . SER A 1 346 ? 19.017 -16.858 -8.458 1.00 89.00 346 SER A CA 1
ATOM 2659 C C . SER A 1 346 ? 20.182 -16.228 -9.213 1.00 89.00 346 SER A C 1
ATOM 2661 O O . SER A 1 346 ? 21.332 -16.343 -8.795 1.00 89.00 346 SER A O 1
ATOM 2663 N N . CYS A 1 347 ? 19.895 -15.517 -10.298 1.00 90.38 347 CYS A N 1
ATOM 2664 C CA . CYS A 1 347 ? 20.869 -14.770 -11.088 1.00 90.38 347 CYS A CA 1
ATOM 2665 C C . CYS A 1 347 ? 20.510 -13.279 -11.111 1.00 90.38 347 CYS A C 1
ATOM 2667 O O . CYS A 1 347 ? 19.337 -12.914 -11.055 1.00 90.38 347 CYS A O 1
ATOM 2669 N N . VAL A 1 348 ? 21.511 -12.400 -11.193 1.00 90.88 348 VAL A N 1
ATOM 2670 C CA . VAL A 1 348 ? 21.260 -10.981 -11.497 1.00 90.88 348 VAL A CA 1
ATOM 2671 C C . VAL A 1 348 ? 21.088 -10.834 -13.010 1.00 90.88 348 VAL A C 1
ATOM 2673 O O . VAL A 1 348 ? 21.985 -11.224 -13.761 1.00 90.88 348 VAL A O 1
ATOM 2676 N N . ALA A 1 349 ? 19.971 -10.248 -13.446 1.00 92.12 349 ALA A N 1
ATOM 2677 C CA . ALA A 1 349 ? 19.542 -10.183 -14.845 1.00 92.12 349 ALA A CA 1
ATOM 2678 C C . ALA A 1 349 ? 20.635 -9.687 -15.810 1.00 92.12 349 ALA A C 1
ATOM 2680 O O . ALA A 1 349 ? 20.827 -10.264 -16.878 1.00 92.12 349 ALA A O 1
ATOM 2681 N N . VAL A 1 350 ? 21.434 -8.683 -15.423 1.00 94.94 350 VAL A N 1
ATOM 2682 C CA . VAL A 1 350 ? 22.555 -8.182 -16.243 1.00 94.94 350 VAL A CA 1
ATOM 2683 C C . VAL A 1 350 ? 23.539 -9.281 -16.672 1.00 94.94 350 VAL A C 1
ATOM 2685 O O . VAL A 1 350 ? 24.044 -9.252 -17.794 1.00 94.94 350 VAL A O 1
ATOM 2688 N N . PHE A 1 351 ? 23.816 -10.273 -15.821 1.00 96.25 351 PHE A N 1
ATOM 2689 C CA . PHE A 1 351 ? 24.745 -11.353 -16.162 1.00 96.25 351 PHE A CA 1
ATOM 2690 C C . PHE A 1 351 ? 24.117 -12.348 -17.135 1.00 96.25 351 PHE A C 1
ATOM 2692 O O . PHE A 1 351 ? 24.791 -12.799 -18.061 1.00 96.25 351 PHE A O 1
ATOM 2699 N N . HIS A 1 352 ? 22.816 -12.610 -16.995 1.00 94.62 352 HIS A N 1
ATOM 2700 C CA . HIS A 1 352 ? 22.060 -13.376 -17.977 1.00 94.62 352 HIS A CA 1
ATOM 2701 C C . HIS A 1 352 ? 22.026 -12.656 -19.340 1.00 94.62 352 HIS A C 1
ATOM 2703 O O . HIS A 1 352 ? 22.321 -13.266 -20.365 1.00 94.62 352 HIS A O 1
ATOM 2709 N N . GLN A 1 353 ? 21.804 -11.339 -19.362 1.00 96.44 353 GLN A N 1
ATOM 2710 C CA . GLN A 1 353 ? 21.820 -10.524 -20.585 1.00 96.44 353 GLN A CA 1
ATOM 2711 C C . GLN A 1 353 ? 23.181 -10.557 -21.298 1.00 96.44 353 GLN A C 1
ATOM 2713 O O . GLN A 1 353 ? 23.238 -10.738 -22.516 1.00 96.44 353 GLN A O 1
ATOM 2718 N N . ILE A 1 354 ? 24.286 -10.420 -20.555 1.00 97.81 354 ILE A N 1
ATOM 2719 C CA . ILE A 1 354 ? 25.643 -10.526 -21.115 1.00 97.81 354 ILE A CA 1
ATOM 2720 C C . ILE A 1 354 ? 25.911 -11.938 -21.650 1.00 97.8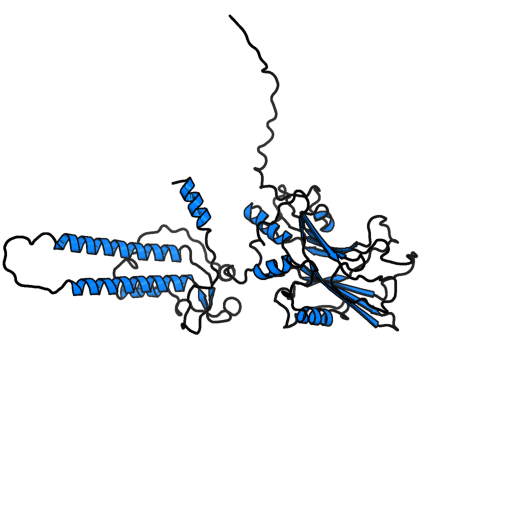1 354 ILE A C 1
ATOM 2722 O O . ILE A 1 354 ? 26.470 -12.073 -22.739 1.00 97.81 354 ILE A O 1
ATOM 2726 N N . HIS A 1 355 ? 25.484 -12.978 -20.929 1.00 95.12 355 HIS A N 1
ATOM 2727 C CA . HIS A 1 355 ? 25.601 -14.364 -21.377 1.00 95.12 355 HIS A CA 1
ATOM 2728 C C . HIS A 1 355 ? 24.850 -14.605 -22.696 1.00 95.12 355 HIS A C 1
ATOM 2730 O O . HIS A 1 355 ? 25.437 -15.113 -23.652 1.00 95.12 355 HIS A O 1
ATOM 2736 N N . CYS A 1 356 ? 23.589 -14.171 -22.794 1.00 94.94 356 CYS A N 1
ATOM 2737 C CA . CYS A 1 356 ? 22.806 -14.269 -24.025 1.00 94.94 356 CYS A CA 1
ATOM 2738 C C . CYS A 1 356 ? 23.444 -13.492 -25.181 1.00 94.94 356 CYS A C 1
ATOM 2740 O O . CYS A 1 356 ? 23.486 -13.992 -26.305 1.00 94.94 356 CYS A O 1
ATOM 2742 N N . LEU A 1 357 ? 23.968 -12.289 -24.923 1.00 97.12 357 LEU A N 1
ATOM 2743 C CA . LEU A 1 357 ? 24.637 -11.489 -25.947 1.00 97.12 357 LEU A CA 1
ATOM 2744 C C . LEU A 1 357 ? 25.886 -12.199 -26.496 1.00 97.12 357 LEU A C 1
ATOM 2746 O O . LEU A 1 357 ? 26.095 -12.209 -27.710 1.00 97.12 357 LEU A O 1
ATOM 2750 N N . ASP A 1 358 ? 26.679 -12.837 -25.631 1.00 96.19 358 ASP A N 1
ATOM 2751 C CA . ASP A 1 358 ? 27.851 -13.615 -26.047 1.00 96.19 358 ASP A CA 1
ATOM 2752 C C . ASP A 1 358 ? 27.467 -14.884 -26.828 1.00 96.19 358 ASP A C 1
ATOM 2754 O O . ASP A 1 358 ? 28.102 -15.217 -27.831 1.00 96.19 358 ASP A O 1
ATOM 2758 N N . MET A 1 359 ? 26.389 -15.567 -26.428 1.00 93.75 359 MET A N 1
ATOM 2759 C CA . MET A 1 359 ? 25.847 -16.698 -27.190 1.00 93.75 359 MET A CA 1
ATOM 2760 C C . MET A 1 359 ? 25.402 -16.276 -28.593 1.00 93.75 359 MET A C 1
ATOM 2762 O O . MET A 1 359 ? 25.731 -16.949 -29.569 1.00 93.75 359 MET A O 1
ATOM 2766 N N . LEU A 1 360 ? 24.693 -15.148 -28.710 1.00 94.75 360 LEU A N 1
ATOM 2767 C CA . LEU A 1 360 ? 24.265 -14.600 -30.000 1.00 94.75 360 LEU A CA 1
ATOM 2768 C C . LEU A 1 360 ? 25.461 -14.222 -30.875 1.00 94.75 360 LEU A C 1
ATOM 2770 O O . LEU A 1 360 ? 25.459 -14.521 -32.070 1.00 94.75 360 LEU A O 1
ATOM 2774 N N . ARG A 1 361 ? 26.495 -13.612 -30.282 1.00 93.62 361 ARG A N 1
ATOM 2775 C CA . ARG A 1 361 ? 27.759 -13.317 -30.965 1.00 93.62 361 ARG A CA 1
ATOM 2776 C C . ARG A 1 361 ? 28.349 -14.597 -31.550 1.00 93.62 361 ARG A C 1
ATOM 2778 O O . ARG A 1 361 ? 28.526 -14.678 -32.762 1.00 93.62 361 ARG A O 1
ATOM 2785 N N . LYS A 1 362 ? 28.600 -15.613 -30.721 1.00 91.06 362 LYS A N 1
ATOM 2786 C CA . 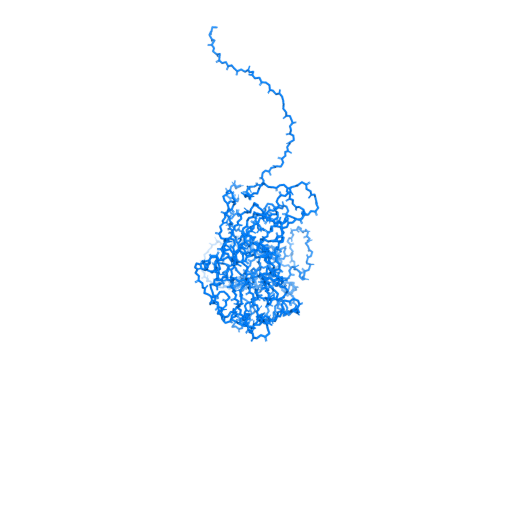LYS A 1 362 ? 29.192 -16.892 -31.153 1.00 91.06 362 LYS A CA 1
ATOM 2787 C C . LYS A 1 362 ? 28.371 -17.565 -32.251 1.00 91.06 362 LYS A C 1
ATOM 2789 O O . LYS A 1 362 ? 28.916 -17.858 -33.312 1.00 91.06 362 LYS A O 1
ATOM 2794 N N . ALA A 1 363 ? 27.059 -17.700 -32.053 1.00 90.25 363 ALA A N 1
ATOM 2795 C CA . ALA A 1 363 ? 26.165 -18.326 -33.024 1.00 90.25 363 ALA A CA 1
ATOM 2796 C C . ALA A 1 363 ? 26.174 -17.608 -34.384 1.00 90.25 363 ALA A C 1
ATOM 2798 O O . ALA A 1 363 ? 26.174 -18.258 -35.431 1.00 90.25 363 ALA A O 1
ATOM 2799 N N . LEU A 1 364 ? 26.215 -16.270 -34.393 1.00 88.69 364 LEU A N 1
ATOM 2800 C CA . LEU A 1 364 ? 26.255 -15.499 -35.634 1.00 88.69 364 LEU A CA 1
ATOM 2801 C C . LEU A 1 364 ? 27.572 -15.702 -36.395 1.00 88.69 364 LEU A C 1
ATOM 2803 O O . LEU A 1 364 ? 27.557 -15.896 -37.613 1.00 88.69 364 LEU A O 1
ATOM 2807 N N . TYR A 1 365 ? 28.706 -15.683 -35.689 1.00 84.94 365 TYR A N 1
ATOM 2808 C CA . TYR A 1 365 ? 30.015 -15.925 -36.299 1.00 84.94 365 TYR A CA 1
ATOM 2809 C C . TYR A 1 365 ? 30.155 -17.370 -36.805 1.00 84.94 365 TYR A C 1
ATOM 2811 O O . TYR A 1 365 ? 30.663 -17.575 -37.907 1.00 84.94 365 TYR A O 1
ATOM 2819 N N . GLU A 1 366 ? 29.646 -18.360 -36.066 1.00 84.69 366 GLU A N 1
ATOM 2820 C CA . GLU A 1 366 ? 29.609 -19.768 -36.490 1.00 84.69 366 GLU A CA 1
ATOM 2821 C C . GLU A 1 366 ? 28.745 -19.971 -37.743 1.00 84.69 366 GLU A C 1
ATOM 2823 O O . GLU A 1 366 ? 29.192 -20.573 -38.724 1.00 84.69 366 GLU A O 1
ATOM 2828 N N . ALA A 1 367 ? 27.526 -19.420 -37.758 1.00 81.00 367 ALA A N 1
ATOM 2829 C CA . ALA A 1 367 ? 26.625 -19.513 -38.904 1.00 81.00 367 ALA A CA 1
ATOM 2830 C C . ALA A 1 367 ? 27.237 -18.885 -40.167 1.00 81.00 367 ALA A C 1
ATOM 2832 O O . ALA A 1 367 ? 27.108 -19.440 -41.263 1.00 81.00 367 ALA A O 1
ATOM 2833 N N . ARG A 1 368 ? 27.948 -17.757 -40.021 1.00 71.69 368 ARG A N 1
ATOM 2834 C CA . ARG A 1 368 ? 28.599 -17.080 -41.149 1.00 71.69 368 ARG A CA 1
ATOM 2835 C C . ARG A 1 368 ? 29.809 -17.852 -41.675 1.00 71.69 368 ARG A C 1
ATOM 2837 O O . ARG A 1 368 ? 29.997 -17.921 -42.893 1.00 71.69 368 ARG A O 1
ATOM 2844 N N . ASN A 1 369 ? 30.600 -18.459 -40.790 1.00 62.88 369 ASN A N 1
ATOM 2845 C CA . ASN A 1 369 ? 31.755 -19.261 -41.194 1.00 62.88 369 ASN A CA 1
ATOM 2846 C C . ASN A 1 369 ? 31.320 -20.425 -42.111 1.00 62.88 369 ASN A C 1
ATOM 2848 O O . ASN A 1 369 ? 31.895 -20.633 -43.179 1.00 62.88 369 ASN A O 1
ATOM 2852 N N . ASN A 1 370 ? 30.193 -21.070 -41.784 1.00 52.56 370 ASN A N 1
ATOM 2853 C CA . ASN A 1 370 ? 29.603 -22.146 -42.591 1.00 52.56 370 ASN A CA 1
ATOM 2854 C C . ASN A 1 370 ? 29.026 -21.664 -43.941 1.00 52.56 370 ASN A C 1
ATOM 2856 O O . ASN A 1 370 ? 29.015 -22.414 -44.920 1.00 52.56 370 ASN A O 1
ATOM 2860 N N . THR A 1 371 ? 28.571 -20.408 -44.049 1.00 51.72 371 THR A N 1
ATOM 2861 C CA . THR A 1 371 ? 28.151 -19.834 -45.347 1.00 51.72 371 THR A CA 1
ATOM 2862 C C . THR A 1 371 ? 29.314 -19.503 -46.284 1.00 51.72 371 THR A C 1
ATOM 2864 O O . THR A 1 371 ? 29.115 -19.486 -47.501 1.00 51.72 371 THR A O 1
ATOM 2867 N N . MET A 1 372 ? 30.524 -19.287 -45.756 1.00 46.03 372 MET A N 1
ATOM 2868 C CA . MET A 1 372 ? 31.726 -19.091 -46.576 1.00 46.03 372 MET A CA 1
ATOM 2869 C C . MET A 1 372 ? 32.277 -20.427 -47.099 1.00 46.03 372 MET A C 1
ATOM 2871 O O . MET A 1 372 ? 32.694 -20.497 -48.255 1.00 46.03 372 MET A O 1
ATOM 2875 N N . GLU A 1 373 ? 32.183 -21.512 -46.320 1.00 43.94 373 GLU A N 1
ATOM 2876 C CA . GLU A 1 373 ? 32.553 -22.862 -46.782 1.00 43.94 373 GLU A CA 1
ATOM 2877 C C . GLU A 1 373 ? 31.601 -23.399 -47.869 1.00 43.94 373 GLU A C 1
ATOM 2879 O O . GLU A 1 373 ? 32.053 -23.995 -48.846 1.00 43.94 373 GLU A O 1
ATOM 2884 N N . HIS A 1 374 ? 30.294 -23.114 -47.795 1.00 43.22 374 HIS A N 1
ATOM 2885 C CA . HIS A 1 374 ? 29.334 -23.546 -48.824 1.00 43.22 374 HIS A CA 1
ATOM 2886 C C . HIS A 1 374 ? 29.372 -22.754 -50.141 1.00 43.22 374 HIS A C 1
ATOM 2888 O O . HIS A 1 374 ? 28.779 -23.194 -51.128 1.00 43.22 374 HIS A O 1
ATOM 2894 N N . ARG A 1 375 ? 30.090 -21.627 -50.211 1.00 44.25 375 ARG A N 1
ATOM 2895 C CA . ARG A 1 375 ? 30.365 -20.935 -51.487 1.00 44.25 375 ARG A CA 1
ATOM 2896 C C . ARG A 1 375 ? 31.649 -21.411 -52.166 1.00 44.25 375 ARG A C 1
ATOM 2898 O O . ARG A 1 375 ? 31.880 -21.096 -53.334 1.00 44.25 375 ARG A O 1
ATOM 2905 N N . GLY A 1 376 ? 32.454 -22.220 -51.483 1.00 45.44 376 GLY A N 1
ATOM 2906 C CA . GLY A 1 376 ? 33.674 -22.808 -52.016 1.00 45.44 376 GLY A CA 1
ATOM 2907 C C . GLY A 1 376 ? 33.478 -24.244 -52.488 1.00 45.44 376 GLY A C 1
ATOM 2908 O O . GLY A 1 376 ? 33.994 -25.132 -51.837 1.00 45.44 376 GLY A O 1
ATOM 2909 N N . HIS A 1 377 ? 32.743 -24.483 -53.584 1.00 48.50 377 HIS A N 1
ATOM 2910 C CA . HIS A 1 377 ? 32.993 -25.548 -54.583 1.00 48.50 377 HIS A CA 1
ATOM 2911 C C . HIS A 1 377 ? 31.761 -25.810 -55.473 1.00 48.50 377 HIS A C 1
ATOM 2913 O O . HIS A 1 377 ? 31.016 -26.763 -55.277 1.00 48.50 377 HIS A O 1
ATOM 2919 N N . GLU A 1 378 ? 31.639 -25.068 -56.576 1.00 38.25 378 GLU A N 1
ATOM 2920 C CA . GLU A 1 378 ? 31.149 -25.667 -57.825 1.00 38.25 378 GLU A CA 1
ATOM 2921 C C . GLU A 1 378 ? 31.952 -25.107 -59.010 1.00 38.25 378 GLU A C 1
ATOM 2923 O O . GLU A 1 378 ? 31.521 -24.240 -59.766 1.00 38.25 378 GLU A O 1
ATOM 2928 N N . LYS A 1 379 ? 33.185 -25.608 -59.183 1.00 45.66 379 LYS A N 1
ATOM 2929 C CA . LYS A 1 379 ? 33.888 -25.509 -60.471 1.00 45.66 379 LYS A CA 1
ATOM 2930 C C . LYS A 1 379 ? 33.179 -26.434 -61.465 1.00 45.66 379 LYS A C 1
ATOM 2932 O O . LYS A 1 379 ? 33.627 -27.553 -61.700 1.00 45.66 379 LYS A O 1
ATOM 2937 N N . LYS A 1 380 ? 32.082 -25.971 -62.065 1.00 38.56 380 LYS A N 1
ATOM 2938 C CA . LYS A 1 380 ? 31.599 -26.536 -63.328 1.00 38.56 380 LYS A CA 1
ATOM 2939 C C . LYS A 1 380 ? 32.362 -25.882 -64.475 1.00 38.56 380 LYS A C 1
ATOM 2941 O O . LYS A 1 380 ? 32.211 -24.698 -64.761 1.00 38.56 380 LYS A O 1
ATOM 2946 N N . ASN A 1 381 ? 33.229 -26.687 -65.082 1.00 44.47 381 ASN A N 1
ATOM 2947 C CA . ASN A 1 381 ? 33.915 -26.412 -66.338 1.00 44.47 381 ASN A CA 1
ATOM 2948 C C . ASN A 1 381 ? 32.873 -26.113 -67.425 1.00 44.47 381 ASN A C 1
ATOM 2950 O O . ASN A 1 381 ? 32.208 -27.031 -67.899 1.00 44.47 381 ASN A O 1
ATOM 2954 N N . THR A 1 382 ? 32.749 -24.852 -67.829 1.00 37.41 382 THR A N 1
ATOM 2955 C CA . THR A 1 382 ? 32.247 -24.502 -69.160 1.00 37.41 382 THR A CA 1
ATOM 2956 C C . THR A 1 382 ? 33.116 -23.376 -69.702 1.00 37.41 382 THR A C 1
ATOM 2958 O O . THR A 1 382 ? 33.198 -22.295 -69.121 1.00 37.41 382 THR A O 1
ATOM 2961 N N . ASP A 1 383 ? 33.836 -23.693 -70.774 1.00 50.03 383 ASP A N 1
ATOM 2962 C CA . ASP A 1 383 ? 34.607 -22.756 -71.576 1.00 50.03 383 ASP A CA 1
ATOM 2963 C C . ASP A 1 383 ? 33.663 -21.723 -72.195 1.00 50.03 383 ASP A C 1
ATOM 2965 O O . ASP A 1 383 ? 32.837 -22.069 -73.036 1.00 50.03 383 ASP A O 1
ATOM 2969 N N . SER A 1 384 ? 33.798 -20.456 -71.809 1.00 40.62 384 SER A N 1
ATOM 2970 C CA . SER A 1 384 ? 33.552 -19.326 -72.707 1.00 40.62 384 SER A CA 1
ATOM 2971 C C . SER A 1 384 ? 34.106 -18.041 -72.092 1.00 40.62 384 SER A C 1
ATOM 2973 O O . SER A 1 384 ? 33.834 -17.688 -70.950 1.00 40.62 384 SER A O 1
ATOM 2975 N N . SER A 1 385 ? 34.923 -17.382 -72.898 1.00 47.88 385 SER A N 1
ATOM 2976 C CA . SER A 1 385 ? 35.656 -16.129 -72.725 1.00 47.88 385 SER A CA 1
ATOM 2977 C C . SER A 1 385 ? 34.997 -15.001 -71.911 1.00 47.88 385 SER A C 1
ATOM 2979 O O . SER A 1 385 ? 33.861 -14.620 -72.177 1.00 47.88 385 SER A O 1
ATOM 2981 N N . ASN A 1 386 ? 35.848 -14.364 -71.094 1.00 42.78 386 ASN A N 1
ATOM 2982 C CA . ASN A 1 386 ? 35.829 -12.957 -70.662 1.00 42.78 386 ASN A CA 1
ATOM 2983 C C . ASN A 1 386 ? 34.694 -12.466 -69.752 1.00 42.78 386 ASN A C 1
ATOM 2985 O O . ASN A 1 386 ? 33.940 -11.591 -70.157 1.00 42.78 386 ASN A O 1
ATOM 2989 N N . GLU A 1 387 ? 34.687 -12.885 -68.481 1.00 42.16 387 GLU A N 1
ATOM 2990 C CA . GLU A 1 387 ? 34.138 -12.050 -67.394 1.00 42.16 387 GLU A CA 1
ATOM 2991 C C . GLU A 1 387 ? 34.615 -12.497 -65.999 1.00 42.16 387 GLU A C 1
ATOM 2993 O O . GLU A 1 387 ? 33.849 -13.030 -65.205 1.00 42.16 387 GLU A O 1
ATOM 2998 N N . LYS A 1 388 ? 35.902 -12.341 -65.671 1.00 46.44 388 LYS A N 1
ATOM 2999 C CA . LYS A 1 388 ? 36.391 -12.501 -64.286 1.00 46.44 388 LYS A CA 1
ATOM 3000 C C . LYS A 1 388 ? 37.642 -11.664 -64.099 1.00 46.44 388 LYS A C 1
ATOM 3002 O O . LYS A 1 388 ? 38.642 -12.094 -64.644 1.00 46.44 388 LYS A O 1
ATOM 3007 N N . ILE A 1 389 ? 37.564 -10.528 -63.392 1.00 43.19 389 ILE A N 1
ATOM 3008 C CA . ILE A 1 389 ? 38.474 -10.028 -62.325 1.00 43.19 389 ILE A CA 1
ATOM 3009 C C . ILE A 1 389 ? 37.865 -8.704 -61.799 1.00 43.19 389 ILE A C 1
ATOM 3011 O O . ILE A 1 389 ? 38.369 -7.663 -62.165 1.00 43.19 389 ILE A O 1
ATOM 3015 N N . TYR A 1 390 ? 36.771 -8.707 -61.020 1.00 40.25 390 TYR A N 1
ATOM 3016 C CA . TYR A 1 390 ? 36.366 -7.549 -60.167 1.00 40.25 390 TYR A CA 1
ATOM 3017 C C . TYR A 1 390 ? 35.395 -7.921 -59.021 1.00 40.25 390 TYR A C 1
ATOM 3019 O O . TYR A 1 390 ? 35.088 -7.078 -58.186 1.00 40.25 390 TYR A O 1
ATOM 3027 N N . ALA A 1 391 ? 34.913 -9.170 -58.934 1.00 45.12 391 ALA A N 1
ATOM 3028 C CA . ALA A 1 391 ? 33.912 -9.560 -57.932 1.00 45.12 391 ALA A CA 1
ATOM 3029 C C . ALA A 1 391 ? 34.480 -9.955 -56.549 1.00 45.12 391 ALA A C 1
ATOM 3031 O O . ALA A 1 391 ? 33.715 -10.009 -55.598 1.00 45.12 391 ALA A O 1
ATOM 3032 N N . SER A 1 392 ? 35.789 -10.209 -56.399 1.00 51.03 392 SER A N 1
ATOM 3033 C CA . SER A 1 392 ? 36.351 -10.738 -55.139 1.00 51.03 392 SER A CA 1
ATOM 3034 C C . SER A 1 392 ? 36.723 -9.666 -54.110 1.00 51.03 392 SER A C 1
ATOM 3036 O O . SER A 1 392 ? 36.474 -9.863 -52.928 1.00 51.03 392 SER A O 1
ATOM 3038 N N . GLU A 1 393 ? 37.259 -8.514 -54.530 1.00 44.53 393 GLU A N 1
ATOM 3039 C CA . GLU A 1 393 ? 37.651 -7.446 -53.590 1.00 44.53 393 GLU A CA 1
ATOM 3040 C C . GLU A 1 393 ? 36.438 -6.757 -52.962 1.00 44.53 393 GLU A C 1
ATOM 3042 O O . GLU A 1 393 ? 36.461 -6.448 -51.778 1.00 44.53 393 GLU A O 1
ATOM 3047 N N . ALA A 1 394 ? 35.354 -6.549 -53.717 1.00 45.97 394 ALA A N 1
ATOM 3048 C CA . ALA A 1 394 ? 34.126 -5.961 -53.184 1.00 45.97 394 ALA A CA 1
ATOM 3049 C C . ALA A 1 394 ? 33.397 -6.916 -52.223 1.00 45.97 394 ALA A C 1
ATOM 3051 O O . ALA A 1 394 ? 32.820 -6.461 -51.241 1.00 45.97 394 ALA A O 1
ATOM 3052 N N . GLU A 1 395 ? 33.437 -8.231 -52.470 1.00 48.97 395 GLU A N 1
ATOM 3053 C CA . GLU A 1 395 ? 32.887 -9.225 -51.542 1.00 48.97 395 GLU A CA 1
ATOM 3054 C C . GLU A 1 395 ? 33.737 -9.359 -50.269 1.00 48.97 395 GLU A C 1
ATOM 3056 O O . GLU A 1 395 ? 33.159 -9.434 -49.190 1.00 48.97 395 GLU A O 1
ATOM 3061 N N . GLU A 1 396 ? 35.074 -9.306 -50.350 1.00 47.03 396 GLU A N 1
ATOM 3062 C CA . GLU A 1 396 ? 35.954 -9.274 -49.167 1.00 47.03 396 GLU A CA 1
ATOM 3063 C C . GLU A 1 396 ? 35.853 -7.958 -48.381 1.00 47.03 396 GLU A C 1
ATOM 3065 O O . GLU A 1 396 ? 35.794 -7.999 -47.155 1.00 47.03 396 GLU A O 1
ATOM 3070 N N . LEU A 1 397 ? 35.761 -6.805 -49.056 1.00 45.34 397 LEU A N 1
ATOM 3071 C CA . LEU A 1 397 ? 35.578 -5.488 -48.426 1.00 45.34 397 LEU A CA 1
ATOM 3072 C C . LEU A 1 397 ? 34.200 -5.345 -47.774 1.00 45.34 397 LEU A C 1
ATOM 3074 O O . LEU A 1 397 ? 34.099 -4.803 -46.677 1.00 45.34 397 LEU A O 1
ATOM 3078 N N . ASN A 1 398 ? 33.138 -5.850 -48.407 1.00 48.00 398 ASN A N 1
ATOM 3079 C CA . ASN A 1 398 ? 31.815 -5.911 -47.784 1.00 48.00 398 ASN A CA 1
ATOM 3080 C C . ASN A 1 398 ? 31.813 -6.923 -46.633 1.00 48.00 398 ASN A C 1
ATOM 3082 O O . ASN A 1 398 ? 31.239 -6.658 -45.581 1.00 48.00 398 ASN A O 1
ATOM 3086 N N . ALA A 1 399 ? 32.519 -8.050 -46.779 1.00 52.19 399 ALA A N 1
ATOM 3087 C CA . ALA A 1 399 ? 32.636 -9.028 -45.712 1.00 52.19 399 ALA A CA 1
ATOM 3088 C C . ALA A 1 399 ? 33.424 -8.503 -44.506 1.00 52.19 399 ALA A C 1
ATOM 3090 O O . ALA A 1 399 ? 33.042 -8.854 -43.392 1.00 52.19 399 ALA A O 1
ATOM 3091 N N . SER A 1 400 ? 34.464 -7.682 -44.703 1.00 54.47 400 SER A N 1
ATOM 3092 C CA . SER A 1 400 ? 35.230 -7.031 -43.633 1.00 54.47 400 SER A CA 1
ATOM 3093 C C . SER A 1 400 ? 34.471 -5.858 -43.016 1.00 54.47 400 SER A C 1
ATOM 3095 O O . SER A 1 400 ? 34.425 -5.745 -41.797 1.00 54.47 400 SER A O 1
ATOM 3097 N N . HIS A 1 401 ? 33.797 -5.043 -43.835 1.00 61.41 401 HIS A N 1
ATOM 3098 C CA . HIS A 1 401 ? 32.949 -3.947 -43.368 1.00 61.41 401 HIS A CA 1
ATOM 3099 C C . HIS A 1 401 ? 31.800 -4.476 -42.502 1.00 61.41 401 HIS A C 1
ATOM 3101 O O . HIS A 1 401 ? 31.569 -3.956 -41.416 1.00 61.41 401 HIS A O 1
ATOM 3107 N N . ASP A 1 402 ? 31.143 -5.565 -42.905 1.00 64.31 402 ASP A N 1
ATOM 3108 C CA . ASP A 1 402 ? 30.106 -6.219 -42.101 1.00 64.31 402 ASP A CA 1
ATOM 3109 C C . ASP A 1 402 ? 30.646 -6.748 -40.761 1.00 64.31 402 ASP A C 1
ATOM 3111 O O . ASP A 1 402 ? 29.944 -6.683 -39.757 1.00 64.31 402 ASP A O 1
ATOM 3115 N N . MET A 1 403 ? 31.885 -7.253 -40.708 1.00 63.62 403 MET A N 1
ATOM 3116 C CA . MET A 1 403 ? 32.479 -7.780 -39.464 1.00 63.62 403 MET A CA 1
ATOM 3117 C C . MET A 1 403 ? 32.851 -6.662 -38.499 1.00 63.62 403 MET A C 1
ATOM 3119 O O . MET A 1 403 ? 32.605 -6.791 -37.300 1.00 63.62 403 MET A O 1
ATOM 3123 N N . ASP A 1 404 ? 33.352 -5.546 -39.027 1.00 69.19 404 ASP A N 1
ATOM 3124 C CA . ASP A 1 404 ? 33.590 -4.339 -38.242 1.00 69.19 404 ASP A CA 1
ATOM 3125 C C . ASP A 1 404 ? 32.271 -3.784 -37.685 1.00 69.19 404 ASP A C 1
ATOM 3127 O O . ASP A 1 404 ? 32.216 -3.380 -36.522 1.00 69.19 404 ASP A O 1
ATOM 3131 N N . HIS A 1 405 ? 31.185 -3.832 -38.469 1.00 80.62 405 HIS A N 1
ATOM 3132 C CA . HIS A 1 405 ? 29.852 -3.412 -38.026 1.00 80.62 405 HIS A CA 1
ATOM 3133 C C . HIS A 1 405 ? 29.278 -4.348 -36.959 1.00 80.62 405 HIS A C 1
ATOM 3135 O O . HIS A 1 405 ? 28.793 -3.873 -35.933 1.00 80.62 405 HIS A O 1
ATOM 3141 N N . LEU A 1 406 ? 29.363 -5.668 -37.151 1.00 85.06 406 LEU A N 1
ATOM 3142 C CA . LEU A 1 406 ? 28.888 -6.646 -36.169 1.00 85.06 406 LEU A CA 1
ATOM 3143 C C . LEU A 1 406 ? 29.660 -6.530 -34.853 1.00 85.06 406 LEU A C 1
ATOM 3145 O O . LEU A 1 406 ? 29.050 -6.425 -33.789 1.00 85.06 406 LEU A O 1
ATOM 3149 N N . GLY A 1 407 ? 30.991 -6.500 -34.925 1.00 85.94 407 GLY A N 1
ATOM 3150 C CA . GLY A 1 407 ? 31.861 -6.308 -33.770 1.00 85.94 407 GLY A CA 1
ATOM 3151 C C . GLY A 1 407 ? 31.557 -5.018 -33.011 1.00 85.94 407 GLY A C 1
ATOM 3152 O O . GLY A 1 407 ? 31.395 -5.034 -31.790 1.00 85.94 407 GLY A O 1
ATOM 3153 N N . HIS A 1 408 ? 31.396 -3.912 -33.742 1.00 87.50 408 HIS A N 1
ATOM 3154 C CA . HIS A 1 408 ? 30.973 -2.628 -33.190 1.00 87.50 408 HIS A CA 1
ATOM 3155 C C . HIS A 1 408 ? 29.614 -2.714 -32.475 1.00 87.50 408 HIS A C 1
ATOM 3157 O O . HIS A 1 408 ? 29.483 -2.227 -31.351 1.00 87.50 408 HIS A O 1
ATOM 3163 N N . CYS A 1 409 ? 28.607 -3.346 -33.086 1.00 91.88 409 CYS A N 1
ATOM 3164 C CA . CYS A 1 409 ? 27.272 -3.487 -32.501 1.00 91.88 409 CYS A CA 1
ATOM 3165 C C . CYS A 1 409 ? 27.284 -4.310 -31.208 1.00 91.88 409 CYS A C 1
ATOM 3167 O O . CYS A 1 409 ? 26.674 -3.897 -30.221 1.00 91.88 409 CYS A O 1
ATOM 3169 N N . PHE A 1 410 ? 27.984 -5.449 -31.187 1.00 94.94 410 PHE A N 1
ATOM 3170 C CA . PHE A 1 410 ? 28.090 -6.274 -29.981 1.00 94.94 410 PHE A CA 1
ATOM 3171 C C . PHE A 1 410 ? 28.801 -5.534 -28.847 1.00 94.94 410 PHE A C 1
ATOM 3173 O O . PHE A 1 410 ? 28.336 -5.584 -27.706 1.00 94.94 410 PHE A O 1
ATOM 3180 N N . ASP A 1 411 ? 29.877 -4.804 -29.148 1.00 95.06 411 ASP A N 1
ATOM 3181 C CA . ASP A 1 411 ? 30.564 -3.997 -28.142 1.00 95.06 411 ASP A CA 1
ATOM 3182 C C . ASP A 1 411 ? 29.692 -2.836 -27.634 1.00 95.06 411 ASP A C 1
ATOM 3184 O O . ASP A 1 411 ? 29.628 -2.597 -26.428 1.00 95.06 411 ASP A O 1
ATOM 3188 N N . LEU A 1 412 ? 28.951 -2.158 -28.516 1.00 94.75 412 LEU A N 1
ATOM 3189 C CA . LEU A 1 412 ? 28.019 -1.103 -28.118 1.00 94.75 412 LEU A CA 1
ATOM 3190 C C . LEU A 1 412 ? 26.923 -1.638 -27.186 1.00 94.75 412 LEU A C 1
ATOM 3192 O O . LEU A 1 412 ? 26.680 -1.049 -26.132 1.00 94.75 412 LEU A O 1
ATOM 3196 N N . LEU A 1 413 ? 26.285 -2.760 -27.535 1.00 97.31 413 LEU A N 1
ATOM 3197 C CA . LEU A 1 413 ? 25.244 -3.380 -26.709 1.00 97.31 413 LEU A CA 1
ATOM 3198 C C . LEU A 1 413 ? 25.793 -3.825 -25.352 1.00 97.31 413 LEU A C 1
ATOM 3200 O O . LEU A 1 413 ? 25.194 -3.521 -24.322 1.00 97.31 413 LEU A O 1
ATOM 3204 N N . ARG A 1 414 ? 26.971 -4.458 -25.332 1.00 97.00 414 ARG A N 1
ATOM 3205 C CA . ARG A 1 414 ? 27.688 -4.811 -24.099 1.00 97.00 414 ARG A CA 1
ATOM 3206 C C . ARG A 1 414 ? 27.917 -3.581 -23.219 1.00 97.00 414 ARG A C 1
ATOM 3208 O O . ARG A 1 414 ? 27.629 -3.620 -22.023 1.00 97.00 414 ARG A O 1
ATOM 3215 N N . GLN A 1 415 ? 28.410 -2.481 -23.794 1.00 96.75 415 GLN A N 1
ATOM 3216 C CA . GLN A 1 415 ? 28.643 -1.236 -23.058 1.00 96.75 415 GLN A CA 1
ATOM 3217 C C . GLN A 1 415 ? 27.342 -0.630 -22.517 1.00 96.75 415 GLN A C 1
ATOM 3219 O O . GLN A 1 415 ? 27.331 -0.170 -21.376 1.00 96.75 415 GLN A O 1
ATOM 3224 N N . VAL A 1 416 ? 26.243 -0.664 -23.279 1.00 95.56 416 VAL A N 1
ATOM 3225 C CA . VAL A 1 416 ? 24.922 -0.195 -22.824 1.00 95.56 416 VAL A CA 1
ATOM 3226 C C . VAL A 1 416 ? 24.416 -1.031 -21.647 1.00 95.56 416 VAL A C 1
ATOM 3228 O O . VAL A 1 416 ? 24.059 -0.449 -20.621 1.00 95.56 416 VAL A O 1
ATOM 3231 N N . ILE A 1 417 ? 24.462 -2.364 -21.758 1.00 96.62 417 ILE A N 1
ATOM 3232 C CA . ILE A 1 417 ? 24.052 -3.298 -20.695 1.00 96.62 417 ILE A CA 1
ATOM 3233 C C . ILE A 1 417 ? 24.863 -3.044 -19.418 1.00 96.62 417 ILE A C 1
ATOM 3235 O O . ILE A 1 417 ? 24.302 -2.913 -18.339 1.00 96.62 417 ILE A O 1
ATOM 3239 N N . MET A 1 418 ? 26.185 -2.884 -19.520 1.00 94.38 418 MET A N 1
ATOM 3240 C CA . MET A 1 418 ? 27.032 -2.610 -18.350 1.00 94.38 418 MET A CA 1
ATOM 3241 C C . MET A 1 418 ? 26.866 -1.188 -17.788 1.00 94.38 418 MET A C 1
ATOM 3243 O O . MET A 1 418 ? 27.121 -0.958 -16.606 1.00 94.38 418 MET A O 1
ATOM 3247 N N . CYS A 1 419 ? 26.498 -0.212 -18.622 1.00 93.25 419 CYS A N 1
ATOM 3248 C CA . CYS A 1 419 ? 26.313 1.179 -18.206 1.00 93.25 419 CYS A CA 1
ATOM 3249 C C . CYS A 1 419 ? 24.993 1.394 -17.461 1.00 93.25 419 CYS A C 1
ATOM 3251 O O . CYS A 1 419 ? 24.926 2.252 -16.578 1.00 93.25 419 CYS A O 1
ATOM 3253 N N . ARG A 1 420 ? 23.951 0.646 -17.828 1.00 90.75 420 ARG A N 1
ATOM 3254 C CA . ARG A 1 420 ? 22.656 0.607 -17.141 1.00 90.75 420 ARG A CA 1
ATOM 3255 C C . ARG A 1 420 ? 22.300 -0.848 -16.833 1.00 90.75 420 ARG A C 1
ATOM 3257 O O . ARG A 1 420 ? 21.437 -1.405 -17.506 1.00 90.75 420 ARG A O 1
ATOM 3264 N N . PRO A 1 421 ? 23.001 -1.459 -15.862 1.00 91.44 421 PRO A N 1
ATOM 3265 C CA . PRO A 1 421 ? 22.820 -2.866 -15.554 1.00 91.44 421 PRO A CA 1
ATOM 3266 C C . PRO A 1 421 ? 21.424 -3.101 -14.991 1.00 91.44 421 PRO A C 1
ATOM 3268 O O . PRO A 1 421 ? 20.998 -2.409 -14.067 1.00 91.44 421 PRO A O 1
ATOM 3271 N N . ASP A 1 422 ? 20.734 -4.100 -15.528 1.00 90.12 422 ASP A N 1
ATOM 3272 C CA . ASP A 1 422 ? 19.499 -4.592 -14.939 1.00 90.12 422 ASP A CA 1
ATOM 3273 C C . ASP A 1 422 ? 19.827 -5.425 -13.692 1.00 90.12 422 ASP A C 1
ATOM 3275 O O . ASP A 1 422 ? 20.373 -6.529 -13.775 1.00 90.12 422 ASP A O 1
ATOM 3279 N N . LEU A 1 423 ? 19.536 -4.863 -12.520 1.00 88.31 423 LEU A N 1
ATOM 3280 C CA . LEU A 1 423 ? 19.813 -5.482 -11.221 1.00 88.31 423 LEU A CA 1
ATOM 3281 C C . LEU A 1 423 ? 18.639 -6.329 -10.703 1.00 88.31 423 LEU A C 1
ATOM 3283 O O . LEU A 1 423 ? 18.593 -6.662 -9.517 1.00 88.31 423 LEU A O 1
ATOM 3287 N N . THR A 1 424 ? 17.682 -6.664 -11.567 1.00 85.31 424 THR A N 1
ATOM 3288 C CA . THR A 1 424 ? 16.575 -7.572 -11.250 1.00 85.31 424 THR A CA 1
ATOM 3289 C C . THR A 1 424 ? 17.104 -8.961 -10.876 1.00 85.31 424 THR A C 1
ATOM 3291 O O . THR A 1 424 ? 18.087 -9.438 -11.443 1.00 85.31 424 THR A O 1
ATOM 3294 N N . ILE A 1 425 ? 16.473 -9.603 -9.888 1.00 86.25 425 ILE A N 1
ATOM 3295 C CA . ILE A 1 425 ? 16.825 -10.959 -9.447 1.00 86.25 425 ILE A CA 1
ATOM 3296 C C . ILE A 1 425 ? 15.916 -11.952 -10.165 1.00 86.25 425 ILE A C 1
ATOM 3298 O O . ILE A 1 425 ? 14.715 -11.991 -9.906 1.00 86.25 425 ILE A O 1
ATOM 3302 N N . GLU A 1 426 ? 16.502 -12.779 -11.021 1.00 86.44 426 GLU A N 1
ATOM 3303 C CA . GLU A 1 426 ? 15.822 -13.864 -11.722 1.00 86.44 426 GLU A CA 1
ATOM 3304 C C . GLU A 1 426 ? 15.983 -15.161 -10.925 1.00 86.44 426 GLU A C 1
ATOM 3306 O O . GLU A 1 426 ? 17.103 -15.585 -10.635 1.00 86.44 426 GLU A O 1
ATOM 3311 N N . VAL A 1 427 ? 14.877 -15.798 -10.540 1.00 83.38 427 VAL A N 1
ATOM 3312 C CA . VAL A 1 427 ? 14.918 -17.056 -9.779 1.00 83.38 427 VAL A CA 1
ATOM 3313 C C . VAL A 1 427 ? 15.280 -18.208 -10.712 1.00 83.38 427 VAL A C 1
ATOM 3315 O O . VAL A 1 427 ? 14.685 -18.345 -11.782 1.00 83.38 427 VAL A O 1
ATOM 3318 N N . ALA A 1 428 ? 16.235 -19.052 -10.307 1.00 80.56 428 ALA A N 1
ATOM 3319 C CA . ALA A 1 428 ? 16.628 -20.208 -11.100 1.00 80.56 428 ALA A CA 1
ATOM 3320 C C . ALA A 1 428 ? 15.446 -21.170 -11.286 1.00 80.56 428 ALA A C 1
ATOM 3322 O O . ALA A 1 428 ? 14.724 -21.525 -10.349 1.00 80.56 428 ALA A O 1
ATOM 3323 N N . ASN A 1 429 ? 15.252 -21.603 -12.523 1.00 73.12 429 ASN A N 1
ATOM 3324 C CA . ASN A 1 429 ? 14.210 -22.522 -12.921 1.00 73.12 429 ASN A CA 1
ATOM 3325 C C . ASN A 1 429 ? 14.799 -23.929 -13.075 1.00 73.12 429 ASN A C 1
ATOM 3327 O O . ASN A 1 429 ? 15.592 -24.210 -13.973 1.00 73.12 429 ASN A O 1
ATOM 3331 N N . VAL A 1 430 ? 14.335 -24.833 -12.212 1.00 66.69 430 VAL A N 1
ATOM 3332 C CA . VAL A 1 430 ? 14.786 -26.231 -12.123 1.00 66.69 430 VAL A CA 1
ATOM 3333 C C . VAL A 1 430 ? 14.531 -27.061 -13.385 1.00 66.69 430 VAL A C 1
ATOM 3335 O O . VAL A 1 430 ? 15.128 -28.119 -13.545 1.00 66.69 430 VAL A O 1
ATOM 3338 N N . VAL A 1 431 ? 13.630 -26.623 -14.270 1.00 68.06 431 VAL A N 1
ATOM 3339 C CA . VAL A 1 431 ? 13.301 -27.333 -15.517 1.00 68.06 431 VAL A CA 1
ATOM 3340 C C . VAL A 1 431 ? 14.323 -27.038 -16.610 1.00 68.06 431 VAL A C 1
ATOM 3342 O O . VAL A 1 431 ? 14.617 -27.916 -17.418 1.00 68.06 431 VAL A O 1
ATOM 3345 N N . VAL A 1 432 ? 14.851 -25.813 -16.646 1.00 73.06 432 VAL A N 1
ATOM 3346 C CA . VAL A 1 432 ? 15.798 -25.357 -17.678 1.00 73.06 432 VAL A CA 1
ATOM 3347 C C . VAL A 1 432 ? 17.238 -25.264 -17.175 1.00 73.06 432 VAL A C 1
ATOM 3349 O O . VAL A 1 432 ? 18.107 -24.901 -17.958 1.00 73.06 432 VAL A O 1
ATOM 3352 N N . ASP A 1 433 ? 17.482 -25.605 -15.904 1.00 75.94 433 ASP A N 1
ATOM 3353 C CA . ASP A 1 433 ? 18.800 -25.550 -15.252 1.00 75.94 433 ASP A CA 1
ATOM 3354 C C . ASP A 1 433 ? 19.481 -24.180 -15.439 1.00 75.94 433 ASP A C 1
ATOM 3356 O O . ASP A 1 433 ? 20.631 -24.062 -15.858 1.00 75.94 433 ASP A O 1
ATOM 3360 N N . GLY A 1 434 ? 18.708 -23.112 -15.212 1.00 82.50 434 GLY A N 1
ATOM 3361 C CA . GLY A 1 434 ? 19.130 -21.738 -15.470 1.00 82.50 434 GLY A CA 1
ATOM 3362 C C . GLY A 1 434 ? 18.017 -20.723 -15.226 1.00 82.50 434 GLY A C 1
ATOM 3363 O O . GLY A 1 434 ? 17.020 -21.024 -14.573 1.00 82.50 434 GLY A O 1
ATOM 3364 N N . VAL A 1 435 ? 18.167 -19.511 -15.755 1.00 85.62 435 VAL A N 1
ATOM 3365 C CA . VAL A 1 435 ? 17.148 -18.450 -15.690 1.00 85.62 435 VAL A CA 1
ATOM 3366 C C . VAL A 1 435 ? 16.598 -18.151 -17.082 1.00 85.62 435 VAL A C 1
ATOM 3368 O O . VAL A 1 435 ? 17.300 -18.316 -18.075 1.00 85.62 435 VAL A O 1
ATOM 3371 N N . THR A 1 436 ? 15.326 -17.758 -17.176 1.00 81.56 436 THR A N 1
ATOM 3372 C CA . THR A 1 436 ? 14.674 -17.468 -18.467 1.00 81.56 436 THR A CA 1
ATOM 3373 C C . THR A 1 436 ? 14.588 -15.978 -18.772 1.00 81.56 436 THR A C 1
ATOM 3375 O O . THR A 1 436 ? 14.387 -15.628 -19.929 1.00 81.56 436 THR A O 1
ATOM 3378 N N . GLY A 1 437 ? 14.725 -15.102 -17.772 1.00 77.81 437 GLY A N 1
ATOM 3379 C CA . GLY A 1 437 ? 14.474 -13.662 -17.911 1.00 77.81 437 GLY A CA 1
ATOM 3380 C C . GLY A 1 437 ? 13.012 -13.287 -18.176 1.00 77.81 437 GLY A C 1
ATOM 3381 O O . GLY A 1 437 ? 12.703 -12.119 -18.378 1.00 77.81 437 GLY A O 1
ATOM 3382 N N . PHE A 1 438 ? 12.096 -14.258 -18.178 1.00 80.19 438 PHE A N 1
ATOM 3383 C CA . PHE A 1 438 ? 10.664 -14.048 -18.390 1.00 80.19 438 PHE A CA 1
ATOM 3384 C C . PHE A 1 438 ? 9.889 -14.370 -17.113 1.00 80.19 438 PHE A C 1
ATOM 3386 O O . PHE A 1 438 ? 10.401 -15.055 -16.227 1.00 80.19 438 PHE A O 1
ATOM 3393 N N . ASP A 1 439 ? 8.671 -13.834 -17.001 1.00 74.75 439 ASP A N 1
ATOM 3394 C CA . ASP A 1 439 ? 7.831 -13.922 -15.793 1.00 74.75 439 ASP A CA 1
ATOM 3395 C C . ASP A 1 439 ? 8.504 -13.359 -14.520 1.00 74.75 439 ASP A C 1
ATOM 3397 O O . ASP A 1 439 ? 8.063 -13.610 -13.398 1.00 74.75 439 ASP A O 1
ATOM 3401 N N . THR A 1 440 ? 9.562 -12.561 -14.703 1.00 71.81 440 THR A N 1
ATOM 3402 C CA . THR A 1 440 ? 10.249 -11.777 -13.673 1.00 71.81 440 THR A CA 1
ATOM 3403 C C . THR A 1 440 ? 9.926 -10.301 -13.904 1.00 71.81 440 THR A C 1
ATOM 3405 O O . THR A 1 440 ? 9.884 -9.842 -15.042 1.00 71.81 440 THR A O 1
ATOM 3408 N N . GLU A 1 441 ? 9.637 -9.546 -12.844 1.00 71.44 441 GLU A N 1
ATOM 3409 C CA . GLU A 1 441 ? 9.317 -8.120 -12.967 1.00 71.44 441 GLU A CA 1
ATOM 3410 C C . GLU A 1 441 ? 10.597 -7.281 -13.054 1.00 71.44 441 GLU A C 1
ATOM 3412 O O . GLU A 1 441 ? 11.409 -7.287 -12.127 1.00 71.44 441 GLU A O 1
ATOM 3417 N N . HIS A 1 442 ? 10.744 -6.535 -14.151 1.00 76.50 442 HIS A N 1
ATOM 3418 C CA . HIS A 1 442 ? 11.869 -5.636 -14.414 1.00 76.50 442 HIS A CA 1
ATOM 3419 C C . HIS A 1 442 ? 11.454 -4.170 -14.243 1.00 76.50 442 HIS A C 1
ATOM 3421 O O . HIS A 1 442 ? 10.302 -3.800 -14.470 1.00 76.50 442 HIS A O 1
ATOM 3427 N N . GLN A 1 443 ? 12.413 -3.305 -13.907 1.00 72.31 443 GLN A N 1
ATOM 3428 C CA . GLN A 1 443 ? 12.207 -1.855 -13.917 1.00 72.31 443 GLN A CA 1
ATOM 3429 C C . GLN A 1 443 ? 12.580 -1.273 -15.282 1.00 72.31 443 GLN A C 1
ATOM 3431 O O . GLN A 1 443 ? 13.757 -1.133 -15.614 1.00 72.31 443 GLN A O 1
ATOM 3436 N N . CYS A 1 444 ? 11.574 -0.908 -16.072 1.00 80.12 444 CYS A N 1
ATOM 3437 C CA . CYS A 1 444 ? 11.769 -0.344 -17.405 1.00 80.12 444 CYS A CA 1
ATOM 3438 C C . CYS A 1 444 ? 11.366 1.133 -17.462 1.00 80.12 444 CYS A C 1
ATOM 3440 O O . CYS A 1 444 ? 10.523 1.599 -16.697 1.00 80.12 444 CYS A O 1
ATOM 3442 N N . ILE A 1 445 ? 11.954 1.869 -18.409 1.00 80.12 445 ILE A N 1
ATOM 3443 C CA . ILE A 1 445 ? 11.389 3.153 -18.835 1.00 80.12 445 ILE A CA 1
ATOM 3444 C C . ILE A 1 445 ? 10.049 2.903 -19.533 1.00 80.12 445 ILE A C 1
ATOM 3446 O O . ILE A 1 445 ? 9.906 1.893 -20.228 1.00 80.12 445 ILE A O 1
ATOM 3450 N N . ASP A 1 446 ? 9.094 3.825 -19.406 1.00 82.06 446 ASP A N 1
ATOM 3451 C CA . ASP A 1 446 ? 7.892 3.760 -20.234 1.00 82.06 446 ASP A CA 1
ATOM 3452 C C . ASP A 1 446 ? 8.275 4.044 -21.692 1.00 82.06 446 ASP A C 1
ATOM 3454 O O . ASP A 1 446 ? 8.662 5.153 -22.077 1.00 82.06 446 ASP A O 1
ATOM 3458 N N . TRP A 1 447 ? 8.214 2.994 -22.509 1.00 86.50 447 TRP A N 1
ATOM 3459 C CA . TRP A 1 447 ? 8.586 3.076 -23.913 1.00 86.50 447 TRP A CA 1
ATOM 3460 C C . TRP A 1 447 ? 7.608 3.933 -24.719 1.00 86.50 447 TRP A C 1
ATOM 3462 O O . TRP A 1 447 ? 8.019 4.635 -25.641 1.00 86.50 447 TRP A O 1
ATOM 3472 N N . SER A 1 448 ? 6.322 3.908 -24.373 1.00 89.81 448 SER A N 1
ATOM 3473 C CA . SER A 1 448 ? 5.294 4.673 -25.080 1.00 89.81 448 SER A CA 1
ATOM 3474 C C . SER A 1 448 ? 5.489 6.165 -24.849 1.00 89.81 448 SER A C 1
ATOM 3476 O O . SER A 1 448 ? 5.460 6.936 -25.807 1.00 89.81 448 SER A O 1
ATOM 3478 N N . GLU A 1 449 ? 5.782 6.568 -23.612 1.00 91.56 449 GLU A N 1
ATOM 3479 C CA . GLU A 1 449 ? 6.090 7.962 -23.286 1.00 91.56 449 GLU A CA 1
ATOM 3480 C C . GLU A 1 449 ? 7.338 8.463 -24.019 1.00 91.56 449 GLU A C 1
ATOM 3482 O O . GLU A 1 449 ? 7.322 9.562 -24.585 1.00 91.56 449 GLU A O 1
ATOM 3487 N N . LEU A 1 450 ? 8.405 7.655 -24.068 1.00 87.38 450 LEU A N 1
ATOM 3488 C CA . LEU A 1 450 ? 9.603 7.993 -24.838 1.00 87.38 450 LEU A CA 1
ATOM 3489 C C . LEU A 1 450 ? 9.270 8.172 -26.324 1.00 87.38 450 LEU A C 1
ATOM 3491 O O . LEU A 1 450 ? 9.692 9.152 -26.939 1.00 87.38 450 LEU A O 1
ATOM 3495 N N . MET A 1 451 ? 8.495 7.254 -26.902 1.00 94.75 451 MET A N 1
ATOM 3496 C CA . MET A 1 451 ? 8.105 7.327 -28.310 1.00 94.75 451 MET A CA 1
ATOM 3497 C C . MET A 1 451 ? 7.211 8.532 -28.602 1.00 94.75 451 MET A C 1
ATOM 3499 O O . MET A 1 451 ? 7.365 9.174 -29.638 1.00 94.75 451 MET A O 1
ATOM 3503 N N . ASP A 1 452 ? 6.299 8.882 -27.702 1.00 95.75 452 ASP A N 1
ATOM 3504 C CA . ASP A 1 452 ? 5.450 10.060 -27.855 1.00 95.75 452 ASP A CA 1
ATOM 3505 C C . ASP A 1 452 ? 6.229 11.364 -27.690 1.00 95.75 452 ASP A C 1
ATOM 3507 O O . ASP A 1 452 ? 5.914 12.358 -28.348 1.00 95.75 452 ASP A O 1
ATOM 3511 N N . TRP A 1 453 ? 7.265 11.373 -26.852 1.00 94.56 453 TRP A N 1
ATOM 3512 C CA . TRP A 1 453 ? 8.215 12.475 -26.803 1.00 94.56 453 TRP A CA 1
ATOM 3513 C C . TRP A 1 453 ? 9.011 12.579 -28.109 1.00 94.56 453 TRP A C 1
ATOM 3515 O O . TRP A 1 453 ? 9.098 13.673 -28.664 1.00 94.56 453 TRP A O 1
ATOM 3525 N N . MET A 1 454 ? 9.522 11.466 -28.647 1.00 96.12 454 MET A N 1
ATOM 3526 C CA . MET A 1 454 ? 10.266 11.448 -29.915 1.00 96.12 454 MET A CA 1
ATOM 3527 C C . MET A 1 454 ? 9.422 11.964 -31.082 1.00 96.12 454 MET A C 1
ATOM 3529 O O . MET A 1 454 ? 9.846 12.893 -31.753 1.00 96.12 454 MET A O 1
ATOM 3533 N N . LYS A 1 455 ? 8.187 11.478 -31.257 1.00 93.94 455 LYS A N 1
ATOM 3534 C CA . LYS A 1 455 ? 7.269 11.950 -32.317 1.00 93.94 455 LYS A CA 1
ATOM 3535 C C . LYS A 1 455 ? 6.999 13.457 -32.271 1.00 93.94 455 LYS A C 1
ATOM 3537 O O . LYS A 1 455 ? 6.660 14.060 -33.282 1.00 93.94 455 LYS A O 1
ATOM 3542 N N . LYS A 1 456 ? 7.071 14.072 -31.086 1.00 93.31 456 LYS A N 1
ATOM 3543 C CA . LYS A 1 456 ? 6.889 15.525 -30.918 1.00 93.31 456 LYS A CA 1
ATOM 3544 C C . LYS A 1 456 ? 8.140 16.328 -31.287 1.00 93.31 456 LYS A C 1
ATOM 3546 O O . LYS A 1 456 ? 8.021 17.538 -31.456 1.00 93.31 456 LYS A O 1
ATOM 3551 N N . ASN A 1 457 ? 9.310 15.691 -31.342 1.00 91.62 457 ASN A N 1
ATOM 3552 C CA . ASN A 1 457 ? 10.617 16.342 -31.461 1.00 91.62 457 ASN A CA 1
ATOM 3553 C C . ASN A 1 457 ? 11.466 15.826 -32.641 1.00 91.62 457 ASN A C 1
ATOM 3555 O O . ASN A 1 457 ? 12.624 16.232 -32.748 1.00 91.62 457 ASN A O 1
ATOM 3559 N N . GLU A 1 458 ? 10.930 14.940 -33.485 1.00 81.69 458 GLU A N 1
ATOM 3560 C CA . GLU A 1 458 ? 11.588 14.446 -34.705 1.00 81.69 458 GLU A CA 1
ATOM 3561 C C . GLU A 1 458 ? 11.360 15.335 -35.933 1.00 81.69 458 GLU A C 1
ATOM 3563 O O . GLU A 1 458 ? 10.276 15.959 -36.044 1.00 81.69 458 GLU A O 1
#

Sequence (458 aa):
MKLLIGILATILPFLATADSARIGRIQARQSNSTSINIRDAVAHPNATGKWPINGIDVTEPLLDPPTDGYGPGNGWSINIAVATNISADDISTSVSNPAVITLEGPENAFQGLNSTTNYTENYDICSFAWFENVWTVKELEKLQDDVNGTCNGVISEECIKETKEALVRQPCSTFRSFEKPKSCPQALSSPSSFRRNVTFDLPNGTSTNEGSSSHLFGIWGPYSNRSEAGLRDAYDTALTNVYPVLLAYNYEDGETRTNYSVFRCIRANNIVDGSREPDSFGSNRRSSAGRPVIESEVRLKTSTRVFKQDYAYAMPPSPEVDAAWSSLLPQNGGFFTHPTLAPTESCVAVFHQIHCLDMLRKALYEARNNTMEHRGHEKKNTDSSNEKIYASEAEELNASHDMDHLGHCFDLLRQVIMCRPDLTIEVANVVVDGVTGFDTEHQCIDWSELMDWMKKNE

Organism: NCBI:txid1460502

Secondary structure (DSSP, 8-state):
----------------------------------SS-HHHHTSS-SEEEEEEE----TTS--SSPPP---SSTTSEEEEEEE------S-TTSPEE--EEEEEE--TT-S----TT--TTTTEEEEEEEE-S----HHHHHHHHT-SSSSGGGTS-HHHHHHHHHHHTTS-TTT-------TTS-GGG-TTSEEEEE-----SSSS--SS--EEEEEEE-PPEE-SSHHHHHHHHHHHHH-EEEEEEEEEEE-SS-EEEEEEEEEEE--EE-TTPPPPSSS-SSS--SSSS-HHHHHS-PPP--------HHHHSPS-HHHHHHHHTTS-TTTTEEEETTTEEEEEEEHHHHHHHHHHHHHHHHHHHHHHHHHTTS------------SSHHHHHHHHHHHHHHHHHHHHHHHHHHHHHS----EEEPBTTTTB--S-SS------HHHHHHHHHHH-